Protein AF-A0A7J5XPQ2-F1 (afdb_monomer_lite)

Structure (mmCIF, N/CA/C/O backbone):
data_AF-A0A7J5XPQ2-F1
#
_entry.id   AF-A0A7J5XPQ2-F1
#
loop_
_atom_site.group_PDB
_atom_site.id
_atom_site.type_symbol
_atom_site.label_atom_id
_atom_site.label_alt_id
_atom_site.label_comp_id
_atom_site.label_asym_id
_atom_site.label_entity_id
_atom_site.label_seq_id
_atom_site.pdbx_PDB_ins_code
_atom_site.Cartn_x
_atom_site.Cartn_y
_atom_site.Cartn_z
_atom_site.occupancy
_atom_site.B_iso_or_equiv
_atom_site.auth_seq_id
_atom_site.auth_comp_id
_atom_site.auth_asym_id
_atom_site.auth_atom_id
_atom_site.pdbx_PDB_model_num
ATOM 1 N N . MET A 1 1 ? 15.103 23.737 37.767 1.00 43.25 1 MET A N 1
ATOM 2 C CA . MET A 1 1 ? 15.068 24.172 39.185 1.00 43.25 1 MET A CA 1
ATOM 3 C C . MET A 1 1 ? 13.797 24.984 39.426 1.00 43.25 1 MET A C 1
ATOM 5 O O . MET A 1 1 ? 13.421 25.722 38.529 1.00 43.25 1 MET A O 1
ATOM 9 N N . ARG A 1 2 ? 13.175 24.856 40.611 1.00 47.75 2 ARG A N 1
ATOM 10 C CA . ARG A 1 2 ? 11.874 25.419 41.066 1.00 47.75 2 ARG A CA 1
ATOM 11 C C . ARG A 1 2 ? 10.622 24.560 40.812 1.00 47.75 2 ARG A C 1
ATOM 13 O O . ARG A 1 2 ? 9.771 24.893 39.997 1.00 47.75 2 ARG A O 1
ATOM 20 N N . ARG A 1 3 ? 10.472 23.499 41.611 1.00 43.41 3 ARG A N 1
ATOM 21 C CA . ARG A 1 3 ? 9.168 22.986 42.071 1.00 43.41 3 ARG A CA 1
ATOM 22 C C . ARG A 1 3 ? 9.317 22.554 43.529 1.00 43.41 3 ARG A C 1
ATOM 24 O O . ARG A 1 3 ? 10.001 21.580 43.806 1.00 43.41 3 ARG A O 1
ATOM 31 N N . GLY A 1 4 ? 8.715 23.306 44.440 1.00 45.78 4 GLY A N 1
ATOM 32 C CA . GLY A 1 4 ? 8.663 23.005 45.868 1.00 45.78 4 GLY A CA 1
ATOM 33 C C . GLY A 1 4 ? 7.763 24.026 46.555 1.00 45.78 4 GLY A C 1
ATOM 34 O O . GLY A 1 4 ? 7.909 25.218 46.301 1.00 45.78 4 GLY A O 1
ATOM 35 N N . GLY A 1 5 ? 6.814 23.556 47.365 1.00 50.78 5 GLY A N 1
ATOM 36 C CA . GLY A 1 5 ? 5.982 24.412 48.216 1.00 50.78 5 GLY A CA 1
ATOM 37 C C . GLY A 1 5 ? 4.505 24.471 47.825 1.00 50.78 5 GLY A C 1
ATOM 38 O O . GLY A 1 5 ? 4.028 25.490 47.336 1.00 50.78 5 GLY A O 1
ATOM 39 N N . ARG A 1 6 ? 3.758 23.385 48.053 1.00 50.47 6 ARG A N 1
ATOM 40 C CA . ARG A 1 6 ? 2.282 23.433 48.152 1.00 50.47 6 ARG A CA 1
ATOM 41 C C . ARG A 1 6 ? 1.686 22.303 49.007 1.00 50.47 6 ARG A C 1
ATOM 43 O O . ARG A 1 6 ? 0.533 21.942 48.813 1.00 50.47 6 ARG A O 1
ATOM 50 N N . GLY A 1 7 ? 2.479 21.738 49.924 1.00 46.81 7 GLY A N 1
ATOM 51 C CA . GLY A 1 7 ? 2.084 20.585 50.747 1.00 46.81 7 GLY A CA 1
ATOM 52 C C . GLY A 1 7 ? 1.773 20.885 52.217 1.00 46.81 7 GLY A C 1
ATOM 53 O O . GLY A 1 7 ? 1.070 20.104 52.839 1.00 46.81 7 GLY A O 1
ATOM 54 N N . GLU A 1 8 ? 2.235 22.002 52.786 1.00 52.06 8 GLU A N 1
ATOM 55 C CA . GLU A 1 8 ? 2.239 22.166 54.256 1.00 52.06 8 GLU A CA 1
ATOM 56 C C . GLU A 1 8 ? 1.078 22.982 54.834 1.00 52.06 8 GLU A C 1
ATOM 58 O O . GLU A 1 8 ? 0.922 23.047 56.047 1.00 52.06 8 GLU A O 1
ATOM 63 N N . ARG A 1 9 ? 0.217 23.583 54.006 1.00 51.38 9 ARG A N 1
ATOM 64 C CA . ARG A 1 9 ? -0.843 24.470 54.520 1.00 51.38 9 ARG A CA 1
ATOM 65 C C . ARG A 1 9 ? -2.154 23.771 54.880 1.00 51.38 9 ARG A C 1
ATOM 67 O O . ARG A 1 9 ? -3.044 24.431 55.387 1.00 51.38 9 ARG A O 1
ATOM 74 N N . LYS A 1 10 ? -2.281 22.469 54.609 1.00 50.69 10 LYS A N 1
ATOM 75 C CA . LYS A 1 10 ? -3.530 21.715 54.815 1.00 50.69 10 LYS A CA 1
ATOM 76 C C . LYS A 1 10 ? -3.522 20.809 56.052 1.00 50.69 10 LYS A C 1
ATOM 78 O O . LYS A 1 10 ? -4.510 20.148 56.302 1.00 50.69 10 LYS A O 1
ATOM 83 N N . ARG A 1 11 ? -2.416 20.777 56.806 1.00 52.00 11 ARG A N 1
ATOM 84 C CA . ARG A 1 11 ? -2.275 19.983 58.041 1.00 52.00 11 ARG A CA 1
ATOM 85 C C . ARG A 1 11 ? -2.442 20.785 59.334 1.00 52.00 11 ARG A C 1
ATOM 87 O O . ARG A 1 11 ? -2.370 20.193 60.391 1.00 52.00 11 ARG A O 1
ATOM 94 N N . ARG A 1 12 ? -2.634 22.107 59.254 1.00 53.25 12 ARG A N 1
ATOM 95 C CA . ARG A 1 12 ? -2.818 22.975 60.433 1.00 53.25 12 ARG A CA 1
ATOM 96 C C . ARG A 1 12 ? -4.265 23.384 60.704 1.00 53.25 12 ARG A C 1
ATOM 98 O O . ARG A 1 12 ? -4.511 23.969 61.738 1.00 53.25 12 ARG A O 1
ATOM 105 N N . GLU A 1 13 ? -5.196 23.098 59.795 1.00 54.84 13 GLU A N 1
ATOM 106 C CA . GLU A 1 13 ? -6.626 23.384 60.010 1.00 54.84 13 GLU A CA 1
ATOM 107 C C . GLU A 1 13 ? -7.395 22.153 60.523 1.00 54.84 13 GLU A C 1
ATOM 109 O O . GLU A 1 13 ? -8.528 22.299 60.943 1.00 54.84 13 GLU A O 1
ATOM 114 N N . GLU A 1 14 ? -6.797 20.953 60.523 1.00 55.00 14 GLU A N 1
ATOM 115 C CA . GLU A 1 14 ? -7.426 19.734 61.073 1.00 55.00 14 GLU A CA 1
ATOM 116 C C . GLU A 1 14 ? -6.995 19.440 62.528 1.00 55.00 14 GLU A C 1
ATOM 118 O O . GLU A 1 14 ? -7.536 18.528 63.133 1.00 55.00 14 GLU A O 1
ATOM 123 N N . GLU A 1 15 ? -6.054 20.204 63.102 1.00 54.06 15 GLU A N 1
ATOM 124 C CA . GLU A 1 15 ? -5.592 20.039 64.500 1.00 54.06 15 GLU A CA 1
ATOM 125 C C . GLU A 1 15 ? -6.272 21.009 65.491 1.00 54.06 15 GLU A C 1
ATOM 127 O O . GLU A 1 15 ? -6.182 20.789 66.690 1.00 54.06 15 GLU A O 1
ATOM 132 N N . GLU A 1 16 ? -6.969 22.057 65.026 1.00 54.09 16 GLU A N 1
ATOM 133 C CA . GLU A 1 16 ? -7.659 23.021 65.913 1.00 54.09 16 GLU A CA 1
ATOM 134 C C . GLU A 1 16 ? -9.124 22.636 66.214 1.00 54.09 16 GLU A C 1
ATOM 136 O O . GLU A 1 16 ? -9.689 23.133 67.182 1.00 54.09 16 GLU A O 1
ATOM 141 N N . ASP A 1 17 ? -9.725 21.710 65.455 1.00 48.00 17 ASP A N 1
ATOM 142 C CA . ASP A 1 17 ? -11.124 21.287 65.655 1.00 48.00 17 ASP A CA 1
ATOM 143 C C . ASP A 1 17 ? -11.274 20.094 66.635 1.00 48.00 17 ASP A C 1
ATOM 145 O O . ASP A 1 17 ? -12.388 19.797 67.062 1.00 48.00 17 ASP A O 1
ATOM 149 N N . GLU A 1 18 ? -10.185 19.414 67.028 1.00 54.94 18 GLU A N 1
ATOM 150 C CA . GLU A 1 18 ? -10.231 18.299 68.001 1.00 54.94 18 GLU A CA 1
ATOM 151 C C . GLU A 1 18 ? -10.015 18.740 69.467 1.00 54.94 18 GLU A C 1
ATOM 153 O O . GLU A 1 18 ? -10.379 17.994 70.375 1.00 54.94 18 GLU A O 1
ATOM 158 N N . GLU A 1 19 ? -9.505 19.952 69.739 1.00 52.56 19 GLU A N 1
ATOM 159 C CA . GLU A 1 19 ? -9.322 20.450 71.120 1.00 52.56 19 GLU A CA 1
ATOM 160 C C . GLU A 1 19 ? -10.578 21.120 71.720 1.00 52.56 19 GLU A C 1
ATOM 162 O O . GLU A 1 19 ? -10.686 21.214 72.942 1.00 52.56 19 GLU A O 1
ATOM 167 N N . GLU A 1 20 ? -11.571 21.524 70.915 1.00 51.22 20 GLU A N 1
ATOM 168 C CA . GLU A 1 20 ? -12.811 22.145 71.430 1.00 51.22 20 GLU A CA 1
ATOM 169 C C . GLU A 1 20 ? -13.882 21.123 71.876 1.00 51.22 20 GLU A C 1
ATOM 171 O O . GLU A 1 20 ? -14.769 21.467 72.659 1.00 51.22 20 GLU A O 1
ATOM 176 N N . GLU A 1 21 ? -13.803 19.850 71.457 1.00 52.31 21 GLU A N 1
ATOM 177 C CA . GLU A 1 21 ? -14.798 18.823 71.829 1.00 52.31 21 GLU A CA 1
ATOM 178 C C . GLU A 1 21 ? -14.521 18.115 73.177 1.00 52.31 21 GLU A C 1
ATOM 180 O O . GLU A 1 21 ? -15.412 17.440 73.708 1.00 52.31 21 GLU A O 1
ATOM 185 N N . GLU A 1 22 ? -13.341 18.287 73.790 1.00 52.41 22 GLU A N 1
ATOM 186 C CA . GLU A 1 22 ? -13.033 17.691 75.105 1.00 52.41 22 GLU A CA 1
ATOM 187 C C . GLU A 1 22 ? -13.382 18.582 76.315 1.00 52.41 22 GLU A C 1
ATOM 189 O O . GLU A 1 22 ? -13.499 18.064 77.430 1.00 52.41 22 GLU A O 1
ATOM 194 N N . GLU A 1 23 ? -13.657 19.882 76.139 1.00 49.72 23 GLU A N 1
ATOM 195 C CA . GLU A 1 23 ? -13.945 20.780 77.275 1.00 49.72 23 GLU A CA 1
ATOM 196 C C . GLU A 1 23 ? -15.423 20.754 77.741 1.00 49.72 23 GLU A C 1
ATOM 198 O O . GLU A 1 23 ? -15.727 21.104 78.886 1.00 49.72 23 GLU A O 1
ATOM 203 N N . GLU A 1 24 ? -16.363 20.245 76.930 1.00 52.38 24 GLU A N 1
ATOM 204 C CA . GLU A 1 24 ? -17.794 20.197 77.296 1.00 52.38 24 GLU A CA 1
ATOM 205 C C . GLU A 1 24 ? -18.228 18.956 78.103 1.00 52.38 24 GLU A C 1
ATOM 207 O O . GLU A 1 24 ? -19.355 18.903 78.603 1.00 52.38 24 GLU A O 1
ATOM 212 N N . ARG A 1 25 ? -17.358 17.960 78.324 1.00 49.69 25 ARG A N 1
ATOM 213 C CA . ARG A 1 25 ? -17.725 16.738 79.083 1.00 49.69 25 ARG A CA 1
ATOM 214 C C . ARG A 1 25 ? -17.474 16.801 80.591 1.00 49.69 25 ARG A C 1
ATOM 216 O O . ARG A 1 25 ? -17.729 15.827 81.296 1.00 49.69 25 ARG A O 1
ATOM 223 N N . GLY A 1 26 ? -17.013 17.936 81.111 1.00 49.66 26 GLY A N 1
ATOM 224 C CA . GLY A 1 26 ? -16.443 18.019 82.454 1.00 49.66 26 GLY A CA 1
ATOM 225 C C . GLY A 1 26 ? -17.199 18.844 83.492 1.00 49.66 26 GLY A C 1
ATOM 226 O O . GLY A 1 26 ? -16.529 19.406 84.347 1.00 49.66 26 GLY A O 1
ATOM 227 N N . ARG A 1 27 ? -18.533 18.982 83.475 1.00 49.28 27 ARG A N 1
ATOM 228 C CA . ARG A 1 27 ? -19.261 19.667 84.571 1.00 49.28 27 ARG A CA 1
ATOM 229 C C . ARG A 1 27 ? -20.699 19.175 84.722 1.00 49.28 27 ARG A C 1
ATOM 231 O O . ARG A 1 27 ? -21.543 19.474 83.887 1.00 49.28 27 ARG A O 1
ATOM 238 N N . GLY A 1 28 ? -21.001 18.548 85.861 1.00 42.22 28 GLY A N 1
ATOM 239 C CA . GLY A 1 28 ? -22.358 18.613 86.409 1.00 42.22 28 GLY A CA 1
ATOM 240 C C . GLY A 1 28 ? -22.942 17.348 87.024 1.00 42.22 28 GLY A C 1
ATOM 241 O O . GLY A 1 28 ? -24.091 17.035 86.742 1.00 42.22 28 GLY A O 1
ATOM 242 N N . GLU A 1 29 ? -22.233 16.675 87.930 1.00 49.88 29 GLU A N 1
ATOM 243 C CA . GLU A 1 29 ? -22.896 15.872 88.962 1.00 49.88 29 GLU A CA 1
ATOM 244 C C . GLU A 1 29 ? -22.735 16.572 90.309 1.00 49.88 29 GLU A C 1
ATOM 246 O O . GLU A 1 29 ? -21.646 16.605 90.873 1.00 49.88 29 GLU A O 1
ATOM 251 N N . SER A 1 30 ? -23.815 17.185 90.796 1.00 47.56 30 SER A N 1
ATOM 252 C CA . SER A 1 30 ? -24.237 17.147 92.201 1.00 47.56 30 SER A CA 1
ATOM 253 C C . SER A 1 30 ? -25.347 18.174 92.432 1.00 47.56 30 SER A C 1
ATOM 255 O O . SER A 1 30 ? -25.143 19.379 92.302 1.00 47.56 30 SER A O 1
ATOM 257 N N . CYS A 1 31 ? -26.519 17.684 92.834 1.00 39.56 31 CYS A N 1
ATOM 258 C CA . CYS A 1 31 ? -27.086 17.935 94.162 1.00 39.56 31 CYS A CA 1
ATOM 259 C C . CYS A 1 31 ? -28.614 18.118 94.144 1.00 39.56 31 CYS A C 1
ATOM 261 O O . CYS A 1 31 ? -29.173 18.958 93.444 1.00 39.56 31 CYS A O 1
ATOM 263 N N . SER A 1 32 ? -29.231 17.388 95.073 1.00 41.97 32 SER A N 1
ATOM 264 C CA . SER A 1 32 ? -30.419 17.760 95.841 1.00 41.97 32 SER A CA 1
ATOM 265 C C . SER A 1 32 ? -31.803 17.624 95.198 1.00 41.97 32 SER A C 1
ATOM 267 O O . SER A 1 32 ? -32.395 18.527 94.611 1.00 41.97 32 SER A O 1
ATOM 269 N N . SER A 1 33 ? -32.379 16.466 95.498 1.00 52.84 33 SER A N 1
ATOM 270 C CA . SER A 1 33 ? -33.768 16.289 95.904 1.00 52.84 33 SER A CA 1
ATOM 271 C C . SER A 1 33 ? -34.249 17.362 96.896 1.00 52.84 33 SER A C 1
ATOM 273 O O . SER A 1 33 ? -33.838 17.344 98.051 1.00 52.84 33 SER A O 1
ATOM 275 N N . SER A 1 34 ? -35.166 18.236 96.478 1.00 49.66 34 SER A N 1
ATOM 276 C CA . SER A 1 34 ? -36.327 18.718 97.257 1.00 49.66 34 SER A CA 1
ATOM 277 C C . SER A 1 34 ? -36.804 20.053 96.686 1.00 49.66 34 SER A C 1
ATOM 279 O O . SER A 1 34 ? -36.068 21.030 96.730 1.00 49.66 34 SER A O 1
ATOM 281 N N . CYS A 1 35 ? -38.020 20.066 96.131 1.00 42.25 35 CYS A N 1
ATOM 282 C CA . CYS A 1 35 ? -38.994 21.173 96.099 1.00 42.25 35 CYS A CA 1
ATOM 283 C C . CYS A 1 35 ? -40.019 20.878 94.997 1.00 42.25 35 CYS A C 1
ATOM 285 O O . CYS A 1 35 ? -39.972 21.397 93.881 1.00 42.25 35 CYS A O 1
ATOM 287 N N . ARG A 1 36 ? -40.955 19.982 95.321 1.00 50.22 36 ARG A N 1
ATOM 288 C CA . ARG A 1 36 ? -42.222 19.834 94.602 1.00 50.22 36 ARG A CA 1
ATOM 289 C C . ARG A 1 36 ? -43.197 20.875 95.150 1.00 50.22 36 ARG A C 1
ATOM 291 O O . ARG A 1 36 ? -43.228 21.099 96.352 1.00 50.22 36 ARG A O 1
ATOM 298 N N . ALA A 1 37 ? -44.041 21.379 94.254 1.00 51.38 37 ALA A N 1
ATOM 299 C CA . ALA A 1 37 ? -45.258 22.150 94.512 1.00 51.38 37 ALA A CA 1
ATOM 300 C C . ALA A 1 37 ? -45.075 23.650 94.796 1.00 51.38 37 ALA A C 1
ATOM 302 O O . ALA A 1 37 ? -45.041 24.074 95.942 1.00 51.38 37 ALA A O 1
ATOM 303 N N . THR A 1 38 ? -45.015 24.452 93.722 1.00 52.53 38 THR A N 1
ATOM 304 C CA . THR A 1 38 ? -45.821 25.682 93.480 1.00 52.53 38 THR A CA 1
ATOM 305 C C . THR A 1 38 ? -45.234 26.468 92.293 1.00 52.53 38 THR A C 1
ATOM 307 O O . THR A 1 38 ? -44.627 27.515 92.454 1.00 52.53 38 THR A O 1
ATOM 310 N N . LYS A 1 39 ? -45.365 25.952 91.061 1.00 47.84 39 LYS A N 1
ATOM 311 C CA . LYS A 1 39 ? -44.954 26.664 89.826 1.00 47.84 39 LYS A CA 1
ATOM 312 C C . LYS A 1 39 ? -45.874 26.345 88.641 1.00 47.84 39 LYS A C 1
ATOM 314 O O . LYS A 1 39 ? -45.404 26.057 87.551 1.00 47.84 39 LYS A O 1
ATOM 319 N N . HIS A 1 40 ? -47.191 26.310 88.846 1.00 51.03 40 HIS A N 1
ATOM 320 C CA . HIS A 1 40 ? -48.121 25.870 87.792 1.00 51.03 40 HIS A CA 1
ATOM 321 C C . HIS A 1 40 ? -48.897 26.988 87.081 1.00 51.03 40 HIS A C 1
ATOM 323 O O . HIS A 1 40 ? -49.652 26.674 86.166 1.00 51.03 40 HIS A O 1
ATOM 329 N N . VAL A 1 41 ? -48.699 28.268 87.437 1.00 51.88 41 VAL A N 1
ATOM 330 C CA . VAL A 1 41 ? -49.505 29.372 86.869 1.00 51.88 41 VAL A CA 1
ATOM 331 C C . VAL A 1 41 ? -48.689 30.407 86.072 1.00 51.88 41 VAL A C 1
ATOM 333 O O . VAL A 1 41 ? -49.211 30.932 85.096 1.00 51.88 41 VAL A O 1
ATOM 336 N N . ASP A 1 42 ? -47.386 30.589 86.323 1.00 48.69 42 ASP A N 1
ATOM 337 C CA . ASP A 1 42 ? -46.542 31.490 85.501 1.00 48.69 42 ASP A CA 1
ATOM 338 C C . ASP A 1 42 ? -45.958 30.839 84.227 1.00 48.69 42 ASP A C 1
ATOM 340 O O . ASP A 1 42 ? -45.508 31.523 83.307 1.00 48.69 42 ASP A O 1
ATOM 344 N N . LEU A 1 43 ? -46.023 29.506 84.102 1.00 53.31 43 LEU A N 1
ATOM 345 C CA . LEU A 1 43 ? -45.455 28.763 82.962 1.00 53.31 43 LEU A CA 1
ATOM 346 C C . LEU A 1 43 ? -46.236 28.924 81.645 1.00 53.31 43 LEU A C 1
ATOM 348 O O . LEU A 1 43 ? -45.721 28.578 80.581 1.00 53.31 43 LEU A O 1
ATOM 352 N N . ALA A 1 44 ? -47.470 29.431 81.687 1.00 54.91 44 ALA A N 1
ATOM 353 C CA . ALA A 1 44 ? -48.271 29.643 80.481 1.00 54.91 44 ALA A CA 1
ATOM 354 C C . ALA A 1 44 ? -47.911 30.957 79.760 1.00 54.91 44 ALA A C 1
ATOM 356 O O . ALA A 1 44 ? -47.904 30.997 78.530 1.00 54.91 44 ALA A O 1
ATOM 357 N N . ALA A 1 45 ? -47.546 32.010 80.503 1.00 53.75 45 ALA A N 1
ATOM 358 C CA . ALA A 1 45 ? -47.196 33.312 79.931 1.00 53.75 45 ALA A CA 1
ATOM 359 C C . ALA A 1 45 ? -45.780 33.338 79.320 1.00 53.75 45 ALA A C 1
ATOM 361 O O . ALA A 1 45 ? -45.563 33.996 78.300 1.00 53.75 45 ALA A O 1
ATOM 362 N N . GLU A 1 46 ? -44.826 32.580 79.874 1.00 55.03 46 GLU A N 1
ATOM 363 C CA . GLU A 1 46 ? -43.485 32.448 79.281 1.00 55.03 46 GLU A CA 1
ATOM 364 C C . GLU A 1 46 ? -43.459 31.546 78.038 1.00 55.03 46 GLU A C 1
ATOM 366 O O . GLU A 1 46 ? -42.703 31.816 77.101 1.00 55.03 46 GLU A O 1
ATOM 371 N N . ARG A 1 47 ? -44.336 30.533 77.956 1.00 58.56 47 ARG A N 1
ATOM 372 C CA . ARG A 1 47 ? -44.461 29.696 76.748 1.00 58.56 47 ARG A CA 1
ATOM 373 C C . ARG A 1 47 ? -44.879 30.508 75.519 1.00 58.56 47 ARG A C 1
ATOM 375 O O . ARG A 1 47 ? -44.304 30.315 74.452 1.00 58.56 47 ARG A O 1
ATOM 382 N N . GLY A 1 48 ? -45.787 31.475 75.679 1.00 60.16 48 GLY A N 1
ATOM 383 C CA . GLY A 1 48 ? -46.245 32.327 74.574 1.00 60.16 48 GLY A CA 1
ATOM 384 C C . GLY A 1 48 ? -45.169 33.262 74.002 1.00 60.16 48 GLY A C 1
ATOM 385 O O . GLY A 1 48 ? -45.135 33.474 72.793 1.00 60.16 48 GLY A O 1
ATOM 386 N N . ARG A 1 49 ? -44.252 33.788 74.834 1.00 59.97 49 ARG A N 1
ATOM 387 C CA . ARG A 1 49 ? -43.117 34.613 74.356 1.00 59.97 49 ARG A CA 1
ATOM 388 C C . ARG A 1 49 ? -42.004 33.777 73.721 1.00 59.97 49 ARG A C 1
ATOM 390 O O . ARG A 1 49 ? -41.307 34.260 72.832 1.00 59.97 49 ARG A O 1
ATOM 397 N N . GLY A 1 50 ? -41.833 32.530 74.163 1.00 68.38 50 GLY A N 1
ATOM 398 C CA . GLY A 1 50 ? -40.862 31.605 73.577 1.00 68.38 50 GLY A CA 1
ATOM 399 C C . GLY A 1 50 ? -41.239 31.160 72.162 1.00 68.38 50 GLY A C 1
ATOM 400 O O . GLY A 1 50 ? -40.367 31.043 71.303 1.00 68.38 50 GLY A O 1
ATOM 401 N N . GLU A 1 51 ? -42.529 30.953 71.891 1.00 75.81 51 GLU A N 1
ATOM 402 C CA . GLU A 1 51 ? -43.006 30.514 70.574 1.00 75.81 51 GLU A CA 1
ATOM 403 C C . GLU A 1 51 ? -42.901 31.603 69.499 1.00 75.81 51 GLU A C 1
ATOM 405 O O . GLU A 1 51 ? -42.491 31.308 68.376 1.00 75.81 51 GLU A O 1
ATOM 410 N N . THR A 1 52 ? -43.196 32.866 69.825 1.00 78.75 52 THR A N 1
ATOM 411 C CA . THR A 1 52 ? -42.990 33.988 68.893 1.00 78.75 52 THR A CA 1
ATOM 412 C C . THR A 1 52 ? -41.515 34.209 68.591 1.00 78.75 52 THR A C 1
ATOM 414 O O . THR A 1 52 ? -41.162 34.342 67.421 1.00 78.75 52 THR A O 1
ATOM 417 N N . LYS A 1 53 ? -40.639 34.149 69.602 1.00 83.62 53 LYS A N 1
ATOM 418 C CA . LYS A 1 53 ? -39.189 34.270 69.392 1.00 83.62 53 LYS A CA 1
ATOM 419 C C . LYS A 1 53 ? -38.632 33.136 68.522 1.00 83.62 53 LYS A C 1
ATOM 421 O O . LYS A 1 53 ? -37.857 33.399 67.610 1.00 83.62 53 LYS A O 1
ATOM 426 N N . ARG A 1 54 ? -39.087 31.892 68.730 1.00 81.19 54 ARG A N 1
ATOM 427 C CA . ARG A 1 54 ? -38.712 30.748 67.875 1.00 81.19 54 ARG A CA 1
ATOM 428 C C . ARG A 1 54 ? -39.176 30.921 66.431 1.00 81.19 54 ARG A C 1
ATOM 430 O O . ARG A 1 54 ? -38.406 30.638 65.523 1.00 81.19 54 ARG A O 1
ATOM 437 N N . ARG A 1 55 ? -40.399 31.419 66.209 1.00 83.75 55 ARG A N 1
ATOM 438 C CA . ARG A 1 55 ? -40.903 31.702 64.853 1.00 83.75 55 ARG A CA 1
ATOM 439 C C . ARG A 1 55 ? -40.121 32.820 64.164 1.00 83.75 55 ARG A C 1
ATOM 441 O O . ARG A 1 55 ? -39.864 32.723 62.969 1.00 83.75 55 ARG A O 1
ATOM 448 N N . GLU A 1 56 ? -39.720 33.865 64.887 1.00 86.75 56 GLU A N 1
ATOM 449 C CA . GLU A 1 56 ? -38.864 34.921 64.328 1.00 86.75 56 GLU A CA 1
ATOM 450 C C . GLU A 1 56 ? -37.454 34.412 63.995 1.00 86.75 56 GLU A C 1
ATOM 452 O O . GLU A 1 56 ? -36.937 34.726 62.922 1.00 86.75 56 GLU A O 1
ATOM 457 N N . GLU A 1 57 ? -36.853 33.586 64.857 1.00 88.31 57 GLU A N 1
ATOM 458 C CA . GLU A 1 57 ? -35.555 32.944 64.599 1.00 88.31 57 GLU A CA 1
ATOM 459 C C . GLU A 1 57 ? -35.616 31.979 63.404 1.00 88.31 57 GLU A C 1
ATOM 461 O O . GLU A 1 57 ? -34.713 31.977 62.566 1.00 88.31 57 GLU A O 1
ATOM 466 N N . GLU A 1 58 ? -36.700 31.213 63.263 1.00 88.88 58 GLU A N 1
ATOM 467 C CA . GLU A 1 58 ? -36.929 30.317 62.126 1.00 88.88 58 GLU A CA 1
ATOM 468 C C . GLU A 1 58 ? -37.093 31.099 60.814 1.00 88.88 58 GLU A C 1
ATOM 470 O O . GLU A 1 58 ? -36.403 30.814 59.832 1.00 88.88 58 GLU A O 1
ATOM 475 N N . LEU A 1 59 ? -37.904 32.164 60.809 1.00 89.62 59 LEU A N 1
ATOM 476 C CA . LEU A 1 59 ? -38.055 33.049 59.648 1.00 89.62 59 LEU A CA 1
ATOM 477 C C . LEU A 1 59 ? -36.740 33.758 59.283 1.00 89.62 59 LEU A C 1
ATOM 479 O O . LEU A 1 59 ? -36.438 33.947 58.099 1.00 89.62 59 LEU A O 1
ATOM 483 N N . ALA A 1 60 ? -35.930 34.143 60.273 1.00 86.62 60 ALA A N 1
ATOM 484 C CA . ALA A 1 60 ? -34.603 34.710 60.040 1.00 86.62 60 ALA A CA 1
ATOM 485 C C . ALA A 1 60 ? -33.639 33.665 59.444 1.00 86.62 60 ALA A C 1
ATOM 487 O O . ALA A 1 60 ? -32.901 33.969 58.499 1.00 86.62 60 ALA A O 1
ATOM 488 N N . ALA A 1 61 ? -33.687 32.421 59.928 1.00 86.56 61 ALA A N 1
ATOM 489 C CA . ALA A 1 61 ? -32.894 31.314 59.404 1.00 86.56 61 ALA A CA 1
ATOM 490 C C . ALA A 1 61 ? -33.281 30.960 57.957 1.00 86.56 61 ALA A C 1
ATOM 492 O O . ALA A 1 61 ? -32.398 30.751 57.118 1.00 86.56 61 ALA A O 1
ATOM 493 N N . GLU A 1 62 ? -34.574 30.951 57.622 1.00 88.69 62 GLU A N 1
ATOM 494 C CA . GLU A 1 62 ? -35.052 30.725 56.253 1.00 88.69 62 GLU A CA 1
ATOM 495 C C . GLU A 1 62 ? -34.607 31.831 55.291 1.00 88.69 62 GLU A C 1
ATOM 497 O O . GLU A 1 62 ? -34.101 31.539 54.199 1.00 88.69 62 GLU A O 1
ATOM 502 N N . ARG A 1 63 ? -34.698 33.102 55.709 1.00 86.81 63 ARG A N 1
ATOM 503 C CA . ARG A 1 63 ? -34.169 34.234 54.927 1.00 86.81 63 ARG A CA 1
ATOM 504 C C . ARG A 1 63 ? -32.665 34.084 54.680 1.00 86.81 63 ARG A C 1
ATOM 506 O O . ARG A 1 63 ? -32.220 34.222 53.538 1.00 86.81 63 ARG A O 1
ATOM 513 N N . GLY A 1 64 ? -31.897 33.700 55.702 1.00 87.06 64 GLY A N 1
ATOM 514 C CA . GLY A 1 64 ? -30.460 33.438 55.579 1.00 87.06 64 GLY A CA 1
ATOM 515 C C . GLY A 1 64 ? -30.126 32.284 54.622 1.00 87.06 64 GLY A C 1
ATOM 516 O O . GLY A 1 64 ? -29.194 32.389 53.817 1.00 87.06 64 GLY A O 1
ATOM 517 N N . ARG A 1 65 ? -30.908 31.193 54.640 1.00 85.75 65 ARG A N 1
ATOM 518 C CA . ARG A 1 65 ? -30.763 30.073 53.687 1.00 85.75 65 ARG A CA 1
ATOM 519 C C . ARG A 1 65 ? -31.041 30.520 52.249 1.00 85.75 65 ARG A C 1
ATOM 521 O O . ARG A 1 65 ? -30.278 30.169 51.343 1.00 85.75 65 ARG A O 1
ATOM 528 N N . GLY A 1 66 ? -32.073 31.339 52.040 1.00 88.19 66 GLY A N 1
ATOM 529 C CA . GLY A 1 66 ? -32.414 31.907 50.734 1.00 88.19 66 GLY A CA 1
ATOM 530 C C . GLY A 1 66 ? -31.301 32.782 50.149 1.00 88.19 66 GLY A C 1
ATOM 531 O O . GLY A 1 66 ? -30.935 32.630 48.979 1.00 88.19 66 GLY A O 1
ATOM 532 N N . GLU A 1 67 ? -30.701 33.656 50.958 1.00 88.75 67 GLU A N 1
ATOM 533 C CA . GLU A 1 67 ? -29.589 34.507 50.518 1.00 88.75 67 GLU A CA 1
ATOM 534 C C . GLU A 1 67 ? -28.320 33.711 50.198 1.00 88.75 67 GLU A C 1
ATOM 536 O O . GLU A 1 67 ? -27.681 33.959 49.168 1.00 88.75 67 GLU A O 1
ATOM 541 N N . ARG A 1 68 ? -27.979 32.702 51.013 1.00 87.50 68 ARG A N 1
ATOM 542 C CA . ARG A 1 68 ? -26.846 31.800 50.735 1.00 87.50 68 ARG A CA 1
ATOM 543 C C . ARG A 1 68 ? -27.034 31.053 49.414 1.00 87.50 68 ARG A C 1
ATOM 545 O O . ARG A 1 68 ? -26.094 30.996 48.617 1.00 87.50 68 ARG A O 1
ATOM 552 N N . LYS A 1 69 ? -28.246 30.558 49.132 1.00 90.50 69 LYS A N 1
ATOM 553 C CA . LYS A 1 69 ? -28.572 29.894 47.859 1.00 90.50 69 LYS A CA 1
ATOM 554 C C . LYS A 1 69 ? -28.401 30.843 46.669 1.00 90.50 69 LYS A C 1
ATOM 556 O O . LYS A 1 69 ? -27.670 30.522 45.731 1.00 90.50 69 LYS A O 1
ATOM 561 N N . ARG A 1 70 ? -28.961 32.057 46.749 1.00 90.12 70 ARG A N 1
ATOM 562 C CA . ARG A 1 70 ? -28.816 33.092 45.704 1.00 90.12 70 ARG A CA 1
ATOM 563 C C . ARG A 1 70 ? -27.355 33.491 45.475 1.00 90.12 70 ARG A C 1
ATOM 565 O O . ARG A 1 70 ? -26.942 33.706 44.334 1.00 90.12 70 ARG A O 1
ATOM 572 N N . ARG A 1 71 ? -26.546 33.577 46.537 1.00 90.94 71 ARG A N 1
ATOM 573 C CA . ARG A 1 71 ? -25.103 33.858 46.436 1.00 90.94 71 ARG A CA 1
ATOM 574 C C . ARG A 1 71 ? -24.355 32.715 45.742 1.00 90.94 71 ARG A C 1
ATOM 576 O O . ARG A 1 71 ? -23.510 32.982 44.887 1.00 90.94 71 ARG A O 1
ATOM 583 N N . GLY A 1 72 ? -24.701 31.465 46.054 1.00 90.69 72 GLY A N 1
ATOM 584 C CA . GLY A 1 72 ? -24.167 30.276 45.385 1.00 90.69 72 GLY A CA 1
ATOM 585 C C . GLY A 1 72 ? -24.488 30.246 43.888 1.00 90.69 72 GLY A C 1
ATOM 586 O O . GLY A 1 72 ? -23.590 30.056 43.068 1.00 90.69 72 GLY A O 1
ATOM 587 N N . GLU A 1 73 ? -25.737 30.523 43.513 1.00 92.31 73 GLU A N 1
ATOM 588 C CA . GLU A 1 73 ? -26.170 30.584 42.110 1.00 92.31 73 GLU A CA 1
ATOM 589 C C . GLU A 1 73 ? -25.464 31.698 41.328 1.00 92.31 73 GLU A C 1
ATOM 591 O O . GLU A 1 73 ? -24.996 31.471 40.210 1.00 92.31 73 GLU A O 1
ATOM 596 N N . ARG A 1 74 ? -25.302 32.890 41.922 1.00 92.88 74 ARG A N 1
ATOM 597 C CA . ARG A 1 74 ? -24.535 33.985 41.302 1.00 92.88 74 ARG A CA 1
ATOM 598 C C . ARG A 1 74 ? -23.077 33.595 41.059 1.00 92.88 74 ARG A C 1
ATOM 600 O O . ARG A 1 74 ? -22.553 33.894 39.985 1.00 92.88 74 ARG A O 1
ATOM 607 N N . LYS A 1 75 ? -22.439 32.905 42.012 1.00 93.88 75 LYS A N 1
ATOM 608 C CA . LYS A 1 75 ? -21.058 32.420 41.863 1.00 93.88 75 LYS A CA 1
ATOM 609 C C . LYS A 1 75 ? -20.947 31.393 40.732 1.00 93.88 75 LYS A C 1
ATOM 611 O O . LYS A 1 75 ? -20.130 31.581 39.835 1.00 93.88 75 LYS A O 1
ATOM 616 N N . ARG A 1 76 ? -21.833 30.389 40.701 1.00 93.38 76 ARG A N 1
ATOM 617 C CA . ARG A 1 76 ? -21.882 29.376 39.627 1.00 93.38 76 ARG A CA 1
ATOM 618 C C . ARG A 1 76 ? -22.131 30.001 38.253 1.00 93.38 76 ARG A C 1
ATOM 620 O O . ARG A 1 76 ? -21.481 29.632 37.279 1.00 93.38 76 ARG A O 1
ATOM 627 N N . ARG A 1 77 ? -23.023 30.995 38.164 1.00 94.56 77 ARG A N 1
ATOM 628 C CA . ARG A 1 77 ? -23.278 31.736 36.917 1.00 94.56 77 ARG A CA 1
ATOM 629 C C . ARG A 1 77 ? -22.047 32.520 36.454 1.00 94.56 77 ARG A C 1
ATOM 631 O O . ARG A 1 77 ? -21.792 32.581 35.255 1.00 94.56 77 ARG A O 1
ATOM 638 N N . GLY A 1 78 ? -21.291 33.106 37.382 1.00 94.62 78 GLY A N 1
ATOM 639 C CA . GLY A 1 78 ? -20.025 33.778 37.084 1.00 94.62 78 GLY A CA 1
ATOM 640 C C . GLY A 1 78 ? -18.957 32.814 36.561 1.00 94.62 78 GLY A C 1
ATOM 641 O O . GLY A 1 78 ? -18.326 33.095 35.547 1.00 94.62 78 GLY A O 1
ATOM 642 N N . GLU A 1 79 ? -18.801 31.655 37.203 1.00 95.12 79 GLU A N 1
ATOM 643 C CA . GLU A 1 79 ? -17.860 30.610 36.774 1.00 95.12 79 GLU A CA 1
ATOM 644 C C . GLU A 1 79 ? -18.225 30.035 35.400 1.00 95.12 79 GLU A C 1
ATOM 646 O O . GLU A 1 79 ? -17.351 29.899 34.545 1.00 95.12 79 GLU A O 1
ATOM 651 N N . ARG A 1 80 ? -19.516 29.786 35.140 1.00 95.62 80 ARG A N 1
ATOM 652 C CA . ARG A 1 80 ? -19.992 29.340 33.824 1.00 95.62 80 ARG A CA 1
ATOM 653 C C . ARG A 1 80 ? -19.676 30.358 32.728 1.00 95.62 80 ARG A C 1
ATOM 655 O O . ARG A 1 80 ? -19.168 29.972 31.683 1.00 95.62 80 ARG A O 1
ATOM 662 N N . LYS A 1 81 ? -19.911 31.653 32.978 1.00 96.62 81 LYS A N 1
ATOM 663 C CA . LYS A 1 81 ? -19.572 32.714 32.015 1.00 96.62 81 LYS A CA 1
ATOM 664 C C . LYS A 1 81 ? -18.076 32.761 31.700 1.00 96.62 81 LYS A C 1
ATOM 666 O O . LYS A 1 81 ? -17.726 32.914 30.539 1.00 96.62 81 LYS A O 1
ATOM 671 N N . ARG A 1 82 ? -17.209 32.598 32.708 1.00 96.50 82 ARG A N 1
ATOM 672 C CA . ARG A 1 82 ? -15.751 32.564 32.501 1.00 96.50 82 ARG A CA 1
ATOM 673 C C . ARG A 1 82 ? -15.320 31.372 31.649 1.00 96.50 82 ARG A C 1
ATOM 675 O O . ARG A 1 82 ? -14.537 31.557 30.731 1.00 96.50 82 ARG A O 1
ATOM 682 N N . ARG A 1 83 ? -15.879 30.182 31.897 1.00 95.81 83 ARG A N 1
ATOM 683 C CA . ARG A 1 83 ? -15.608 28.990 31.072 1.00 95.81 83 ARG A CA 1
ATOM 684 C C . ARG A 1 83 ? -16.079 29.168 29.628 1.00 95.81 83 ARG A C 1
ATOM 686 O O . ARG A 1 83 ? -15.353 28.838 28.703 1.00 95.81 83 ARG A O 1
ATOM 693 N N . GLU A 1 84 ? -17.270 29.733 29.428 1.00 96.12 84 GLU A N 1
ATOM 694 C CA . GLU A 1 84 ? -17.788 30.022 28.083 1.00 96.12 84 GLU A CA 1
ATOM 695 C C . GLU A 1 84 ? -16.930 31.059 27.333 1.00 96.12 84 GLU A C 1
ATOM 697 O O . GLU A 1 84 ? -16.823 31.001 26.108 1.00 96.12 84 GLU A O 1
ATOM 702 N N . GLU A 1 85 ? -16.326 32.015 28.041 1.00 97.44 85 GLU A N 1
ATOM 703 C CA . GLU A 1 85 ? -15.398 32.993 27.467 1.00 97.44 85 GLU A CA 1
ATOM 704 C C . GLU A 1 85 ? -14.047 32.357 27.105 1.00 97.44 85 GLU A C 1
ATOM 706 O O . GLU A 1 85 ? -13.584 32.532 25.979 1.00 97.44 85 GLU A O 1
ATOM 711 N N . GLU A 1 86 ? -13.485 31.533 27.990 1.00 97.31 86 GLU A N 1
ATOM 712 C CA . GLU A 1 86 ? -12.248 30.775 27.753 1.00 97.31 86 GLU A CA 1
ATOM 713 C C . GLU A 1 86 ? -12.382 29.828 26.545 1.00 97.31 86 GLU A C 1
ATOM 715 O O . GLU A 1 86 ? -11.556 29.862 25.632 1.00 97.31 86 GLU A O 1
ATOM 720 N N . GLU A 1 87 ? -13.488 29.081 26.440 1.00 97.00 87 GLU A N 1
ATOM 721 C CA . GLU A 1 87 ? -13.769 28.241 25.264 1.00 97.00 87 GLU A CA 1
ATOM 722 C C . GLU A 1 87 ? -13.907 29.061 23.970 1.00 97.00 87 GLU A C 1
ATOM 724 O O . GLU A 1 87 ? -13.549 28.606 22.877 1.00 97.00 87 GLU A O 1
ATOM 729 N N . ARG A 1 88 ? -14.459 30.280 24.045 1.00 97.44 88 ARG A N 1
ATOM 730 C CA . ARG A 1 88 ? -14.560 31.167 22.875 1.00 97.44 88 ARG A CA 1
ATOM 731 C C . ARG A 1 88 ? -13.189 31.658 22.433 1.00 97.44 88 ARG A C 1
ATOM 733 O O . ARG A 1 88 ? -12.958 31.750 21.223 1.00 97.44 88 ARG A O 1
ATOM 740 N N . GLU A 1 89 ? -12.302 31.979 23.367 1.00 97.38 89 GLU A N 1
ATOM 741 C CA . GLU A 1 89 ? -10.924 32.362 23.064 1.00 97.38 89 GLU A CA 1
ATOM 742 C C . GLU A 1 89 ? -10.131 31.196 22.473 1.00 97.38 89 GLU A C 1
ATOM 744 O O . GLU A 1 89 ? -9.478 31.371 21.440 1.00 97.38 89 GLU A O 1
ATOM 749 N N . GLU A 1 90 ? -10.275 29.992 23.025 1.00 96.38 90 GLU A N 1
ATOM 750 C CA . GLU A 1 90 ? -9.640 28.786 22.494 1.00 96.38 90 GLU A CA 1
ATOM 751 C C . GLU A 1 90 ? -10.080 28.514 21.047 1.00 96.38 90 GLU A C 1
ATOM 753 O O . GLU A 1 90 ? -9.246 28.379 20.146 1.00 96.38 90 GLU A O 1
ATOM 758 N N . ARG A 1 91 ? -11.391 28.575 20.769 1.00 95.75 91 ARG A N 1
ATOM 759 C CA . ARG A 1 91 ? -11.936 28.426 19.405 1.00 95.75 91 ARG A CA 1
ATOM 760 C C . ARG A 1 91 ? -11.440 29.509 18.445 1.00 95.75 91 ARG A C 1
ATOM 762 O O . ARG A 1 91 ? -11.272 29.244 17.251 1.00 95.75 91 ARG A O 1
ATOM 769 N N . ARG A 1 92 ? -11.230 30.744 18.918 1.00 96.94 92 ARG A N 1
ATOM 770 C CA . ARG A 1 92 ? -10.630 31.822 18.106 1.00 96.94 92 ARG A CA 1
ATOM 771 C C . ARG A 1 92 ? -9.163 31.524 17.798 1.00 96.94 92 ARG A C 1
ATOM 773 O O . ARG A 1 92 ? -8.752 31.688 16.649 1.00 96.94 92 ARG A O 1
ATOM 780 N N . GLY A 1 93 ? -8.408 31.041 18.783 1.00 94.75 93 GLY A N 1
ATOM 781 C CA . GLY A 1 93 ? -7.022 30.607 18.615 1.00 94.75 93 GLY A CA 1
ATOM 782 C C . GLY A 1 93 ? -6.886 29.466 17.607 1.00 94.75 93 GLY A C 1
ATOM 783 O O . GLY A 1 93 ? -6.068 29.545 16.690 1.00 94.75 93 GLY A O 1
ATOM 784 N N . GLU A 1 94 ? -7.740 28.449 17.704 1.00 93.62 94 GLU A N 1
ATOM 785 C CA . GLU A 1 94 ? -7.752 27.306 16.784 1.00 93.62 94 GLU A CA 1
ATOM 786 C C . GLU A 1 94 ? -8.075 27.731 15.343 1.00 93.62 94 GLU A C 1
ATOM 788 O O . GLU A 1 94 ? -7.386 27.334 14.400 1.00 93.62 94 GLU A O 1
ATOM 793 N N . ARG A 1 95 ? -9.067 28.616 15.153 1.00 92.88 95 ARG A N 1
ATOM 794 C CA . ARG A 1 95 ? -9.387 29.184 13.831 1.00 92.88 95 ARG A CA 1
ATOM 795 C C . ARG A 1 95 ? -8.207 29.941 13.227 1.00 92.88 95 ARG A C 1
ATOM 797 O O . ARG A 1 95 ? -7.962 29.798 12.029 1.00 92.88 95 ARG A O 1
ATOM 804 N N . LYS A 1 96 ? -7.473 30.713 14.035 1.00 96.00 96 LYS A N 1
ATOM 805 C CA . LYS A 1 96 ? -6.286 31.449 13.581 1.00 96.00 96 LYS A CA 1
ATOM 806 C C . LYS A 1 96 ? -5.169 30.493 13.152 1.00 96.00 96 LYS A C 1
ATOM 808 O O . LYS A 1 96 ? -4.689 30.607 12.028 1.00 96.00 96 LYS A O 1
ATOM 813 N N . ARG A 1 97 ? -4.848 29.489 13.977 1.00 94.75 97 ARG A N 1
ATOM 814 C CA . ARG A 1 97 ? -3.847 28.452 13.654 1.00 94.75 97 ARG A CA 1
ATOM 815 C C . ARG A 1 97 ? -4.210 27.671 12.392 1.00 94.75 97 ARG A C 1
ATOM 817 O O . ARG A 1 97 ? -3.351 27.403 11.560 1.00 94.75 97 ARG A O 1
ATOM 824 N N . ARG A 1 98 ? -5.493 27.342 12.209 1.00 92.50 98 ARG A N 1
ATOM 825 C CA . ARG A 1 98 ? -5.979 26.674 10.993 1.00 92.50 98 ARG A CA 1
ATOM 826 C C . ARG A 1 98 ? -5.834 27.556 9.752 1.00 92.50 98 ARG A C 1
ATOM 828 O O . ARG A 1 98 ? -5.518 27.040 8.686 1.00 92.50 98 ARG A O 1
ATOM 835 N N . GLY A 1 99 ? -6.067 28.862 9.881 1.00 93.75 99 GLY A N 1
ATOM 836 C CA . GLY A 1 99 ? -5.831 29.827 8.806 1.00 93.75 99 GLY A CA 1
ATOM 837 C C . GLY A 1 99 ? -4.353 29.928 8.425 1.00 93.75 99 GLY A C 1
ATOM 838 O O . GLY A 1 99 ? -4.028 29.889 7.245 1.00 93.75 99 GLY A O 1
ATOM 839 N N . GLU A 1 100 ? -3.461 29.990 9.415 1.00 96.19 100 GLU A N 1
ATOM 840 C CA . GLU A 1 100 ? -2.007 30.020 9.197 1.00 96.19 100 GLU A CA 1
ATOM 841 C C . GLU A 1 100 ? -1.492 28.728 8.553 1.00 96.19 100 GLU A C 1
ATOM 843 O O . GLU A 1 100 ? -0.722 28.792 7.598 1.00 96.19 100 GLU A O 1
ATOM 848 N N . ARG A 1 101 ? -1.970 27.561 9.002 1.00 93.31 101 ARG A N 1
ATOM 849 C CA . ARG A 1 101 ? -1.619 26.271 8.393 1.00 93.31 101 ARG A CA 1
ATOM 850 C C . ARG A 1 101 ? -2.029 26.204 6.920 1.00 93.31 101 ARG A C 1
ATOM 852 O O . ARG A 1 101 ? -1.219 25.809 6.095 1.00 93.31 101 ARG A O 1
ATOM 859 N N . LYS A 1 102 ? -3.245 26.651 6.586 1.00 94.62 102 LYS A N 1
ATOM 860 C CA . LYS A 1 102 ? -3.713 26.695 5.192 1.00 94.62 102 LYS A CA 1
ATOM 861 C C . LYS A 1 102 ? -2.853 27.593 4.306 1.00 94.62 102 LYS A C 1
ATOM 863 O O . LYS A 1 102 ? -2.588 27.220 3.176 1.00 94.62 102 LYS A O 1
ATOM 868 N N . ARG A 1 103 ? -2.419 28.752 4.817 1.00 97.12 103 ARG A N 1
ATOM 869 C CA . ARG A 1 103 ? -1.536 29.658 4.067 1.00 97.12 103 ARG A CA 1
ATOM 870 C C . ARG A 1 103 ? -0.175 29.026 3.789 1.00 97.12 103 ARG A C 1
ATOM 872 O O . ARG A 1 103 ? 0.304 29.142 2.676 1.00 97.12 103 ARG A O 1
ATOM 879 N N . ARG A 1 104 ? 0.405 28.320 4.766 1.00 95.69 104 ARG A N 1
ATOM 880 C CA . ARG A 1 104 ? 1.666 27.588 4.566 1.00 95.69 104 ARG A CA 1
ATOM 881 C C . ARG A 1 104 ? 1.522 26.454 3.555 1.00 95.69 104 ARG A C 1
ATOM 883 O O . ARG A 1 104 ? 2.359 26.314 2.682 1.00 95.69 104 ARG A O 1
ATOM 890 N N . GLU A 1 105 ? 0.439 25.683 3.645 1.00 93.12 105 GLU A N 1
ATOM 891 C CA . GLU A 1 105 ? 0.153 24.614 2.678 1.00 93.12 105 GLU A CA 1
ATOM 892 C C . GLU A 1 105 ? -0.065 25.169 1.256 1.00 93.12 105 GLU A C 1
ATOM 894 O O . GLU A 1 105 ? 0.270 24.508 0.277 1.00 93.12 105 GLU A O 1
ATOM 899 N N . GLU A 1 106 ? -0.627 26.373 1.121 1.00 95.88 106 GLU A N 1
ATOM 900 C CA . GLU A 1 106 ? -0.779 27.065 -0.165 1.00 95.88 106 GLU A CA 1
ATOM 901 C C . GLU A 1 106 ? 0.566 27.577 -0.705 1.00 95.88 106 GLU A C 1
ATOM 903 O O . GLU A 1 106 ? 0.872 27.339 -1.869 1.00 95.88 106 GLU A O 1
ATOM 908 N N . GLU A 1 107 ? 1.399 28.175 0.148 1.00 97.44 107 GLU A N 1
ATOM 909 C CA . GLU A 1 107 ? 2.756 28.633 -0.187 1.00 97.44 107 GLU A CA 1
ATOM 910 C C . GLU A 1 107 ? 3.660 27.468 -0.634 1.00 97.44 107 GLU A C 1
ATOM 912 O O . GLU A 1 107 ? 4.268 27.535 -1.700 1.00 97.44 107 GLU A O 1
ATOM 917 N N . GLU A 1 108 ? 3.653 26.344 0.091 1.00 96.19 108 GLU A N 1
ATOM 918 C CA . GLU A 1 108 ? 4.383 25.125 -0.297 1.00 96.19 108 GLU A CA 1
ATOM 919 C C . GLU A 1 108 ? 3.881 24.546 -1.632 1.00 96.19 108 GLU A C 1
ATOM 921 O O . GLU A 1 108 ? 4.658 24.014 -2.429 1.00 96.19 108 GLU A O 1
ATOM 926 N N . ARG A 1 109 ? 2.572 24.632 -1.909 1.00 94.62 109 ARG A N 1
ATOM 927 C CA . ARG A 1 109 ? 2.005 24.202 -3.199 1.00 94.62 109 ARG A CA 1
ATOM 928 C C . ARG A 1 109 ? 2.453 25.103 -4.343 1.00 94.62 109 ARG A C 1
ATOM 930 O O . ARG A 1 109 ? 2.694 24.599 -5.441 1.00 94.62 109 ARG A O 1
ATOM 937 N N . GLU A 1 110 ? 2.538 26.411 -4.123 1.00 96.06 110 GLU A N 1
ATOM 938 C CA . GLU A 1 110 ? 3.048 27.347 -5.126 1.00 96.06 110 GLU A CA 1
ATOM 939 C C . GLU A 1 110 ? 4.542 27.140 -5.390 1.00 96.06 110 GLU A C 1
ATOM 941 O O . GLU A 1 110 ? 4.947 27.127 -6.554 1.00 96.06 110 GLU A O 1
ATOM 946 N N . GLU A 1 111 ? 5.336 26.879 -4.351 1.00 95.50 111 GLU A N 1
ATOM 947 C CA . GLU A 1 111 ? 6.763 26.566 -4.477 1.00 95.50 111 GLU A CA 1
ATOM 948 C C . GLU A 1 111 ? 6.990 25.298 -5.312 1.00 95.50 111 GLU A C 1
ATOM 950 O O . GLU A 1 111 ? 7.719 25.335 -6.306 1.00 95.50 111 GLU A O 1
ATOM 955 N N . ARG A 1 112 ? 6.267 24.206 -5.015 1.00 92.12 112 ARG A N 1
ATOM 956 C CA . ARG A 1 112 ? 6.325 22.962 -5.810 1.00 92.12 112 ARG A CA 1
ATOM 957 C C . ARG A 1 112 ? 5.956 23.185 -7.277 1.00 92.12 112 ARG A C 1
ATOM 959 O O . ARG A 1 112 ? 6.641 22.691 -8.169 1.00 92.12 112 ARG A O 1
ATOM 966 N N . ARG A 1 113 ? 4.907 23.973 -7.543 1.00 90.31 113 ARG A N 1
ATOM 967 C CA . ARG A 1 113 ? 4.518 24.346 -8.917 1.00 90.31 113 ARG A CA 1
ATOM 968 C C . ARG A 1 113 ? 5.602 25.165 -9.618 1.00 90.31 113 ARG A C 1
ATOM 970 O O . ARG A 1 113 ? 5.772 25.037 -10.830 1.00 90.31 113 ARG A O 1
ATOM 977 N N . GLY A 1 114 ? 6.317 26.014 -8.883 1.00 91.25 114 GLY A N 1
ATOM 978 C CA . GLY A 1 114 ? 7.473 26.752 -9.386 1.00 91.25 114 GLY A CA 1
ATOM 979 C C . GLY A 1 114 ? 8.622 25.823 -9.781 1.00 91.25 114 GLY A C 1
ATOM 980 O O . GLY A 1 114 ? 9.144 25.934 -10.893 1.00 91.25 114 GLY A O 1
ATOM 981 N N . GLU A 1 115 ? 8.970 24.866 -8.919 1.00 90.25 115 GLU A N 1
ATOM 982 C CA . GLU A 1 115 ? 10.023 23.881 -9.191 1.00 90.25 115 GLU A CA 1
ATOM 983 C C . GLU A 1 115 ? 9.701 22.985 -10.395 1.00 90.25 115 GLU A C 1
ATOM 985 O O . GLU A 1 115 ? 10.564 22.755 -11.245 1.00 90.25 115 GLU A O 1
ATOM 990 N N . GLU A 1 116 ? 8.462 22.500 -10.508 1.00 86.00 116 GLU A N 1
ATOM 991 C CA . GLU A 1 116 ? 8.026 21.676 -11.641 1.00 86.00 116 GLU A CA 1
ATOM 992 C C . GLU A 1 116 ? 8.119 22.428 -12.970 1.00 86.00 116 GLU A C 1
ATOM 994 O O . GLU A 1 116 ? 8.628 21.884 -13.954 1.00 86.00 116 GLU A O 1
ATOM 999 N N . ARG A 1 117 ? 7.706 23.704 -12.992 1.00 87.19 117 ARG A N 1
ATOM 1000 C CA . ARG A 1 117 ? 7.875 24.571 -14.168 1.00 87.19 117 ARG A CA 1
ATOM 1001 C C . ARG A 1 117 ? 9.350 24.732 -14.532 1.00 87.19 117 ARG A C 1
ATOM 1003 O O . ARG A 1 117 ? 9.696 24.588 -15.703 1.00 87.19 117 ARG A O 1
ATOM 1010 N N . GLY A 1 118 ? 10.219 24.944 -13.542 1.00 86.50 118 GLY A N 1
ATOM 1011 C CA . GLY A 1 118 ? 11.667 25.033 -13.753 1.00 86.50 118 GLY A CA 1
ATOM 1012 C C . GLY A 1 118 ? 12.258 23.758 -14.365 1.00 86.50 118 GLY A C 1
ATOM 1013 O O . GLY A 1 118 ? 12.982 23.821 -15.360 1.00 86.50 118 GLY A O 1
ATOM 1014 N N . ARG A 1 119 ? 11.885 22.584 -13.839 1.00 82.44 119 ARG A N 1
ATOM 1015 C CA . ARG A 1 119 ? 12.324 21.282 -14.375 1.00 82.44 119 ARG A CA 1
ATOM 1016 C C . ARG A 1 119 ? 11.811 21.038 -15.795 1.00 82.44 119 ARG A C 1
ATOM 1018 O O . ARG A 1 119 ? 12.540 20.477 -16.613 1.00 82.44 119 ARG A O 1
ATOM 1025 N N . GLY A 1 120 ? 10.579 21.450 -16.099 1.00 79.19 120 GLY A N 1
ATOM 1026 C CA . GLY A 1 120 ? 10.002 21.358 -17.442 1.00 79.19 120 GLY A CA 1
ATOM 1027 C C . GLY A 1 120 ? 10.778 22.183 -18.471 1.00 79.19 120 GLY A C 1
ATOM 1028 O O . GLY A 1 120 ? 11.125 21.675 -19.540 1.00 79.19 120 GLY A O 1
ATOM 1029 N N . GLU A 1 121 ? 11.130 23.425 -18.132 1.00 83.38 121 GLU A N 1
ATOM 1030 C CA . GLU A 1 121 ? 11.937 24.287 -19.004 1.00 83.38 121 GLU A CA 1
ATOM 1031 C C . GLU A 1 121 ? 13.354 23.739 -19.225 1.00 83.38 121 GLU A C 1
ATOM 1033 O O . GLU A 1 121 ? 13.866 23.770 -20.350 1.00 83.38 121 GLU A O 1
ATOM 1038 N N . GLU A 1 122 ? 13.992 23.204 -18.182 1.00 79.81 122 GLU A N 1
ATOM 1039 C CA . GLU A 1 122 ? 15.335 22.628 -18.282 1.00 79.81 122 GLU A CA 1
ATOM 1040 C C . GLU A 1 122 ? 15.350 21.359 -19.149 1.00 79.81 122 GLU A C 1
ATOM 1042 O O . GLU A 1 122 ? 16.203 21.219 -20.035 1.00 79.81 122 GLU A O 1
ATOM 1047 N N . ARG A 1 123 ? 14.352 20.480 -18.980 1.00 79.81 123 ARG A N 1
ATOM 1048 C CA . ARG A 1 123 ? 14.149 19.309 -19.849 1.00 79.81 123 ARG A CA 1
ATOM 1049 C C . ARG A 1 123 ? 13.933 19.725 -21.301 1.00 79.81 123 ARG A C 1
ATOM 1051 O O . ARG A 1 123 ? 14.620 19.206 -22.180 1.00 79.81 123 ARG A O 1
ATOM 1058 N N . GLY A 1 124 ? 13.072 20.713 -21.552 1.00 82.81 124 GLY A N 1
ATOM 1059 C CA . GLY A 1 124 ? 12.817 21.226 -22.901 1.00 82.81 124 GLY A CA 1
ATOM 1060 C C . GLY A 1 124 ? 14.073 21.786 -23.580 1.00 82.81 124 GLY A C 1
ATOM 1061 O O . GLY A 1 124 ? 14.326 21.514 -24.757 1.00 82.81 124 GLY A O 1
ATOM 1062 N N . ARG A 1 125 ? 14.925 22.510 -22.839 1.00 84.12 125 ARG A N 1
ATOM 1063 C CA . ARG A 1 125 ? 16.226 22.983 -23.352 1.00 84.12 125 ARG A CA 1
ATOM 1064 C C . ARG A 1 125 ? 17.180 21.827 -23.655 1.00 84.12 125 ARG A C 1
ATOM 1066 O O . ARG A 1 125 ? 17.855 21.854 -24.686 1.00 84.12 125 ARG A O 1
ATOM 1073 N N . GLY A 1 126 ? 17.229 20.817 -22.786 1.00 84.94 126 GLY A N 1
ATOM 1074 C CA . GLY A 1 126 ? 18.046 19.620 -22.981 1.00 84.94 126 GLY A CA 1
ATOM 1075 C C . GLY A 1 126 ? 17.644 18.828 -24.226 1.00 84.94 126 GLY A C 1
ATOM 1076 O O . GLY A 1 126 ? 18.504 18.459 -25.026 1.00 84.94 126 GLY A O 1
ATOM 1077 N N . GLU A 1 127 ? 16.345 18.618 -24.434 1.00 86.31 127 GLU A N 1
ATOM 1078 C CA . GLU A 1 127 ? 15.818 17.924 -25.613 1.00 86.31 127 GLU A CA 1
ATOM 1079 C C . GLU A 1 127 ? 16.077 18.692 -26.907 1.00 86.31 127 GLU A C 1
ATOM 1081 O O . GLU A 1 127 ? 16.526 18.098 -27.889 1.00 86.31 127 GLU A O 1
ATOM 1086 N N . ARG A 1 128 ? 15.876 20.016 -26.909 1.00 88.00 128 ARG A N 1
ATOM 1087 C CA . ARG A 1 128 ? 16.168 20.851 -28.082 1.00 88.00 128 ARG A CA 1
ATOM 1088 C C . ARG A 1 128 ? 17.643 20.771 -28.473 1.00 88.00 128 ARG A C 1
ATOM 1090 O O . ARG A 1 128 ? 17.952 20.590 -29.645 1.00 88.00 128 ARG A O 1
ATOM 1097 N N . LYS A 1 129 ? 18.546 20.809 -27.487 1.00 92.06 129 LYS A N 1
ATOM 1098 C CA . LYS A 1 129 ? 19.989 20.662 -27.713 1.00 92.06 129 LYS A CA 1
ATOM 1099 C C . LYS A 1 129 ? 20.354 19.280 -28.267 1.00 92.06 129 LYS A C 1
ATOM 1101 O O . LYS A 1 129 ? 21.186 19.193 -29.163 1.00 92.06 129 LYS A O 1
ATOM 1106 N N . ARG A 1 130 ? 19.725 18.208 -27.768 1.00 89.25 130 ARG A N 1
ATOM 1107 C CA . ARG A 1 130 ? 19.931 16.845 -28.291 1.00 89.25 130 ARG A CA 1
ATOM 1108 C C . ARG A 1 130 ? 19.462 16.715 -29.739 1.00 89.25 130 ARG A C 1
ATOM 1110 O O . ARG A 1 130 ? 20.204 16.162 -30.541 1.00 89.25 130 ARG A O 1
ATOM 1117 N N . ARG A 1 131 ? 18.292 17.271 -30.080 1.00 88.81 131 ARG A N 1
ATOM 1118 C CA . ARG A 1 131 ? 17.788 17.293 -31.465 1.00 88.81 131 ARG A CA 1
ATOM 1119 C C . ARG A 1 131 ? 18.724 18.059 -32.399 1.00 88.81 131 ARG A C 1
ATOM 1121 O O . ARG A 1 131 ? 19.074 17.544 -33.451 1.00 88.81 131 ARG A O 1
ATOM 1128 N N . GLU A 1 132 ? 19.197 19.238 -31.991 1.00 91.44 132 GLU A N 1
ATOM 1129 C CA . GLU A 1 132 ? 20.168 20.014 -32.780 1.00 91.44 132 GLU A CA 1
ATOM 1130 C C . GLU A 1 132 ? 21.500 19.262 -32.978 1.00 91.44 132 GLU A C 1
ATOM 1132 O O . GLU A 1 132 ? 22.119 19.352 -34.040 1.00 91.44 132 GLU A O 1
ATOM 1137 N N . GLU A 1 133 ? 21.965 18.506 -31.978 1.00 91.88 133 GLU A N 1
ATOM 1138 C CA . GLU A 1 133 ? 23.182 17.692 -32.093 1.00 91.88 133 GLU A CA 1
ATOM 1139 C C . GLU A 1 133 ? 22.978 16.467 -32.998 1.00 91.88 133 GLU A C 1
ATOM 1141 O O . GLU A 1 133 ? 23.856 16.133 -33.797 1.00 91.88 133 GLU A O 1
ATOM 1146 N N . GLU A 1 134 ? 21.818 15.818 -32.914 1.00 92.19 134 GLU A N 1
ATOM 1147 C CA . GLU A 1 134 ? 21.442 14.696 -33.776 1.00 92.19 134 GLU A CA 1
ATOM 1148 C C . GLU A 1 134 ? 21.331 15.131 -35.243 1.00 92.19 134 GLU A C 1
ATOM 1150 O O . GLU A 1 134 ? 21.940 14.507 -36.113 1.00 92.19 134 GLU A O 1
ATOM 1155 N N . GLU A 1 135 ? 20.685 16.268 -35.518 1.00 92.00 135 GLU A N 1
ATOM 1156 C CA . GLU A 1 135 ? 20.617 16.858 -36.862 1.00 92.00 135 GLU A CA 1
ATOM 1157 C C . GLU A 1 135 ? 22.010 17.182 -37.428 1.00 92.00 135 GLU A C 1
ATOM 1159 O O . GLU A 1 135 ? 22.277 16.944 -38.611 1.00 92.00 135 GLU A O 1
ATOM 1164 N N . ARG A 1 136 ? 22.937 17.670 -36.590 1.00 92.62 136 ARG A N 1
ATOM 1165 C CA . ARG A 1 136 ? 24.335 17.890 -37.001 1.00 92.62 136 ARG A CA 1
ATOM 1166 C C . ARG A 1 136 ? 25.035 16.585 -37.371 1.00 92.62 136 ARG A C 1
ATOM 1168 O O . ARG A 1 136 ? 25.695 16.535 -38.410 1.00 92.62 136 ARG A O 1
ATOM 1175 N N . ARG A 1 137 ? 24.879 15.530 -36.563 1.00 89.69 137 ARG A N 1
ATOM 1176 C CA . ARG A 1 137 ? 25.469 14.207 -36.840 1.00 89.69 137 ARG A CA 1
ATOM 1177 C C . ARG A 1 137 ? 24.916 13.612 -38.132 1.00 89.69 137 ARG A C 1
ATOM 1179 O O . ARG A 1 137 ? 25.695 13.146 -38.962 1.00 89.69 137 ARG A O 1
ATOM 1186 N N . GLU A 1 138 ? 23.604 13.695 -38.347 1.00 88.44 138 GLU A N 1
ATOM 1187 C CA . GLU A 1 138 ? 22.992 13.261 -39.604 1.00 88.44 138 GLU A CA 1
ATOM 1188 C C . GLU A 1 138 ? 23.528 14.046 -40.809 1.00 88.44 138 GLU A C 1
ATOM 1190 O O . GLU A 1 138 ? 23.809 13.461 -41.859 1.00 88.44 138 GLU A O 1
ATOM 1195 N N . GLY A 1 139 ? 23.692 15.365 -40.672 1.00 87.19 139 GLY A N 1
ATOM 1196 C CA . GLY A 1 139 ? 24.277 16.214 -41.709 1.00 87.19 139 GLY A CA 1
ATOM 1197 C C . GLY A 1 139 ? 25.709 15.804 -42.070 1.00 87.19 139 GLY A C 1
ATOM 1198 O O . GLY A 1 139 ? 26.043 15.677 -43.253 1.00 87.19 139 GLY A O 1
ATOM 1199 N N . GLU A 1 140 ? 26.547 15.527 -41.069 1.00 87.88 140 GLU A N 1
ATOM 1200 C CA . GLU A 1 140 ? 27.921 15.056 -41.273 1.00 87.88 140 GLU A CA 1
ATOM 1201 C C . GLU A 1 140 ? 27.980 13.670 -41.931 1.00 87.88 140 GLU A C 1
ATOM 1203 O O . GLU A 1 140 ? 28.781 13.455 -42.849 1.00 87.88 140 GLU A O 1
ATOM 1208 N N . GLU A 1 141 ? 27.126 12.732 -41.513 1.00 83.94 141 GLU A N 1
ATOM 1209 C CA . GLU A 1 141 ? 27.049 11.400 -42.122 1.00 83.94 141 GLU A CA 1
ATOM 1210 C C . GLU A 1 141 ? 26.607 11.463 -43.587 1.00 83.94 141 GLU A C 1
ATOM 1212 O O . GLU A 1 141 ? 27.217 10.809 -44.444 1.00 83.94 141 GLU A O 1
ATOM 1217 N N . ARG A 1 142 ? 25.604 12.295 -43.904 1.00 81.75 142 ARG A N 1
ATOM 1218 C CA . ARG A 1 142 ? 25.175 12.544 -45.290 1.00 81.75 142 ARG A CA 1
ATOM 1219 C C . ARG A 1 142 ? 26.333 13.099 -46.122 1.00 81.75 142 ARG A C 1
ATOM 1221 O O . ARG A 1 142 ? 26.616 12.565 -47.197 1.00 81.75 142 ARG A O 1
ATOM 1228 N N . GLY A 1 143 ? 27.081 14.069 -45.590 1.00 81.62 143 GLY A N 1
ATOM 1229 C CA . GLY A 1 143 ? 28.256 14.640 -46.256 1.00 81.62 143 GLY A CA 1
ATOM 1230 C C . GLY A 1 143 ? 29.387 13.628 -46.502 1.00 81.62 143 GLY A C 1
ATOM 1231 O O . GLY A 1 143 ? 29.985 13.609 -47.583 1.00 81.62 143 GLY A O 1
ATOM 1232 N N . ARG A 1 144 ? 29.673 12.736 -45.542 1.00 78.94 144 ARG A N 1
ATOM 1233 C CA . ARG A 1 144 ? 30.659 11.648 -45.720 1.00 78.94 144 ARG A CA 1
ATOM 1234 C C . ARG A 1 144 ? 30.203 10.637 -46.773 1.00 78.94 144 ARG A C 1
ATOM 1236 O O . ARG A 1 144 ? 31.014 10.193 -47.590 1.00 78.94 144 ARG A O 1
ATOM 1243 N N . GLY A 1 145 ? 28.913 10.303 -46.782 1.00 78.50 145 GLY A N 1
ATOM 1244 C CA . GLY A 1 145 ? 28.309 9.412 -47.769 1.00 78.50 145 GLY A CA 1
ATOM 1245 C C . GLY A 1 145 ? 28.421 9.946 -49.198 1.00 78.50 145 GLY A C 1
ATOM 1246 O O . GLY A 1 145 ? 28.785 9.197 -50.106 1.00 78.50 145 GLY A O 1
ATOM 1247 N N . GLU A 1 146 ? 28.170 11.239 -49.406 1.00 77.06 146 GLU A N 1
ATOM 1248 C CA . GLU A 1 146 ? 28.295 11.878 -50.722 1.00 77.06 146 GLU A CA 1
ATOM 1249 C C . GLU A 1 146 ? 29.741 11.919 -51.226 1.00 77.06 146 GLU A C 1
ATOM 1251 O O . GLU A 1 146 ? 29.995 11.558 -52.377 1.00 77.06 146 GLU A O 1
ATOM 1256 N N . ARG A 1 147 ? 30.711 12.257 -50.364 1.00 76.94 147 ARG A N 1
ATOM 1257 C CA . ARG A 1 147 ? 32.143 12.238 -50.724 1.00 76.94 147 ARG A CA 1
ATOM 1258 C C . ARG A 1 147 ? 32.615 10.844 -51.129 1.00 76.94 147 ARG A C 1
ATOM 1260 O O . ARG A 1 147 ? 33.329 10.704 -52.119 1.00 76.94 147 ARG A O 1
ATOM 1267 N N . LYS A 1 148 ? 32.174 9.809 -50.405 1.00 81.25 148 LYS A N 1
ATOM 1268 C CA . LYS A 1 148 ? 32.502 8.416 -50.730 1.00 81.25 148 LYS A CA 1
ATOM 1269 C C . LYS A 1 148 ? 31.916 7.996 -52.081 1.00 81.25 148 LYS A C 1
ATOM 1271 O O . LYS A 1 148 ? 32.632 7.435 -52.901 1.00 81.25 148 LYS A O 1
ATOM 1276 N N . ARG A 1 149 ? 30.647 8.331 -52.349 1.00 77.19 149 ARG A N 1
ATOM 1277 C CA . ARG A 1 149 ? 29.994 8.044 -53.641 1.00 77.19 149 ARG A CA 1
ATOM 1278 C C . ARG A 1 149 ? 30.650 8.777 -54.807 1.00 77.19 149 ARG A C 1
ATOM 1280 O O . ARG A 1 149 ? 30.721 8.221 -55.898 1.00 77.19 149 ARG A O 1
ATOM 1287 N N . ARG A 1 150 ? 31.122 10.008 -54.589 1.00 76.19 150 ARG A N 1
ATOM 1288 C CA . ARG A 1 150 ? 31.858 10.773 -55.601 1.00 76.19 150 ARG A CA 1
ATOM 1289 C C . ARG A 1 150 ? 33.202 10.116 -55.928 1.00 76.19 150 ARG A C 1
ATOM 1291 O O . ARG A 1 150 ? 33.470 9.879 -57.098 1.00 76.19 150 ARG A O 1
ATOM 1298 N N . GLY A 1 151 ? 33.969 9.712 -54.912 1.00 74.44 151 GLY A N 1
ATOM 1299 C CA . GLY A 1 151 ? 35.229 8.988 -55.117 1.00 74.44 151 GLY A CA 1
ATOM 1300 C C . GLY A 1 151 ? 35.052 7.605 -55.761 1.00 74.44 151 GLY A C 1
ATOM 1301 O O . GLY A 1 151 ? 35.872 7.190 -56.573 1.00 74.44 151 GLY A O 1
ATOM 1302 N N . GLU A 1 152 ? 33.967 6.889 -55.449 1.00 78.19 152 GLU A N 1
ATOM 1303 C CA . GLU A 1 152 ? 33.640 5.611 -56.104 1.00 78.19 152 GLU A CA 1
ATOM 1304 C C . GLU A 1 152 ? 33.216 5.791 -57.571 1.00 78.19 152 GLU A C 1
ATOM 1306 O O . GLU A 1 152 ? 33.557 4.948 -58.399 1.00 78.19 152 GLU A O 1
ATOM 1311 N N . ARG A 1 153 ? 32.513 6.881 -57.917 1.00 74.25 153 ARG A N 1
ATOM 1312 C CA . ARG A 1 153 ? 32.195 7.216 -59.318 1.00 74.25 153 ARG A CA 1
ATOM 1313 C C . ARG A 1 153 ? 33.451 7.526 -60.124 1.00 74.25 153 ARG A C 1
ATOM 1315 O O . ARG A 1 153 ? 33.605 6.968 -61.201 1.00 74.25 153 ARG A O 1
ATOM 1322 N N . GLU A 1 154 ? 34.354 8.335 -59.576 1.00 75.38 154 GLU A N 1
ATOM 1323 C CA . GLU A 1 154 ? 35.619 8.687 -60.236 1.00 75.38 154 GLU A CA 1
ATOM 1324 C C . GLU A 1 154 ? 36.484 7.438 -60.495 1.00 75.38 154 GLU A C 1
ATOM 1326 O O . GLU A 1 154 ? 36.982 7.258 -61.602 1.00 75.38 154 GLU A O 1
ATOM 1331 N N . ARG A 1 155 ? 36.565 6.502 -59.534 1.00 71.19 155 ARG A N 1
ATOM 1332 C CA . ARG A 1 155 ? 37.273 5.219 -59.729 1.00 71.19 155 ARG A CA 1
ATOM 1333 C C . ARG A 1 155 ? 36.618 4.312 -60.769 1.00 71.19 155 ARG A C 1
ATOM 1335 O O . ARG A 1 155 ? 37.326 3.675 -61.540 1.00 71.19 155 ARG A O 1
ATOM 1342 N N . ARG A 1 156 ? 35.281 4.243 -60.806 1.00 68.56 156 ARG A N 1
ATOM 1343 C CA . ARG A 1 156 ? 34.555 3.455 -61.818 1.00 68.56 156 ARG A CA 1
ATOM 1344 C C . ARG A 1 156 ? 34.738 4.030 -63.221 1.00 68.56 156 ARG A C 1
ATOM 1346 O O . ARG A 1 156 ? 34.924 3.267 -64.160 1.00 68.56 156 ARG A O 1
ATOM 1353 N N . GLU A 1 157 ? 34.731 5.353 -63.370 1.00 68.50 157 GLU A N 1
ATOM 1354 C CA . GLU A 1 157 ? 35.002 6.010 -64.656 1.00 68.50 157 GLU A CA 1
ATOM 1355 C C . GLU A 1 157 ? 36.444 5.777 -65.139 1.00 68.50 157 GLU A C 1
ATOM 1357 O O . GLU A 1 157 ? 36.677 5.658 -66.342 1.00 68.50 157 GLU A O 1
ATOM 1362 N N . GLU A 1 158 ? 37.405 5.662 -64.220 1.00 65.44 158 GLU A N 1
ATOM 1363 C CA . GLU A 1 158 ? 38.799 5.328 -64.530 1.00 65.44 158 GLU A CA 1
ATOM 1364 C C . GLU A 1 158 ? 38.968 3.843 -64.911 1.00 65.44 158 GLU A C 1
ATOM 1366 O O . GLU A 1 158 ? 39.671 3.518 -65.869 1.00 65.44 158 GLU A O 1
ATOM 1371 N N . GLU A 1 159 ? 38.252 2.940 -64.235 1.00 63.50 159 GLU A N 1
ATOM 1372 C CA . GLU A 1 159 ? 38.266 1.496 -64.506 1.00 63.50 159 GLU A CA 1
ATOM 1373 C C . GLU A 1 159 ? 37.549 1.137 -65.826 1.00 63.50 159 GLU A C 1
ATOM 1375 O O . GLU A 1 159 ? 37.991 0.250 -66.564 1.00 63.50 159 GLU A O 1
ATOM 1380 N N . GLU A 1 160 ? 36.492 1.873 -66.192 1.00 59.50 160 GLU A N 1
ATOM 1381 C CA . GLU A 1 160 ? 35.772 1.698 -67.462 1.00 59.50 160 GLU A CA 1
ATOM 1382 C C . GLU A 1 160 ? 36.575 2.138 -68.696 1.00 59.50 160 GLU A C 1
ATOM 1384 O O . GLU A 1 160 ? 36.332 1.629 -69.791 1.00 59.50 160 GLU A O 1
ATOM 1389 N N . ARG A 1 161 ? 37.587 3.003 -68.544 1.00 57.06 161 ARG A N 1
ATOM 1390 C CA . ARG A 1 161 ? 38.500 3.369 -69.646 1.00 57.06 161 ARG A CA 1
ATOM 1391 C C . ARG A 1 161 ? 39.509 2.267 -69.994 1.00 57.06 161 ARG A C 1
ATOM 1393 O O . ARG A 1 161 ? 40.225 2.403 -70.983 1.00 57.06 161 ARG A O 1
ATOM 1400 N N . GLY A 1 162 ? 39.569 1.181 -69.217 1.00 55.47 162 GLY A N 1
ATOM 1401 C CA . GLY A 1 162 ? 40.641 0.188 -69.302 1.00 55.47 162 GLY A CA 1
ATOM 1402 C C . GLY A 1 162 ? 40.304 -1.187 -69.885 1.00 55.47 162 GLY A C 1
ATOM 1403 O O . GLY A 1 162 ? 41.230 -1.982 -70.034 1.00 55.47 162 GLY A O 1
ATOM 1404 N N . ARG A 1 163 ? 39.047 -1.549 -70.193 1.00 45.38 163 ARG A N 1
ATOM 1405 C CA . ARG A 1 163 ? 38.743 -2.943 -70.594 1.00 45.38 163 ARG A CA 1
ATOM 1406 C C . ARG A 1 163 ? 37.814 -3.069 -71.795 1.00 45.38 163 ARG A C 1
ATOM 1408 O O . ARG A 1 163 ? 36.670 -2.629 -71.791 1.00 45.38 163 ARG A O 1
ATOM 1415 N N . GLY A 1 164 ? 38.375 -3.708 -72.820 1.00 46.16 164 GLY A N 1
ATOM 1416 C CA . GLY A 1 164 ? 37.753 -4.030 -74.092 1.00 46.16 164 GLY A CA 1
ATOM 1417 C C . GLY A 1 164 ? 36.557 -4.981 -74.011 1.00 46.16 164 GLY A C 1
ATOM 1418 O O . GLY A 1 164 ? 36.269 -5.621 -73.001 1.00 46.16 164 GLY A O 1
ATOM 1419 N N . ARG A 1 165 ? 35.870 -5.004 -75.155 1.00 50.97 165 ARG A N 1
ATOM 1420 C CA . ARG A 1 165 ? 34.604 -5.661 -75.498 1.00 50.97 165 ARG A CA 1
ATOM 1421 C C . ARG A 1 165 ? 34.556 -7.152 -75.141 1.00 50.97 165 ARG A C 1
ATOM 1423 O O . ARG A 1 165 ? 35.490 -7.882 -75.450 1.00 50.97 165 ARG A O 1
ATOM 1430 N N . GLY A 1 166 ? 33.409 -7.605 -74.623 1.00 51.53 166 GLY A N 1
ATOM 1431 C CA . GLY A 1 166 ? 33.013 -9.018 -74.699 1.00 51.53 166 GLY A CA 1
ATOM 1432 C C . GLY A 1 166 ? 32.025 -9.504 -73.638 1.00 51.53 166 GLY A C 1
ATOM 1433 O O . GLY A 1 166 ? 30.974 -10.023 -73.985 1.00 51.53 166 GLY A O 1
ATOM 1434 N N . GLU A 1 167 ? 32.312 -9.303 -72.350 1.00 52.16 167 GLU A N 1
ATOM 1435 C CA . GLU A 1 167 ? 31.541 -9.932 -71.250 1.00 52.16 167 GLU A CA 1
ATOM 1436 C C . GLU A 1 167 ? 30.917 -8.930 -70.255 1.00 52.16 167 GLU A C 1
ATOM 1438 O O . GLU A 1 167 ? 30.208 -9.310 -69.322 1.00 52.16 167 GLU A O 1
ATOM 1443 N N . GLY A 1 168 ? 31.140 -7.628 -70.458 1.00 56.28 168 GLY A N 1
ATOM 1444 C CA . GLY A 1 168 ? 30.748 -6.579 -69.509 1.00 56.28 168 GLY A CA 1
ATOM 1445 C C . GLY A 1 168 ? 29.243 -6.306 -69.412 1.00 56.28 168 GLY A C 1
ATOM 1446 O O . GLY A 1 168 ? 28.764 -5.949 -68.340 1.00 56.28 168 GLY A O 1
ATOM 1447 N N . GLU A 1 169 ? 28.470 -6.491 -70.486 1.00 58.31 169 GLU A N 1
ATOM 1448 C CA . GLU A 1 169 ? 27.045 -6.114 -70.484 1.00 58.31 169 GLU A CA 1
ATOM 1449 C C . GLU A 1 169 ? 26.175 -7.026 -69.612 1.00 58.31 169 GLU A C 1
ATOM 1451 O O . GLU A 1 169 ? 25.237 -6.550 -68.971 1.00 58.31 169 GLU A O 1
ATOM 1456 N N . ARG A 1 170 ? 26.498 -8.323 -69.519 1.00 59.47 170 ARG A N 1
ATOM 1457 C CA . ARG A 1 170 ? 25.736 -9.261 -68.679 1.00 59.47 170 ARG A CA 1
ATOM 1458 C C . ARG A 1 170 ? 25.994 -9.010 -67.192 1.00 59.47 170 ARG A C 1
ATOM 1460 O O . ARG A 1 170 ? 25.051 -8.968 -66.407 1.00 59.47 170 ARG A O 1
ATOM 1467 N N . LYS A 1 171 ? 27.251 -8.727 -66.836 1.00 70.00 171 LYS A N 1
ATOM 1468 C CA . LYS A 1 171 ? 27.655 -8.368 -65.470 1.00 70.00 171 LYS A CA 1
ATOM 1469 C C . LYS A 1 171 ? 27.112 -6.998 -65.040 1.00 70.00 171 LYS A C 1
ATOM 1471 O O . LYS A 1 171 ? 26.678 -6.860 -63.903 1.00 70.00 171 LYS A O 1
ATOM 1476 N N . ARG A 1 172 ? 27.048 -6.012 -65.950 1.00 69.19 172 ARG A N 1
ATOM 1477 C CA . ARG A 1 172 ? 26.413 -4.705 -65.682 1.00 69.19 172 ARG A CA 1
ATOM 1478 C C . ARG A 1 172 ? 24.912 -4.835 -65.417 1.00 69.19 172 ARG A C 1
ATOM 1480 O O . ARG A 1 172 ? 24.427 -4.226 -64.471 1.00 69.19 172 ARG A O 1
ATOM 1487 N N . ARG A 1 173 ? 24.190 -5.665 -66.182 1.00 71.88 173 ARG A N 1
ATOM 1488 C CA . ARG A 1 173 ? 22.757 -5.917 -65.936 1.00 71.88 173 ARG A CA 1
ATOM 1489 C C . ARG A 1 173 ? 22.508 -6.636 -64.608 1.00 71.88 173 ARG A C 1
ATOM 1491 O O . ARG A 1 173 ? 21.553 -6.300 -63.915 1.00 71.88 173 ARG A O 1
ATOM 1498 N N . GLU A 1 174 ? 23.357 -7.589 -64.222 1.00 76.94 174 GLU A N 1
ATOM 1499 C CA . GLU A 1 174 ? 23.257 -8.231 -62.901 1.00 76.94 174 GLU A CA 1
ATOM 1500 C C . GLU A 1 174 ? 23.581 -7.270 -61.748 1.00 76.94 174 GLU A C 1
ATOM 1502 O O . GLU A 1 174 ? 22.861 -7.264 -60.750 1.00 76.94 174 GLU A O 1
ATOM 1507 N N . GLU A 1 175 ? 24.603 -6.417 -61.881 1.00 78.06 175 GLU A N 1
ATOM 1508 C CA . GLU A 1 175 ? 24.902 -5.387 -60.877 1.00 78.06 175 GLU A CA 1
ATOM 1509 C C . GLU A 1 175 ? 23.795 -4.333 -60.762 1.00 78.06 175 GLU A C 1
ATOM 1511 O O . GLU A 1 175 ? 23.479 -3.899 -59.654 1.00 78.06 175 GLU A O 1
ATOM 1516 N N . GLU A 1 176 ? 23.180 -3.934 -61.875 1.00 79.62 176 GLU A N 1
ATOM 1517 C CA . GLU A 1 176 ? 22.070 -2.981 -61.884 1.00 79.62 176 GLU A CA 1
ATOM 1518 C C . GLU A 1 176 ? 20.826 -3.571 -61.203 1.00 79.62 176 GLU A C 1
ATOM 1520 O O . GLU A 1 176 ? 20.257 -2.942 -60.307 1.00 79.62 176 GLU A O 1
ATOM 1525 N N . LEU A 1 177 ? 20.482 -4.829 -61.505 1.00 80.75 177 LEU A N 1
ATOM 1526 C CA . LEU A 1 177 ? 19.399 -5.552 -60.829 1.00 80.75 177 LEU A CA 1
ATOM 1527 C C . LEU A 1 177 ? 19.683 -5.766 -59.332 1.00 80.75 177 LEU A C 1
ATOM 1529 O O . LEU A 1 177 ? 18.774 -5.659 -58.504 1.00 80.75 177 LEU A O 1
ATOM 1533 N N . ALA A 1 178 ? 20.935 -6.037 -58.952 1.00 77.25 178 ALA A N 1
ATOM 1534 C CA . ALA A 1 178 ? 21.330 -6.140 -57.547 1.00 77.25 178 ALA A CA 1
ATOM 1535 C C . ALA A 1 178 ? 21.238 -4.781 -56.825 1.00 77.25 178 ALA A C 1
ATOM 1537 O O . ALA A 1 178 ? 20.779 -4.708 -55.680 1.00 77.25 178 ALA A O 1
ATOM 1538 N N . ALA A 1 179 ? 21.610 -3.689 -57.498 1.00 77.62 179 ALA A N 1
ATOM 1539 C CA . ALA A 1 179 ? 21.515 -2.337 -56.960 1.00 77.62 179 ALA A CA 1
ATOM 1540 C C . ALA A 1 179 ? 20.057 -1.879 -56.782 1.00 77.62 179 ALA A C 1
ATOM 1542 O O . ALA A 1 179 ? 19.737 -1.247 -55.769 1.00 77.62 179 ALA A O 1
ATOM 1543 N N . GLU A 1 180 ? 19.158 -2.220 -57.710 1.00 79.06 180 GLU A N 1
ATOM 1544 C CA . GLU A 1 180 ? 17.723 -1.945 -57.571 1.00 79.06 180 GLU A CA 1
ATOM 1545 C C . GLU A 1 180 ? 17.095 -2.730 -56.414 1.00 79.06 180 GLU A C 1
ATOM 1547 O O . GLU A 1 180 ? 16.374 -2.143 -55.597 1.00 79.06 180 GLU A O 1
ATOM 1552 N N . ARG A 1 181 ? 17.441 -4.018 -56.258 1.00 78.00 181 ARG A N 1
ATOM 1553 C CA . ARG A 1 181 ? 17.003 -4.828 -55.105 1.00 78.00 181 ARG A CA 1
ATOM 1554 C C . ARG A 1 181 ? 17.456 -4.214 -53.777 1.00 78.00 181 ARG A C 1
ATOM 1556 O O . ARG A 1 181 ? 16.639 -4.039 -52.873 1.00 78.00 181 ARG A O 1
ATOM 1563 N N . GLY A 1 182 ? 18.714 -3.776 -53.687 1.00 79.50 182 GLY A N 1
ATOM 1564 C CA . GLY A 1 182 ? 19.248 -3.128 -52.484 1.00 79.50 182 GLY A CA 1
ATOM 1565 C C . GLY A 1 182 ? 18.579 -1.786 -52.143 1.00 79.50 182 GLY A C 1
ATOM 1566 O O . GLY A 1 182 ? 18.416 -1.452 -50.965 1.00 79.50 182 GLY A O 1
ATOM 1567 N N . ARG A 1 183 ? 18.149 -1.005 -53.147 1.00 79.00 183 ARG A N 1
ATOM 1568 C CA . ARG A 1 183 ? 17.376 0.235 -52.922 1.00 79.00 183 ARG A CA 1
ATOM 1569 C C . ARG A 1 183 ? 15.965 -0.058 -52.414 1.00 79.00 183 ARG A C 1
ATOM 1571 O O . ARG A 1 183 ? 15.506 0.627 -51.497 1.00 79.00 183 ARG A O 1
ATOM 1578 N N . GLY A 1 184 ? 15.311 -1.083 -52.960 1.00 83.31 184 GLY A N 1
ATOM 1579 C CA . GLY A 1 184 ? 13.992 -1.533 -52.512 1.00 83.31 184 GLY A CA 1
ATOM 1580 C C . GLY A 1 184 ? 13.990 -1.984 -51.050 1.00 83.31 184 GLY A C 1
ATOM 1581 O O . GLY A 1 184 ? 13.146 -1.544 -50.269 1.00 83.31 184 GLY A O 1
ATOM 1582 N N . GLU A 1 185 ? 14.974 -2.789 -50.644 1.00 83.31 185 GLU A N 1
ATOM 1583 C CA . GLU A 1 185 ? 15.092 -3.264 -49.259 1.00 83.31 185 GLU A CA 1
ATOM 1584 C C . GLU A 1 185 ? 15.366 -2.136 -48.261 1.00 83.31 185 GLU A C 1
ATOM 1586 O O . GLU A 1 185 ? 14.746 -2.092 -47.197 1.00 83.31 185 GLU A O 1
ATOM 1591 N N . ARG A 1 186 ? 16.234 -1.173 -48.603 1.00 82.75 186 ARG A N 1
ATOM 1592 C CA . ARG A 1 186 ? 16.482 -0.006 -47.739 1.00 82.75 186 ARG A CA 1
ATOM 1593 C C . ARG A 1 186 ? 15.230 0.846 -47.549 1.00 82.75 186 ARG A C 1
ATOM 1595 O O . ARG A 1 186 ? 14.976 1.284 -46.429 1.00 82.75 186 ARG A O 1
ATOM 1602 N N . LYS A 1 187 ? 14.437 1.049 -48.608 1.00 87.88 187 LYS A N 1
ATOM 1603 C CA . LYS A 1 187 ? 13.169 1.787 -48.520 1.00 87.88 187 LYS A CA 1
ATOM 1604 C C . LYS A 1 187 ? 12.166 1.059 -47.619 1.00 87.88 187 LYS A C 1
ATOM 1606 O O . LYS A 1 187 ? 11.640 1.671 -46.696 1.00 87.88 187 LYS A O 1
ATOM 1611 N N . ARG A 1 188 ? 11.990 -0.256 -47.808 1.00 88.06 188 ARG A N 1
ATOM 1612 C CA . ARG A 1 188 ? 11.107 -1.089 -46.968 1.00 88.06 188 ARG A CA 1
ATOM 1613 C C . ARG A 1 188 ? 11.546 -1.113 -45.505 1.00 88.06 188 ARG A C 1
ATOM 1615 O O . ARG A 1 188 ? 10.709 -1.028 -44.613 1.00 88.06 188 ARG A O 1
ATOM 1622 N N . ARG A 1 189 ? 12.855 -1.180 -45.241 1.00 89.00 189 ARG A N 1
ATOM 1623 C CA . ARG A 1 189 ? 13.397 -1.116 -43.876 1.00 89.00 189 ARG A CA 1
ATOM 1624 C C . ARG A 1 189 ? 13.142 0.245 -43.223 1.00 89.00 189 ARG A C 1
ATOM 1626 O O . ARG A 1 189 ? 12.823 0.286 -42.040 1.00 89.00 189 ARG A O 1
ATOM 1633 N N . GLY A 1 190 ? 13.252 1.335 -43.984 1.00 90.81 190 GLY A N 1
ATOM 1634 C CA . GLY A 1 190 ? 12.917 2.680 -43.511 1.00 90.81 190 GLY A CA 1
ATOM 1635 C C . GLY A 1 190 ? 11.429 2.842 -43.189 1.00 90.81 190 GLY A C 1
ATOM 1636 O O . GLY A 1 190 ? 11.092 3.357 -42.129 1.00 90.81 190 GLY A O 1
ATOM 1637 N N . GLU A 1 191 ? 10.545 2.353 -44.061 1.00 92.56 191 GLU A N 1
ATOM 1638 C CA . GLU A 1 191 ? 9.092 2.371 -43.832 1.00 92.56 191 GLU A CA 1
ATOM 1639 C C . GLU A 1 191 ? 8.694 1.523 -42.619 1.00 92.56 191 GLU A C 1
ATOM 1641 O O . GLU A 1 191 ? 7.903 1.975 -41.796 1.00 92.56 191 GLU A O 1
ATOM 1646 N N . ARG A 1 192 ? 9.292 0.336 -42.453 1.00 93.06 192 ARG A N 1
ATOM 1647 C CA . ARG A 1 192 ? 9.057 -0.506 -41.274 1.00 93.06 192 ARG A CA 1
ATOM 1648 C C . ARG A 1 192 ? 9.487 0.186 -39.980 1.00 93.06 192 ARG A C 1
ATOM 1650 O O . ARG A 1 192 ? 8.727 0.180 -39.023 1.00 93.06 192 ARG A O 1
ATOM 1657 N N . LYS A 1 193 ? 10.662 0.824 -39.967 1.00 93.31 193 LYS A N 1
ATOM 1658 C CA . LYS A 1 193 ? 11.150 1.543 -38.782 1.00 93.31 193 LYS A CA 1
ATOM 1659 C C . LYS A 1 193 ? 10.229 2.709 -38.399 1.00 93.31 193 LYS A C 1
ATOM 1661 O O . LYS A 1 193 ? 9.970 2.899 -37.221 1.00 93.31 193 LYS A O 1
ATOM 1666 N N . ARG A 1 194 ? 9.700 3.449 -39.383 1.00 93.12 194 ARG A N 1
ATOM 1667 C CA . ARG A 1 194 ? 8.727 4.527 -39.131 1.00 93.12 194 ARG A CA 1
ATOM 1668 C C . ARG A 1 194 ? 7.429 4.008 -38.517 1.00 93.12 194 ARG A C 1
ATOM 1670 O O . ARG A 1 194 ? 6.946 4.622 -37.581 1.00 93.12 194 ARG A O 1
ATOM 1677 N N . ARG A 1 195 ? 6.909 2.874 -39.002 1.00 93.94 195 ARG A N 1
ATOM 1678 C CA . ARG A 1 195 ? 5.717 2.236 -38.415 1.00 93.94 195 ARG A CA 1
ATOM 1679 C C . ARG A 1 195 ? 5.965 1.766 -36.984 1.00 93.94 195 ARG A C 1
ATOM 1681 O O . ARG A 1 195 ? 5.149 2.033 -36.122 1.00 93.94 195 ARG A O 1
ATOM 1688 N N . GLU A 1 196 ? 7.113 1.143 -36.722 1.00 93.06 196 GLU A N 1
ATOM 1689 C CA . GLU A 1 196 ? 7.486 0.724 -35.362 1.00 93.06 19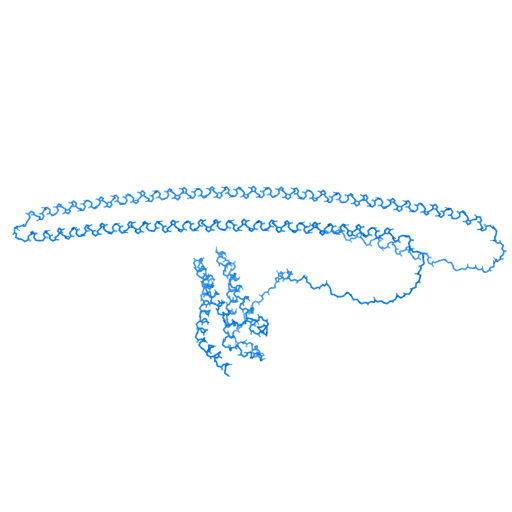6 GLU A CA 1
ATOM 1690 C C . GLU A 1 196 ? 7.667 1.928 -34.413 1.00 93.06 196 GLU A C 1
ATOM 1692 O O . GLU A 1 196 ? 7.373 1.828 -33.226 1.00 93.06 196 GLU A O 1
ATOM 1697 N N . GLU A 1 197 ? 8.153 3.074 -34.904 1.00 93.12 197 GLU A N 1
ATOM 1698 C CA . GLU A 1 197 ? 8.233 4.316 -34.118 1.00 93.12 197 GLU A CA 1
ATOM 1699 C C . GLU A 1 197 ? 6.854 4.953 -33.879 1.00 93.12 197 GLU A C 1
ATOM 1701 O O . GLU A 1 197 ? 6.620 5.482 -32.794 1.00 93.12 197 GLU A O 1
ATOM 1706 N N . GLU A 1 198 ? 5.946 4.880 -34.855 1.00 95.12 198 GLU A N 1
ATOM 1707 C CA . GLU A 1 198 ? 4.563 5.357 -34.746 1.00 95.12 198 GLU A CA 1
ATOM 1708 C C . GLU A 1 198 ? 3.755 4.512 -33.749 1.00 95.12 198 GLU A C 1
ATOM 1710 O O . GLU A 1 198 ? 3.195 5.075 -32.813 1.00 95.12 198 GLU A O 1
ATOM 1715 N N . GLU A 1 199 ? 3.818 3.178 -33.848 1.00 95.69 199 GLU A N 1
ATOM 1716 C CA . GLU A 1 199 ? 3.190 2.244 -32.896 1.00 95.69 199 GLU A CA 1
ATOM 1717 C C . GLU A 1 199 ? 3.700 2.469 -31.464 1.00 95.69 199 GLU A C 1
ATOM 1719 O O . GLU A 1 199 ? 2.915 2.599 -30.528 1.00 95.69 199 GLU A O 1
ATOM 1724 N N . ARG A 1 200 ? 5.019 2.628 -31.277 1.00 92.88 200 ARG A N 1
ATOM 1725 C CA . ARG A 1 200 ? 5.592 2.967 -29.959 1.00 92.88 200 ARG A CA 1
ATOM 1726 C C . ARG A 1 200 ? 5.149 4.336 -29.447 1.00 92.88 200 ARG A C 1
ATOM 1728 O O . ARG A 1 200 ? 5.169 4.574 -28.240 1.00 92.88 200 ARG A O 1
ATOM 1735 N N . GLY A 1 201 ? 4.847 5.267 -30.349 1.00 94.12 201 GLY A N 1
ATOM 1736 C CA . GLY A 1 201 ? 4.314 6.581 -30.008 1.00 94.12 201 GLY A CA 1
ATOM 1737 C C . GLY A 1 201 ? 2.870 6.498 -29.520 1.00 94.12 201 GLY A C 1
ATOM 1738 O O . GLY A 1 201 ? 2.532 7.158 -28.540 1.00 94.12 201 GLY A O 1
ATOM 1739 N N . GLU A 1 202 ? 2.046 5.674 -30.167 1.00 95.81 202 GLU A N 1
ATOM 1740 C CA . GLU A 1 202 ? 0.663 5.407 -29.760 1.00 95.81 202 GLU A CA 1
ATOM 1741 C C . GLU A 1 202 ? 0.602 4.669 -28.419 1.00 95.81 202 GLU A C 1
ATOM 1743 O O . GLU A 1 202 ? -0.077 5.145 -27.512 1.00 95.81 202 GLU A O 1
ATOM 1748 N N . GLU A 1 203 ? 1.404 3.615 -28.224 1.00 93.56 203 GLU A N 1
ATOM 1749 C CA . GLU A 1 203 ? 1.480 2.893 -26.941 1.00 93.56 203 GLU A CA 1
ATOM 1750 C C . GLU A 1 203 ? 1.836 3.823 -25.769 1.00 93.56 203 GLU A C 1
ATOM 1752 O O . GLU A 1 203 ? 1.240 3.738 -24.697 1.00 93.56 203 GLU A O 1
ATOM 1757 N N . ARG A 1 204 ? 2.774 4.760 -25.971 1.00 94.50 204 ARG A N 1
ATOM 1758 C CA . ARG A 1 204 ? 3.144 5.746 -24.939 1.00 94.50 204 ARG A CA 1
ATOM 1759 C C . ARG A 1 204 ? 2.005 6.699 -24.598 1.00 94.50 204 ARG A C 1
ATOM 1761 O O . ARG A 1 204 ? 1.871 7.061 -23.435 1.00 94.50 204 ARG A O 1
ATOM 1768 N N . ARG A 1 205 ? 1.209 7.113 -25.590 1.00 94.75 205 ARG A N 1
ATOM 1769 C CA . ARG A 1 205 ? 0.044 7.984 -25.366 1.00 94.75 205 ARG A CA 1
ATOM 1770 C C . ARG A 1 205 ? -1.052 7.248 -24.608 1.00 94.75 205 ARG A C 1
ATOM 1772 O O . ARG A 1 205 ? -1.599 7.810 -23.670 1.00 94.75 205 ARG A O 1
ATOM 1779 N N . GLU A 1 206 ? -1.326 5.994 -24.961 1.00 95.81 206 GLU A N 1
ATOM 1780 C CA . GLU A 1 206 ? -2.291 5.172 -24.222 1.00 95.81 206 GLU A CA 1
ATOM 1781 C C . GLU A 1 206 ? -1.839 4.911 -22.777 1.00 95.81 206 GLU A C 1
ATOM 1783 O O . GLU A 1 206 ? -2.657 4.914 -21.857 1.00 95.81 206 GLU A O 1
ATOM 1788 N N . GLU A 1 207 ? -0.541 4.694 -22.549 1.00 92.69 207 GLU A N 1
ATOM 1789 C CA . GLU A 1 207 ? 0.009 4.537 -21.199 1.00 92.69 207 GLU A CA 1
ATOM 1790 C C . GLU A 1 207 ? -0.107 5.834 -20.381 1.00 92.69 207 GLU A C 1
ATOM 1792 O O . GLU A 1 207 ? -0.458 5.787 -19.201 1.00 92.69 207 GLU A O 1
ATOM 1797 N N . GLU A 1 208 ? 0.149 6.990 -20.996 1.00 94.31 208 GLU A N 1
ATOM 1798 C CA . GLU A 1 208 ? -0.002 8.306 -20.365 1.00 94.31 208 GLU A CA 1
ATOM 1799 C C . GLU A 1 208 ? -1.471 8.609 -20.024 1.00 94.31 208 GLU A C 1
ATOM 1801 O O . GLU A 1 208 ? -1.764 8.985 -18.890 1.00 94.31 208 GLU A O 1
ATOM 1806 N N . GLU A 1 209 ? -2.411 8.339 -20.937 1.00 96.19 209 GLU A N 1
ATOM 1807 C CA . GLU A 1 209 ? -3.851 8.486 -20.676 1.00 96.19 209 GLU A CA 1
ATOM 1808 C C . GLU A 1 209 ? -4.334 7.582 -19.533 1.00 96.19 209 GLU A C 1
ATOM 1810 O O . GLU A 1 209 ? -5.114 8.022 -18.685 1.00 96.19 209 GLU A O 1
ATOM 1815 N N . ARG A 1 210 ? -3.840 6.338 -19.453 1.00 95.31 210 ARG A N 1
ATOM 1816 C CA . ARG A 1 210 ? -4.158 5.424 -18.342 1.00 95.31 210 ARG A CA 1
ATOM 1817 C C . ARG A 1 210 ? -3.653 5.948 -17.002 1.00 95.31 210 ARG A C 1
ATOM 1819 O O . ARG A 1 210 ? -4.383 5.860 -16.018 1.00 95.31 210 ARG A O 1
ATOM 1826 N N . ARG A 1 211 ? -2.438 6.506 -16.962 1.00 91.94 211 ARG A N 1
ATOM 1827 C CA . ARG A 1 211 ? -1.878 7.119 -15.746 1.00 91.94 211 ARG A CA 1
ATOM 1828 C C . ARG A 1 211 ? -2.696 8.329 -15.307 1.00 91.94 211 ARG A C 1
ATOM 1830 O O . ARG A 1 211 ? -3.033 8.431 -14.133 1.00 91.94 211 ARG A O 1
ATOM 1837 N N . GLU A 1 212 ? -3.091 9.195 -16.242 1.00 94.56 212 GLU A N 1
ATOM 1838 C CA . GLU A 1 212 ? -3.975 10.320 -15.921 1.00 94.56 212 GLU A CA 1
ATOM 1839 C C . GLU A 1 212 ? -5.349 9.861 -15.404 1.00 94.56 212 GLU A C 1
ATOM 1841 O O . GLU A 1 212 ? -5.929 10.498 -14.521 1.00 94.56 212 GLU A O 1
ATOM 1846 N N . GLU A 1 213 ? -5.913 8.784 -15.956 1.00 95.25 213 GLU A N 1
ATOM 1847 C CA . GLU A 1 213 ? -7.195 8.247 -15.493 1.00 95.25 213 GLU A CA 1
ATOM 1848 C C . GLU A 1 213 ? -7.089 7.638 -14.086 1.00 95.25 213 GLU A C 1
ATOM 1850 O O . GLU A 1 213 ? -7.984 7.851 -13.263 1.00 95.25 213 GLU A O 1
ATOM 1855 N N . GLU A 1 214 ? -5.985 6.948 -13.791 1.00 93.31 214 GLU A N 1
ATOM 1856 C CA . GLU A 1 214 ? -5.677 6.396 -12.470 1.00 93.31 214 GLU A CA 1
ATOM 1857 C C . GLU A 1 214 ? -5.523 7.507 -11.420 1.00 93.31 214 GLU A C 1
ATOM 1859 O O . GLU A 1 214 ? -6.237 7.490 -10.416 1.00 93.31 214 GLU A O 1
ATOM 1864 N N . GLU A 1 215 ? -4.726 8.545 -11.701 1.00 92.81 215 GLU A N 1
ATOM 1865 C CA . GLU A 1 215 ? -4.571 9.717 -10.822 1.00 92.81 215 GLU A CA 1
ATOM 1866 C C . GLU A 1 215 ? -5.918 10.416 -10.560 1.00 92.81 215 GLU A C 1
ATOM 1868 O O . GLU A 1 215 ? -6.274 10.738 -9.421 1.00 92.81 215 GLU A O 1
ATOM 1873 N N . ARG A 1 216 ? -6.744 10.594 -11.602 1.00 94.88 216 ARG A N 1
ATOM 1874 C CA . ARG A 1 216 ? -8.106 11.142 -11.450 1.00 94.88 216 ARG A CA 1
ATOM 1875 C C . ARG A 1 216 ? -9.013 10.219 -10.633 1.00 94.88 216 ARG A C 1
ATOM 1877 O O . ARG A 1 216 ? -9.952 10.703 -9.991 1.00 94.88 216 ARG A O 1
ATOM 1884 N N . GLY A 1 217 ? -8.793 8.909 -10.691 1.00 93.12 217 GLY A N 1
ATOM 1885 C CA . GLY A 1 217 ? -9.476 7.908 -9.877 1.00 93.12 217 GLY A CA 1
ATOM 1886 C C . GLY A 1 217 ? -9.148 8.066 -8.395 1.00 93.12 217 GLY A C 1
ATOM 1887 O O . GLY A 1 217 ? -10.068 8.183 -7.579 1.00 93.12 217 GLY A O 1
ATOM 1888 N N . GLU A 1 218 ? -7.861 8.164 -8.067 1.00 92.12 218 GLU A N 1
ATOM 1889 C CA . GLU A 1 218 ? -7.367 8.364 -6.701 1.00 92.12 218 GLU A CA 1
ATOM 1890 C C . GLU A 1 218 ? -7.882 9.676 -6.091 1.00 92.12 218 GLU A C 1
ATOM 1892 O O . GLU A 1 218 ? -8.457 9.667 -4.998 1.00 92.12 218 GLU A O 1
ATOM 1897 N N . GLU A 1 219 ? -7.823 10.794 -6.828 1.00 93.94 219 GLU A N 1
ATOM 1898 C CA . GLU A 1 219 ? -8.375 12.074 -6.357 1.00 93.94 219 GLU A CA 1
ATOM 1899 C C . GLU A 1 219 ? -9.885 11.990 -6.059 1.00 93.94 219 GLU A C 1
ATOM 1901 O O . GLU A 1 219 ? -10.407 12.625 -5.131 1.00 93.94 219 GLU A O 1
ATOM 1906 N N . ARG A 1 220 ? -10.637 11.220 -6.858 1.00 95.25 220 ARG A N 1
ATOM 1907 C CA . ARG A 1 220 ? -12.077 11.012 -6.635 1.00 95.25 220 ARG A CA 1
ATOM 1908 C C . ARG A 1 220 ? -12.332 10.174 -5.389 1.00 95.25 220 ARG A C 1
ATOM 1910 O O . ARG A 1 220 ? -13.304 10.451 -4.678 1.00 95.25 220 ARG A O 1
ATOM 1917 N N . GLU A 1 221 ? -11.510 9.164 -5.123 1.00 93.88 221 GLU A N 1
ATOM 1918 C CA . GLU A 1 221 ? -11.604 8.367 -3.900 1.00 93.88 221 GLU A CA 1
ATOM 1919 C C . GLU A 1 221 ? -11.270 9.189 -2.656 1.00 93.88 221 GLU A C 1
ATOM 1921 O O . GLU A 1 221 ? -12.035 9.148 -1.689 1.00 93.88 221 GLU A O 1
ATOM 1926 N N . GLU A 1 222 ? -10.222 10.014 -2.701 1.00 94.56 222 GLU A N 1
ATOM 1927 C CA . GLU A 1 222 ? -9.851 10.902 -1.597 1.00 94.56 222 GLU A CA 1
ATOM 1928 C C . GLU A 1 222 ? -10.995 11.872 -1.262 1.00 94.56 222 GLU A C 1
ATOM 1930 O O . GLU A 1 222 ? -11.442 11.957 -0.112 1.00 94.56 222 GLU A O 1
ATOM 1935 N N . ARG A 1 223 ? -11.584 12.519 -2.280 1.00 95.12 223 ARG A N 1
ATOM 1936 C CA . ARG A 1 223 ? -12.758 13.397 -2.104 1.00 95.12 223 ARG A CA 1
ATOM 1937 C C . ARG A 1 223 ? -13.954 12.661 -1.499 1.00 95.12 223 ARG A C 1
ATOM 1939 O O . ARG A 1 223 ? -14.649 13.211 -0.640 1.00 95.12 223 ARG A O 1
ATOM 1946 N N . ARG A 1 224 ? -14.204 11.412 -1.913 1.00 95.25 224 ARG A N 1
ATOM 1947 C CA . ARG A 1 224 ? -15.258 10.563 -1.323 1.00 95.25 224 ARG A CA 1
ATOM 1948 C C . ARG A 1 224 ? -14.943 10.211 0.132 1.00 95.25 224 ARG A C 1
ATOM 1950 O O . ARG A 1 224 ? -15.861 10.189 0.956 1.00 95.25 224 ARG A O 1
ATOM 1957 N N . GLY A 1 225 ? -13.679 9.952 0.458 1.00 92.06 225 GLY A N 1
ATOM 1958 C CA . GLY A 1 225 ? -13.196 9.728 1.818 1.00 92.06 225 GLY A CA 1
ATOM 1959 C C . GLY A 1 225 ? -13.445 10.937 2.719 1.00 92.06 225 GLY A C 1
ATOM 1960 O O . GLY A 1 225 ? -14.062 10.799 3.780 1.00 92.06 225 GLY A O 1
ATOM 1961 N N . GLU A 1 226 ? -13.074 12.136 2.263 1.00 94.69 226 GLU A N 1
ATOM 1962 C CA . GLU A 1 226 ? -13.342 13.380 2.988 1.00 94.69 226 GLU A CA 1
ATOM 1963 C C . GLU A 1 226 ? -14.839 13.611 3.216 1.00 94.69 226 GLU A C 1
ATOM 1965 O O . GLU A 1 226 ? -15.257 13.977 4.318 1.00 94.69 226 GLU A O 1
ATOM 1970 N N . GLU A 1 227 ? -15.670 13.400 2.191 1.00 95.69 227 GLU A N 1
ATOM 1971 C CA . GLU A 1 227 ? -17.116 13.593 2.301 1.00 95.69 227 GLU A CA 1
ATOM 1972 C C . GLU A 1 227 ? -17.737 12.613 3.307 1.00 95.69 227 GLU A C 1
ATOM 1974 O O . GLU A 1 227 ? -18.549 13.012 4.149 1.00 95.69 227 GLU A O 1
ATOM 1979 N N . ARG A 1 228 ? -17.314 11.341 3.288 1.00 94.94 228 ARG A N 1
ATOM 1980 C CA . ARG A 1 228 ? -17.713 10.343 4.295 1.00 94.94 228 ARG A CA 1
ATOM 1981 C C . ARG A 1 228 ? -17.290 10.772 5.699 1.00 94.94 228 ARG A C 1
ATOM 1983 O O . ARG A 1 228 ? -18.102 10.684 6.621 1.00 94.94 228 ARG A O 1
ATOM 1990 N N . GLY A 1 229 ? -16.072 11.293 5.854 1.00 93.06 229 GLY A N 1
ATOM 1991 C CA . GLY A 1 229 ? -15.575 11.845 7.115 1.00 93.06 229 GLY A CA 1
ATOM 1992 C C . GLY A 1 229 ? -16.434 13.004 7.628 1.00 93.06 229 GLY A C 1
ATOM 1993 O O . GLY A 1 229 ? -16.842 13.008 8.792 1.00 93.06 229 GLY A O 1
ATOM 1994 N N . ARG A 1 230 ? -16.803 13.948 6.751 1.00 96.00 230 ARG A N 1
ATOM 1995 C CA . ARG A 1 230 ? -17.703 15.067 7.090 1.00 96.00 230 ARG A CA 1
ATOM 1996 C C . ARG A 1 230 ? -19.083 14.571 7.519 1.00 96.00 230 ARG A C 1
ATOM 1998 O O . ARG A 1 230 ? -19.564 14.973 8.576 1.00 96.00 230 ARG A O 1
ATOM 2005 N N . ARG A 1 231 ? -19.689 13.649 6.760 1.00 94.69 231 ARG A N 1
ATOM 2006 C CA . ARG A 1 231 ? -21.000 13.057 7.087 1.00 94.69 231 ARG A CA 1
ATOM 2007 C C . ARG A 1 231 ? -20.978 12.314 8.425 1.00 94.69 231 ARG A C 1
ATOM 2009 O O . ARG A 1 231 ? -21.929 12.425 9.197 1.00 94.69 231 ARG A O 1
ATOM 2016 N N . ARG A 1 232 ? -19.902 11.577 8.726 1.00 95.38 232 ARG A N 1
ATOM 2017 C CA . ARG A 1 232 ? -19.721 10.904 10.022 1.00 95.38 232 ARG A CA 1
ATOM 2018 C C . ARG A 1 232 ? -19.613 11.915 11.164 1.00 95.38 232 ARG A C 1
ATOM 2020 O O . ARG A 1 232 ? -20.351 11.798 12.137 1.00 95.38 232 ARG A O 1
ATOM 2027 N N . GLY A 1 233 ? -18.782 12.945 11.007 1.00 93.25 233 GLY A N 1
ATOM 2028 C CA . GLY A 1 233 ? -18.645 14.009 12.003 1.00 93.25 233 GLY A CA 1
ATOM 2029 C C . GLY A 1 233 ? -19.950 14.776 12.254 1.00 93.25 233 GLY A C 1
ATOM 2030 O O . GLY A 1 233 ? -20.236 15.158 13.388 1.00 93.25 233 GLY A O 1
ATOM 2031 N N . GLU A 1 234 ? -20.783 14.979 11.230 1.00 97.12 234 GLU A N 1
ATOM 2032 C CA . GLU A 1 234 ? -22.120 15.560 11.401 1.00 97.12 234 GLU A CA 1
ATOM 2033 C C . GLU A 1 234 ? -23.083 14.634 12.152 1.00 97.12 234 GLU A C 1
ATOM 2035 O O . GLU A 1 234 ? -23.840 15.117 12.996 1.00 97.12 234 GLU A O 1
ATOM 2040 N N . ARG A 1 235 ? -23.048 13.320 11.888 1.00 95.50 235 ARG A N 1
ATOM 2041 C CA . ARG A 1 235 ? -23.855 12.332 12.625 1.00 95.50 235 ARG A CA 1
ATOM 2042 C C . ARG A 1 235 ? -23.487 12.300 14.105 1.00 95.50 235 ARG A C 1
ATOM 2044 O O . ARG A 1 235 ? -24.378 12.467 14.928 1.00 95.50 235 ARG A O 1
ATOM 2051 N N . GLU A 1 236 ? -22.199 12.215 14.431 1.00 96.44 236 GLU A N 1
ATOM 2052 C CA . GLU A 1 236 ? -21.719 12.228 15.822 1.00 96.44 236 GLU A CA 1
ATOM 2053 C C . GLU A 1 236 ? -22.113 13.527 16.548 1.00 96.44 236 GLU A C 1
ATOM 2055 O O . GLU A 1 236 ? -22.509 13.515 17.711 1.00 96.44 236 GLU A O 1
ATOM 2060 N N . ARG A 1 237 ? -22.075 14.677 15.858 1.00 96.88 237 ARG A N 1
ATOM 2061 C CA . ARG A 1 237 ? -22.550 15.953 16.426 1.00 96.88 237 ARG A CA 1
ATOM 2062 C C . ARG A 1 237 ? -24.061 15.980 16.650 1.00 96.88 237 ARG A C 1
ATOM 2064 O O . ARG A 1 237 ? -24.504 16.628 17.594 1.00 96.88 237 ARG A O 1
ATOM 2071 N N . ARG A 1 238 ? -24.854 15.346 15.780 1.00 97.00 238 ARG A N 1
ATOM 2072 C CA . ARG A 1 238 ? -26.311 15.227 15.957 1.00 97.00 238 ARG A CA 1
ATOM 2073 C C . ARG A 1 238 ? -26.655 14.295 17.113 1.00 97.00 238 ARG A C 1
ATOM 2075 O O . ARG A 1 238 ? -27.544 14.624 17.883 1.00 97.00 238 ARG A O 1
ATOM 2082 N N . GLU A 1 239 ? -25.939 13.187 17.246 1.00 97.19 239 GLU A N 1
ATOM 2083 C CA . GLU A 1 239 ? -26.112 12.227 18.337 1.00 97.19 239 GLU A CA 1
ATOM 2084 C C . GLU A 1 239 ? -25.787 12.863 19.690 1.00 97.19 239 GLU A C 1
ATOM 2086 O O . GLU A 1 239 ? -26.645 12.888 20.564 1.00 97.19 239 GLU A O 1
ATOM 2091 N N . LYS A 1 240 ? -24.647 13.558 19.806 1.00 96.50 240 LYS A N 1
ATOM 2092 C CA . LYS A 1 240 ? -24.311 14.328 21.017 1.00 96.50 240 LYS A CA 1
ATOM 2093 C C . LYS A 1 240 ? -25.361 15.378 21.385 1.00 96.50 240 LYS A C 1
ATOM 2095 O O . LYS A 1 240 ? -25.620 15.594 22.562 1.00 96.50 240 LYS A O 1
ATOM 2100 N N . ARG A 1 241 ? -25.967 16.048 20.394 1.00 97.38 241 ARG A N 1
ATOM 2101 C CA . ARG A 1 241 ? -27.057 17.010 20.645 1.00 97.38 241 ARG A CA 1
ATOM 2102 C C . ARG A 1 241 ? -28.310 16.325 21.185 1.00 97.38 241 ARG A C 1
ATOM 2104 O O . ARG A 1 241 ? -28.931 16.890 22.072 1.00 97.38 241 ARG A O 1
ATOM 2111 N N . ARG A 1 242 ? -28.652 15.136 20.676 1.00 97.50 242 ARG A N 1
ATOM 2112 C CA . ARG A 1 242 ? -29.783 14.339 21.174 1.00 97.50 242 ARG A CA 1
ATOM 2113 C C . ARG A 1 242 ? -29.544 13.864 22.601 1.00 97.50 242 ARG A C 1
ATOM 2115 O O . ARG A 1 242 ? -30.413 14.049 23.433 1.00 97.50 242 ARG A O 1
ATOM 2122 N N . GLU A 1 243 ? -28.354 13.348 22.903 1.00 97.06 243 GLU A N 1
ATOM 2123 C CA . GLU A 1 243 ? -27.999 12.947 24.272 1.00 97.06 243 GLU A CA 1
ATOM 2124 C C . GLU A 1 243 ? -28.052 14.130 25.254 1.00 97.06 243 GLU A C 1
ATOM 2126 O O . GLU A 1 243 ? -28.483 13.980 26.396 1.00 97.06 243 GLU A O 1
ATOM 2131 N N . GLU A 1 244 ? -27.613 15.322 24.831 1.00 96.94 244 GLU A N 1
ATOM 2132 C CA . GLU A 1 244 ? -27.698 16.529 25.660 1.00 96.94 244 GLU A CA 1
ATOM 2133 C C . GLU A 1 244 ? -29.153 16.989 25.863 1.00 96.94 244 GLU A C 1
ATOM 2135 O O . GLU A 1 244 ? -29.506 17.428 26.956 1.00 96.94 244 GLU A O 1
ATOM 2140 N N . GLU A 1 245 ? -29.997 16.877 24.837 1.00 97.50 245 GLU A N 1
ATOM 2141 C CA . GLU A 1 245 ? -31.431 17.182 24.902 1.00 97.50 245 GLU A CA 1
ATOM 2142 C C . GLU A 1 245 ? -32.174 16.200 25.822 1.00 97.50 245 GLU A C 1
ATOM 2144 O O . GLU A 1 245 ? -32.866 16.639 26.736 1.00 97.50 245 GLU A O 1
ATOM 2149 N N . GLU A 1 246 ? -31.926 14.893 25.695 1.00 97.38 246 GLU A N 1
ATOM 2150 C CA . GLU A 1 246 ? -32.483 13.859 26.581 1.00 97.38 246 GLU A CA 1
ATOM 2151 C C . GLU A 1 246 ? -32.066 14.054 28.045 1.00 97.38 246 GLU A C 1
ATOM 2153 O O . GLU A 1 246 ? -32.870 13.854 28.957 1.00 97.38 246 GLU A O 1
ATOM 2158 N N . AR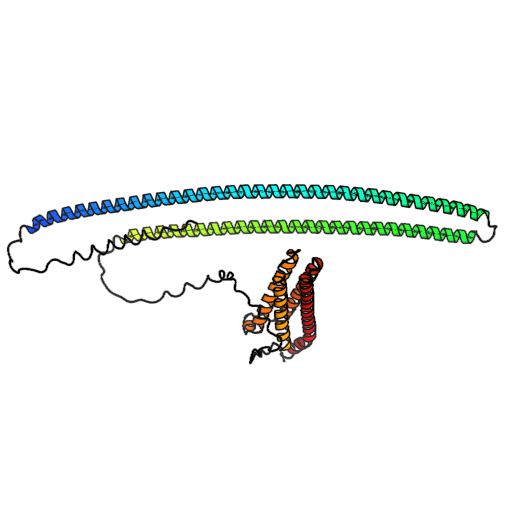G A 1 247 ? -30.821 14.486 28.298 1.00 96.44 247 ARG A N 1
ATOM 2159 C CA . ARG A 1 247 ? -30.372 14.836 29.656 1.00 96.44 247 ARG A CA 1
ATOM 2160 C C . ARG A 1 247 ? -31.144 16.020 30.225 1.00 96.44 247 ARG A C 1
ATOM 2162 O O . ARG A 1 247 ? -31.530 15.966 31.387 1.00 96.44 247 ARG A O 1
ATOM 2169 N N . ARG A 1 248 ? -31.387 17.061 29.422 1.00 96.44 248 ARG A N 1
ATOM 2170 C CA . ARG A 1 248 ? -32.171 18.230 29.853 1.00 96.44 248 ARG A CA 1
ATOM 2171 C C . ARG A 1 248 ? -33.617 17.850 30.154 1.00 96.44 248 ARG A C 1
ATOM 2173 O O . ARG A 1 248 ? -34.116 18.213 31.211 1.00 96.44 248 ARG A O 1
ATOM 2180 N N . GLU A 1 249 ? -34.253 17.059 29.290 1.00 96.25 249 GLU A N 1
ATOM 2181 C CA . GLU A 1 249 ? -35.605 16.545 29.552 1.00 96.25 249 GLU A CA 1
ATOM 2182 C C . GLU A 1 249 ? -35.655 15.658 30.808 1.00 96.25 249 GLU A C 1
ATOM 2184 O O . GLU A 1 249 ? -36.625 15.690 31.566 1.00 96.25 249 GLU A O 1
ATOM 2189 N N . GLY A 1 250 ? -34.609 14.860 31.050 1.00 94.69 250 GLY A N 1
ATOM 2190 C CA . GLY A 1 250 ? -34.469 14.051 32.260 1.00 94.69 250 GLY A CA 1
ATOM 2191 C C . GLY A 1 250 ? -34.386 14.895 33.534 1.00 94.69 250 GLY A C 1
ATOM 2192 O O . GLY A 1 250 ? -35.110 14.616 34.492 1.00 94.69 250 GLY A O 1
ATOM 2193 N N . GLU A 1 251 ? -33.554 15.941 33.527 1.00 95.00 251 GLU A N 1
ATOM 2194 C CA . GLU A 1 251 ? -33.415 16.893 34.638 1.00 95.00 251 GLU A CA 1
ATOM 2195 C C . GLU A 1 251 ? -34.732 17.646 34.912 1.00 95.00 251 GLU A C 1
ATOM 2197 O O . GLU A 1 251 ? -35.143 17.754 36.069 1.00 95.00 251 GLU A O 1
ATOM 2202 N N . GLU A 1 252 ? -35.445 18.092 33.871 1.00 94.12 252 GLU A N 1
ATOM 2203 C CA . GLU A 1 252 ? -36.750 18.762 34.010 1.00 94.12 252 GLU A CA 1
ATOM 2204 C C . GLU A 1 252 ? -37.815 17.839 34.630 1.00 94.12 252 GLU A C 1
ATOM 2206 O O . GLU A 1 252 ? -38.532 18.238 35.552 1.00 94.12 252 GLU A O 1
ATOM 2211 N N . ARG A 1 253 ? -37.881 16.569 34.201 1.00 92.94 253 ARG A N 1
ATOM 2212 C CA . ARG A 1 253 ? -38.803 15.571 34.782 1.00 92.94 253 ARG A CA 1
ATOM 2213 C C . ARG A 1 253 ? -38.485 15.256 36.241 1.00 92.94 253 ARG A C 1
ATOM 2215 O O . ARG A 1 253 ? -39.397 14.984 37.026 1.00 92.94 253 ARG A O 1
ATOM 2222 N N . GLU A 1 254 ? -37.207 15.226 36.610 1.00 90.69 254 GLU A N 1
ATOM 2223 C CA . GLU A 1 254 ? -36.798 15.014 37.999 1.00 90.69 254 GLU A CA 1
ATOM 2224 C C . GLU A 1 254 ? -37.174 16.220 38.873 1.00 90.69 254 GLU A C 1
ATOM 2226 O O . GLU A 1 254 ? -37.683 16.038 39.984 1.00 90.69 254 GLU A O 1
ATOM 2231 N N . GLU A 1 255 ? -37.039 17.441 38.346 1.00 89.69 255 GLU A N 1
ATOM 2232 C CA . GLU A 1 255 ? -37.471 18.661 39.029 1.00 89.69 255 GLU A CA 1
ATOM 2233 C C . GLU A 1 255 ? -38.998 18.704 39.238 1.00 89.69 255 GLU A C 1
ATOM 2235 O O . GLU A 1 255 ? -39.455 19.013 40.344 1.00 89.69 255 GLU A O 1
ATOM 2240 N N . GLU A 1 256 ? -39.804 18.323 38.237 1.00 86.06 256 GLU A N 1
ATOM 2241 C CA . GLU A 1 256 ? -41.266 18.211 38.381 1.00 86.06 2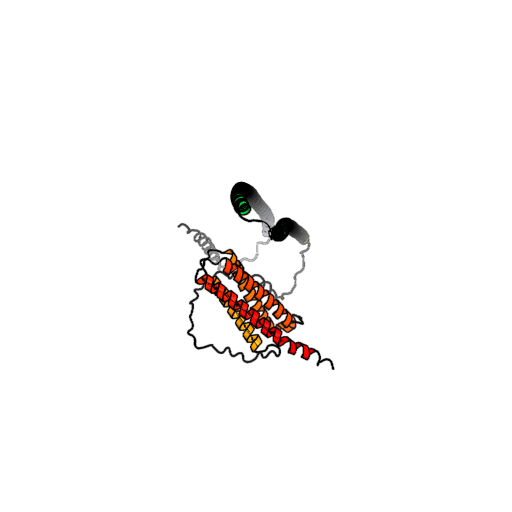56 GLU A CA 1
ATOM 2242 C C . GLU A 1 256 ? -41.671 17.168 39.437 1.00 86.06 256 GLU A C 1
ATOM 2244 O O . GLU A 1 256 ? -42.521 17.437 40.294 1.00 86.06 256 GLU A O 1
ATOM 2249 N N . ARG A 1 257 ? -41.018 15.995 39.453 1.00 85.12 257 ARG A N 1
ATOM 2250 C CA . ARG A 1 257 ? -41.258 14.954 40.474 1.00 85.12 257 ARG A CA 1
ATOM 2251 C C . ARG A 1 257 ? -40.874 15.409 41.880 1.00 85.12 257 ARG A C 1
ATOM 2253 O O . ARG A 1 257 ? -41.535 15.022 42.846 1.00 85.12 257 ARG A O 1
ATOM 2260 N N . GLY A 1 258 ? -39.826 16.223 42.002 1.00 75.31 258 GLY A N 1
ATOM 2261 C CA . GLY A 1 258 ? -39.394 16.806 43.271 1.00 75.31 258 GLY A CA 1
ATOM 2262 C C . GLY A 1 258 ? -40.418 17.776 43.866 1.00 75.31 258 GLY A C 1
ATOM 2263 O O . GLY A 1 258 ? -40.567 17.830 45.085 1.00 75.31 258 GLY A O 1
ATOM 2264 N N . ARG A 1 259 ? -41.176 18.494 43.026 1.00 69.25 259 ARG A N 1
ATOM 2265 C CA . ARG A 1 259 ? -42.205 19.447 43.478 1.00 69.25 259 ARG A CA 1
ATOM 2266 C C . ARG A 1 259 ? -43.511 18.770 43.914 1.00 69.25 259 ARG A C 1
ATOM 2268 O O . ARG A 1 259 ? -44.167 19.277 44.815 1.00 69.25 259 ARG A O 1
ATOM 2275 N N . GLY A 1 260 ? -43.853 17.606 43.356 1.00 58.91 260 GLY A N 1
ATOM 2276 C CA . GLY A 1 260 ? -45.088 16.877 43.692 1.00 58.91 260 GLY A CA 1
ATOM 2277 C C . GLY A 1 260 ? -45.059 16.051 44.988 1.00 58.91 260 GLY A C 1
ATOM 2278 O O . GLY A 1 260 ? -46.102 15.594 45.439 1.00 58.91 260 GLY A O 1
ATOM 2279 N N . ARG A 1 261 ? -43.892 15.836 45.614 1.00 54.69 261 ARG A N 1
ATOM 2280 C CA . ARG A 1 261 ? -43.762 15.013 46.842 1.00 54.69 261 ARG A CA 1
ATOM 2281 C C . ARG A 1 261 ? -43.766 15.800 48.156 1.00 54.69 261 ARG A C 1
ATOM 2283 O O . ARG A 1 261 ? -43.613 15.195 49.214 1.00 54.69 261 ARG A O 1
ATOM 2290 N N . GLY A 1 262 ? -43.945 17.119 48.099 1.00 55.28 262 GLY A N 1
ATOM 2291 C CA . GLY A 1 262 ? -43.988 17.977 49.285 1.00 55.28 262 GLY A CA 1
ATOM 2292 C C . GLY A 1 262 ? -45.289 17.910 50.093 1.00 55.28 262 GLY A C 1
ATOM 2293 O O . GLY A 1 262 ? -45.289 18.372 51.227 1.00 55.28 262 GLY A O 1
ATOM 2294 N N . GLU A 1 263 ? -46.372 17.336 49.554 1.00 54.28 263 GLU A N 1
ATOM 2295 C CA . GLU A 1 263 ? -47.711 17.478 50.158 1.00 54.28 263 GLU A CA 1
ATOM 2296 C C . GLU A 1 263 ? -48.350 16.168 50.664 1.00 54.28 263 GLU A C 1
ATOM 2298 O O . GLU A 1 263 ? -49.347 16.210 51.376 1.00 54.28 263 GLU A O 1
ATOM 2303 N N . GLU A 1 264 ? -47.745 14.999 50.417 1.00 54.06 264 GLU A N 1
ATOM 2304 C CA . GLU A 1 264 ? -48.289 13.695 50.850 1.00 54.06 264 GLU A CA 1
ATOM 2305 C C . GLU A 1 264 ? -47.293 12.854 51.670 1.00 54.06 264 GLU A C 1
ATOM 2307 O O . GLU A 1 264 ? -47.021 11.694 51.363 1.00 54.06 264 GLU A O 1
ATOM 2312 N N . ARG A 1 265 ? -46.728 13.398 52.753 1.00 47.56 265 ARG A N 1
ATOM 2313 C CA . ARG A 1 265 ? -46.132 12.553 53.809 1.00 47.56 265 ARG A CA 1
ATOM 2314 C C . ARG A 1 265 ? -46.457 13.059 55.206 1.00 47.56 265 ARG A C 1
ATOM 2316 O O . ARG A 1 265 ? -45.595 13.500 55.956 1.00 47.56 265 ARG A O 1
ATOM 2323 N N . GLY A 1 266 ? -47.723 12.882 55.568 1.00 50.84 266 GLY A N 1
ATOM 2324 C CA . GLY A 1 266 ? -48.145 12.665 56.944 1.00 50.84 266 GLY A CA 1
ATOM 2325 C C . GLY A 1 266 ? -48.852 11.313 57.049 1.00 50.84 266 GLY A C 1
ATOM 2326 O O . GLY A 1 266 ? -49.993 11.211 56.619 1.00 50.84 266 GLY A O 1
ATOM 2327 N N . ARG A 1 267 ? -48.176 10.330 57.667 1.00 51.62 267 ARG A N 1
ATOM 2328 C CA . ARG A 1 267 ? -48.611 8.976 58.100 1.00 51.62 267 ARG A CA 1
ATOM 2329 C C . ARG A 1 267 ? -48.062 7.809 57.280 1.00 51.62 267 ARG A C 1
ATOM 2331 O O . ARG A 1 267 ? -48.420 7.609 56.128 1.00 51.62 267 ARG A O 1
ATOM 2338 N N . GLY A 1 268 ? -47.266 6.982 57.956 1.00 40.69 268 GLY A N 1
ATOM 2339 C CA . GLY A 1 268 ? -46.915 5.640 57.503 1.00 40.69 268 GLY A CA 1
ATOM 2340 C C . GLY A 1 268 ? -45.568 5.168 58.036 1.00 40.69 268 GLY A C 1
ATOM 2341 O O . GLY A 1 268 ? -44.622 5.041 57.268 1.00 40.69 268 GLY A O 1
ATOM 2342 N N . GLU A 1 269 ? -45.482 4.935 59.347 1.00 49.94 269 GLU A N 1
ATOM 2343 C CA . GLU A 1 269 ? -44.442 4.092 59.944 1.00 49.94 269 GLU A CA 1
ATOM 2344 C C . GLU A 1 269 ? -44.669 2.627 59.549 1.00 49.94 269 GLU A C 1
ATOM 2346 O O . GLU A 1 269 ? -45.800 2.142 59.604 1.00 49.94 269 GLU A O 1
ATOM 2351 N N . GLY A 1 270 ? -43.589 1.901 59.245 1.00 44.88 270 GLY A N 1
ATOM 2352 C CA . GLY A 1 270 ? -43.576 0.449 59.418 1.00 44.88 270 GLY A CA 1
ATOM 2353 C C . GLY A 1 270 ? -42.789 -0.370 58.394 1.00 44.88 270 GLY A C 1
ATOM 2354 O O . GLY A 1 270 ? -43.287 -0.643 57.311 1.00 44.88 270 GLY A O 1
ATOM 2355 N N . ARG A 1 271 ? -41.667 -0.917 58.889 1.00 43.16 271 ARG A N 1
ATOM 2356 C CA . ARG A 1 271 ? -41.110 -2.268 58.640 1.00 43.16 271 ARG A CA 1
ATOM 2357 C C . ARG A 1 271 ? -40.281 -2.580 57.380 1.00 43.16 271 ARG A C 1
ATOM 2359 O O . ARG A 1 271 ? -40.731 -2.412 56.256 1.00 43.16 271 ARG A O 1
ATOM 2366 N N . GLY A 1 272 ? -39.148 -3.243 57.666 1.00 38.03 272 GLY A N 1
ATOM 2367 C CA . GLY A 1 272 ? -38.358 -4.137 56.800 1.00 38.03 272 GLY A CA 1
ATOM 2368 C C . GLY A 1 272 ? -37.284 -3.388 56.020 1.00 38.03 272 GLY A C 1
ATOM 2369 O O . GLY A 1 272 ? -37.598 -2.712 55.052 1.00 38.03 272 GLY A O 1
ATOM 2370 N N . GLU A 1 273 ? -36.020 -3.313 56.434 1.00 52.03 273 GLU A N 1
ATOM 2371 C CA . GLU A 1 273 ? -35.061 -4.385 56.753 1.00 52.03 273 GLU A CA 1
ATOM 2372 C C . GLU A 1 273 ? -34.959 -5.468 55.663 1.00 52.03 273 GLU A C 1
ATOM 2374 O O . GLU A 1 273 ? -35.939 -6.115 55.309 1.00 52.03 273 GLU A O 1
ATOM 2379 N N . GLU A 1 274 ? -33.720 -5.639 55.186 1.00 49.88 274 GLU A N 1
ATOM 2380 C CA . GLU A 1 274 ? -33.197 -6.744 54.376 1.00 49.88 274 GLU A CA 1
ATOM 2381 C C . GLU A 1 274 ? -33.302 -6.652 52.835 1.00 49.88 274 GLU A C 1
ATOM 2383 O O . GLU A 1 274 ? -34.248 -7.118 52.203 1.00 49.88 274 GLU A O 1
ATOM 2388 N N . ARG A 1 275 ? -32.233 -6.135 52.199 1.00 40.31 275 ARG A N 1
ATOM 2389 C CA . ARG A 1 275 ? -31.620 -6.743 50.995 1.00 40.31 275 ARG A CA 1
ATOM 2390 C C . ARG A 1 275 ? -30.277 -6.098 50.643 1.00 40.31 275 ARG A C 1
ATOM 2392 O O . ARG A 1 275 ? -30.197 -5.078 49.963 1.00 40.31 275 ARG A O 1
ATOM 2399 N N . GLY A 1 276 ? -29.209 -6.750 51.097 1.00 44.75 276 GLY A N 1
ATOM 2400 C CA . GLY A 1 276 ? -27.884 -6.649 50.492 1.00 44.75 276 GLY A CA 1
ATOM 2401 C C . GLY A 1 276 ? -27.758 -7.535 49.244 1.00 44.75 276 GLY A C 1
ATOM 2402 O O . GLY A 1 276 ? -28.617 -8.371 48.976 1.00 44.75 276 GLY A O 1
ATOM 2403 N N . ARG A 1 277 ? -26.622 -7.373 48.549 1.00 47.88 277 ARG A N 1
ATOM 2404 C CA . ARG A 1 277 ? -26.121 -8.126 47.375 1.00 47.88 277 ARG A CA 1
ATOM 2405 C C . ARG A 1 277 ? -26.765 -7.820 46.018 1.00 47.88 277 ARG A C 1
ATOM 2407 O O . ARG A 1 277 ? -27.758 -8.418 45.628 1.00 47.88 277 ARG A O 1
ATOM 2414 N N . ASN A 1 278 ? -26.089 -6.968 45.244 1.00 42.09 278 ASN A N 1
ATOM 2415 C CA . ASN A 1 278 ? -25.356 -7.370 44.028 1.00 42.09 278 ASN A CA 1
ATOM 2416 C C . ASN A 1 278 ? -25.017 -6.134 43.180 1.00 42.09 278 ASN A C 1
ATOM 2418 O O . ASN A 1 278 ? -25.832 -5.669 42.391 1.00 42.09 278 ASN A O 1
ATOM 2422 N N . LYS A 1 279 ? -23.788 -5.628 43.321 1.00 40.12 279 LYS A N 1
ATOM 2423 C CA . LYS A 1 279 ? -23.113 -4.796 42.314 1.00 40.12 279 LYS A CA 1
ATOM 2424 C C . LYS A 1 279 ? -21.634 -5.173 42.297 1.00 40.12 279 LYS A C 1
ATOM 2426 O O . LYS A 1 279 ? -20.795 -4.497 42.874 1.00 40.12 279 LYS A O 1
ATOM 2431 N N . VAL A 1 280 ? -21.350 -6.305 41.670 1.00 47.59 280 VAL A N 1
ATOM 2432 C CA . VAL A 1 280 ? -20.034 -6.621 41.113 1.00 47.59 280 VAL A CA 1
ATOM 2433 C C . VAL A 1 280 ? -20.297 -6.912 39.639 1.00 47.59 280 VAL A C 1
ATOM 2435 O O . VAL A 1 280 ? -21.293 -7.568 39.334 1.00 47.59 280 VAL A O 1
ATOM 2438 N N . ASN A 1 281 ? -19.427 -6.407 38.765 1.00 47.16 281 ASN A N 1
ATOM 2439 C CA . ASN A 1 281 ? -19.413 -6.530 37.298 1.00 47.16 281 ASN A CA 1
ATOM 2440 C C . ASN A 1 281 ? -19.948 -5.315 36.530 1.00 47.16 281 ASN A C 1
ATOM 2442 O O . ASN A 1 281 ? -21.012 -5.356 35.918 1.00 47.16 281 ASN A O 1
ATOM 2446 N N . ALA A 1 282 ? -19.133 -4.261 36.499 1.00 37.75 282 ALA A N 1
ATOM 2447 C CA . ALA A 1 282 ? -19.053 -3.345 35.363 1.00 37.75 282 ALA A CA 1
ATOM 2448 C C . ALA A 1 282 ? -17.647 -2.714 35.283 1.00 37.75 282 ALA A C 1
ATOM 2450 O O . ALA A 1 282 ? -17.517 -1.501 35.232 1.00 37.75 282 ALA A O 1
ATOM 2451 N N . GLU A 1 283 ? -16.593 -3.535 35.315 1.00 40.69 283 GLU A N 1
ATOM 2452 C CA . GLU A 1 283 ? -15.206 -3.095 35.082 1.00 40.69 283 GLU A CA 1
ATOM 2453 C C . GLU A 1 283 ? -14.398 -4.229 34.433 1.00 40.69 283 GLU A C 1
ATOM 2455 O O . GLU A 1 283 ? -13.471 -4.786 35.001 1.00 40.69 283 GLU A O 1
ATOM 2460 N N . VAL A 1 284 ? -14.803 -4.629 33.226 1.00 44.09 284 VAL A N 1
ATOM 2461 C CA . VAL A 1 284 ? -13.942 -5.368 32.289 1.00 44.09 284 VAL A CA 1
ATOM 2462 C C . VAL A 1 284 ? -14.311 -4.906 30.883 1.00 44.09 284 VAL A C 1
ATOM 2464 O O . VAL A 1 284 ? -15.192 -5.485 30.257 1.00 44.09 284 VAL A O 1
ATOM 2467 N N . CYS A 1 285 ? -13.700 -3.810 30.427 1.00 39.91 285 CYS A N 1
ATOM 2468 C CA . CYS A 1 285 ? -13.449 -3.490 29.011 1.00 39.91 285 CYS A CA 1
ATOM 2469 C C . CYS A 1 285 ? -12.862 -2.074 28.890 1.00 39.91 285 CYS A C 1
ATOM 2471 O O . CYS A 1 285 ? -13.578 -1.160 28.501 1.00 39.91 285 CYS A O 1
ATOM 2473 N N . GLN A 1 286 ? -11.580 -1.887 29.227 1.00 38.16 286 GLN A N 1
ATOM 2474 C CA . GLN A 1 286 ? -10.698 -0.870 28.621 1.00 38.16 286 GLN A CA 1
ATOM 2475 C C . GLN A 1 286 ? -9.311 -0.906 29.281 1.00 38.16 286 GLN A C 1
ATOM 2477 O O . GLN A 1 286 ? -8.941 -0.015 30.032 1.00 38.16 286 GLN A O 1
ATOM 2482 N N . GLU A 1 287 ? -8.517 -1.941 29.003 1.00 37.50 287 GLU A N 1
ATOM 2483 C CA . GLU A 1 287 ? -7.115 -1.946 29.453 1.00 37.50 287 GLU A CA 1
ATOM 2484 C C . GLU A 1 287 ? -6.181 -2.703 28.497 1.00 37.50 287 GLU A C 1
ATOM 2486 O O . GLU A 1 287 ? -5.322 -3.476 28.901 1.00 37.50 287 GLU A O 1
ATOM 2491 N N . SER A 1 288 ? -6.347 -2.495 27.187 1.00 37.06 288 SER A N 1
ATOM 2492 C CA . SER A 1 288 ? -5.541 -3.179 26.162 1.00 37.06 288 SER A CA 1
ATOM 2493 C C . SER A 1 288 ? -4.786 -2.252 25.199 1.00 37.06 288 SER A C 1
ATOM 2495 O O . SER A 1 288 ? -4.438 -2.683 24.106 1.00 37.06 288 SER A O 1
ATOM 2497 N N . VAL A 1 289 ? -4.486 -0.994 25.569 1.00 42.72 289 VAL A N 1
ATOM 2498 C CA . VAL A 1 289 ? -3.676 -0.089 24.706 1.00 42.72 289 VAL A CA 1
ATOM 2499 C C . VAL A 1 289 ? -2.594 0.714 25.462 1.00 42.72 289 VAL A C 1
ATOM 2501 O O . VAL A 1 289 ? -2.048 1.673 24.931 1.00 42.72 289 VAL A O 1
ATOM 2504 N N . ALA A 1 290 ? -2.214 0.342 26.691 1.00 39.09 290 ALA A N 1
ATOM 2505 C CA . ALA A 1 290 ? -1.265 1.139 27.489 1.00 39.09 290 ALA A CA 1
ATOM 2506 C C . ALA A 1 290 ? -0.098 0.350 28.114 1.00 39.09 290 ALA A C 1
ATOM 2508 O O . ALA A 1 290 ? 0.343 0.681 29.212 1.00 39.09 290 ALA A O 1
ATOM 2509 N N . GLN A 1 291 ? 0.452 -0.658 27.423 1.00 38.25 291 GLN A N 1
ATOM 2510 C CA . GLN A 1 291 ? 1.641 -1.375 27.919 1.00 38.25 291 GLN A CA 1
ATOM 2511 C C . GLN A 1 291 ? 2.726 -1.681 26.872 1.00 38.25 291 GLN A C 1
ATOM 2513 O O . GLN A 1 291 ? 3.449 -2.661 26.991 1.00 38.25 291 GLN A O 1
ATOM 2518 N N . GLN A 1 292 ? 2.932 -0.795 25.892 1.00 39.50 292 GLN A N 1
ATOM 2519 C CA . GLN A 1 292 ? 4.105 -0.863 25.005 1.00 39.50 292 GLN A CA 1
ATOM 2520 C C . GLN A 1 292 ? 5.052 0.319 25.241 1.00 39.50 292 GLN A C 1
ATOM 2522 O O . GLN A 1 292 ? 5.365 1.092 24.339 1.00 39.50 292 GLN A O 1
ATOM 2527 N N . LYS A 1 293 ? 5.473 0.510 26.498 1.00 43.50 293 LYS A N 1
ATOM 2528 C CA . LYS A 1 293 ? 6.539 1.463 26.836 1.00 43.50 293 LYS A CA 1
ATOM 2529 C C . LYS A 1 293 ? 7.255 1.105 28.137 1.00 43.50 293 LYS A C 1
ATOM 2531 O O . LYS A 1 293 ? 7.296 1.902 29.067 1.00 43.50 293 LYS A O 1
ATOM 2536 N N . GLN A 1 294 ? 7.862 -0.076 28.194 1.00 35.84 294 GLN A N 1
ATOM 2537 C CA . GLN A 1 294 ? 8.995 -0.296 29.089 1.00 35.84 294 GLN A CA 1
ATOM 2538 C C . GLN A 1 294 ? 10.112 -1.016 28.346 1.00 35.84 294 GLN A C 1
ATOM 2540 O O . GLN A 1 294 ? 10.034 -2.192 28.011 1.00 35.84 294 GLN A O 1
ATOM 2545 N N . SER A 1 295 ? 11.155 -0.231 28.096 1.00 48.56 295 SER A N 1
ATOM 2546 C CA . SER A 1 295 ? 12.513 -0.684 27.858 1.00 48.56 295 SER A CA 1
ATOM 2547 C C . SER A 1 295 ? 12.882 -1.751 28.887 1.00 48.56 295 SER A C 1
ATOM 2549 O O . SER A 1 295 ? 12.935 -1.457 30.079 1.00 48.56 295 SER A O 1
ATOM 2551 N N . ASN A 1 296 ? 13.143 -2.970 28.423 1.00 38.38 296 ASN A N 1
ATOM 2552 C CA . ASN A 1 296 ? 13.872 -3.965 29.186 1.00 38.38 296 ASN A CA 1
ATOM 2553 C C . ASN A 1 296 ? 15.015 -4.478 28.320 1.00 38.38 296 ASN A C 1
ATOM 2555 O O . ASN A 1 296 ? 14.813 -5.147 27.312 1.00 38.38 296 ASN A O 1
ATOM 2559 N N . LYS A 1 297 ? 16.218 -4.097 28.754 1.00 38.56 297 LYS A N 1
ATOM 2560 C CA . LYS A 1 297 ? 17.524 -4.659 28.415 1.00 38.56 297 LYS A CA 1
ATOM 2561 C C . LYS A 1 297 ? 17.408 -6.133 28.015 1.00 38.56 297 LYS A C 1
ATOM 2563 O O . LYS A 1 297 ? 17.325 -7.001 28.884 1.00 38.56 297 LYS A O 1
ATOM 2568 N N . LEU A 1 298 ? 17.446 -6.417 26.715 1.00 37.25 298 LEU A N 1
ATOM 2569 C CA . LEU A 1 298 ? 17.705 -7.770 26.250 1.00 37.25 298 LEU A CA 1
ATOM 2570 C C . LEU A 1 298 ? 19.195 -8.043 26.454 1.00 37.25 298 LEU A C 1
ATOM 2572 O O . LEU A 1 298 ? 20.044 -7.607 25.679 1.00 37.25 298 LEU A O 1
ATOM 2576 N N . ASN A 1 299 ? 19.506 -8.783 27.516 1.00 34.59 299 ASN A N 1
ATOM 2577 C CA . ASN A 1 299 ? 20.685 -9.632 27.513 1.00 34.59 299 ASN A CA 1
ATOM 2578 C C . ASN A 1 299 ? 20.487 -10.644 26.383 1.00 34.59 299 ASN A C 1
ATOM 2580 O O . ASN A 1 299 ? 19.732 -11.606 26.515 1.00 34.59 299 ASN A O 1
ATOM 2584 N N . PHE A 1 300 ? 21.136 -10.381 25.255 1.00 35.00 300 PHE A N 1
ATOM 2585 C CA . PHE A 1 300 ? 21.279 -11.314 24.153 1.00 35.00 300 PHE A CA 1
ATOM 2586 C C . PHE A 1 300 ? 22.145 -12.482 24.640 1.00 35.00 300 PHE A C 1
ATOM 2588 O O . PHE A 1 300 ? 23.373 -12.436 24.603 1.00 35.00 300 PHE A O 1
ATOM 2595 N N . VAL A 1 301 ? 21.499 -13.513 25.187 1.00 34.38 301 VAL A N 1
ATOM 2596 C CA . VAL A 1 301 ? 22.153 -14.785 25.486 1.00 34.38 301 VAL A CA 1
ATOM 2597 C C . VAL A 1 301 ? 22.322 -15.508 24.157 1.00 34.38 301 VAL A C 1
ATOM 2599 O O . VAL A 1 301 ? 21.410 -16.171 23.668 1.00 34.38 301 VAL A O 1
ATOM 2602 N N . ILE A 1 302 ? 23.506 -15.360 23.565 1.00 38.88 302 ILE A N 1
ATOM 2603 C CA . ILE A 1 302 ? 24.017 -16.286 22.555 1.00 38.88 302 ILE A CA 1
ATOM 2604 C C . ILE A 1 302 ? 24.120 -17.645 23.249 1.00 38.88 302 ILE A C 1
ATOM 2606 O O . ILE A 1 302 ? 25.071 -17.906 23.985 1.00 38.88 302 ILE A O 1
ATOM 2610 N N . LEU A 1 303 ? 23.101 -18.489 23.087 1.00 36.88 303 LEU A N 1
ATOM 2611 C CA . LEU A 1 303 ? 23.161 -19.866 23.556 1.00 36.88 303 LEU A CA 1
ATOM 2612 C C . LEU A 1 303 ? 24.100 -20.650 22.627 1.00 36.88 303 LEU A C 1
ATOM 2614 O O . LEU A 1 303 ? 23.899 -20.634 21.409 1.00 36.88 303 LEU A O 1
ATOM 2618 N N . PRO A 1 304 ? 25.125 -21.330 23.168 1.00 44.72 304 PRO A N 1
ATOM 2619 C CA . PRO A 1 304 ? 26.000 -22.170 22.371 1.00 44.72 304 PRO A CA 1
ATOM 2620 C C . PRO A 1 304 ? 25.206 -23.341 21.788 1.00 44.72 304 PRO A C 1
ATOM 2622 O O . PRO A 1 304 ? 24.366 -23.952 22.455 1.00 44.72 304 PRO A O 1
ATOM 2625 N N . ALA A 1 305 ? 25.488 -23.636 20.521 1.00 45.31 305 ALA A N 1
ATOM 2626 C CA . ALA A 1 305 ? 24.981 -24.789 19.796 1.00 45.31 305 ALA A CA 1
ATOM 2627 C C . ALA A 1 305 ? 25.150 -26.064 20.639 1.00 45.31 305 ALA A C 1
ATOM 2629 O O . ALA A 1 305 ? 26.270 -26.424 20.992 1.00 45.31 305 ALA A O 1
ATOM 2630 N N . GLY A 1 306 ? 24.055 -26.750 20.970 1.00 47.25 306 GLY A N 1
ATOM 2631 C CA . GLY A 1 306 ? 24.180 -28.081 21.565 1.00 47.25 306 GLY A CA 1
ATOM 2632 C C . GLY A 1 306 ? 22.937 -28.667 22.211 1.00 47.25 306 GLY A C 1
ATOM 2633 O O . GLY A 1 306 ? 22.731 -29.863 22.077 1.00 47.25 306 GLY A O 1
ATOM 2634 N N . ASN A 1 307 ? 22.077 -27.873 22.850 1.00 42.66 307 ASN A N 1
ATOM 2635 C CA . ASN A 1 307 ? 20.959 -28.429 23.620 1.00 42.66 307 ASN A CA 1
ATOM 2636 C C . ASN A 1 307 ? 19.633 -27.775 23.233 1.00 42.66 307 ASN A C 1
ATOM 2638 O O . ASN A 1 307 ? 19.185 -26.804 23.839 1.00 42.66 307 ASN A O 1
ATOM 2642 N N . VAL A 1 308 ? 18.993 -28.344 22.211 1.00 45.47 308 VAL A N 1
ATOM 2643 C CA . VAL A 1 308 ? 17.565 -28.142 21.959 1.00 45.47 308 VAL A CA 1
ATOM 2644 C C . VAL A 1 308 ? 16.827 -28.812 23.115 1.00 45.47 308 VAL A C 1
ATOM 2646 O O . VAL A 1 308 ? 16.790 -30.037 23.203 1.00 45.47 308 VAL A O 1
ATOM 2649 N N . LEU A 1 309 ? 16.285 -28.007 24.029 1.00 36.72 309 LEU A N 1
ATOM 2650 C CA . LEU A 1 309 ? 15.346 -28.485 25.038 1.00 36.72 309 LEU A CA 1
ATOM 2651 C C . LEU A 1 309 ? 14.221 -29.245 24.320 1.00 36.72 309 LEU A C 1
ATOM 2653 O O . LEU A 1 309 ? 13.564 -28.660 23.452 1.00 36.72 309 LEU A O 1
ATOM 2657 N N . PRO A 1 310 ? 13.981 -30.526 24.649 1.00 44.28 310 PRO A N 1
ATOM 2658 C CA . PRO A 1 310 ? 12.818 -31.223 24.153 1.00 44.28 310 PRO A CA 1
ATOM 2659 C C . PRO A 1 310 ? 11.622 -30.581 24.850 1.00 44.28 310 PRO A C 1
ATOM 2661 O O . PRO A 1 310 ? 11.317 -30.881 26.001 1.00 44.28 310 PRO A O 1
ATOM 2664 N N . LEU A 1 311 ? 10.952 -29.659 24.158 1.00 40.50 311 LEU A N 1
ATOM 2665 C CA . LEU A 1 311 ? 9.538 -29.425 24.401 1.00 40.50 311 LEU A CA 1
ATOM 2666 C C . LEU A 1 311 ? 8.894 -30.796 24.241 1.00 40.50 311 LEU A C 1
ATOM 2668 O O . LEU A 1 311 ? 8.778 -31.304 23.124 1.00 40.50 311 LEU A O 1
ATOM 2672 N N . THR A 1 312 ? 8.580 -31.433 25.363 1.00 40.78 312 THR A N 1
ATOM 2673 C CA . THR A 1 312 ? 7.837 -32.681 25.428 1.00 40.78 312 THR A CA 1
ATOM 2674 C C . THR A 1 312 ? 6.437 -32.396 24.900 1.00 40.78 312 THR A C 1
ATOM 2676 O O . THR A 1 312 ? 5.482 -32.156 25.631 1.00 40.78 312 THR A O 1
ATOM 2679 N N . ALA A 1 313 ? 6.342 -32.382 23.571 1.00 47.00 313 ALA A N 1
ATOM 2680 C CA . ALA A 1 313 ? 5.131 -32.422 22.777 1.00 47.00 313 ALA A CA 1
ATOM 2681 C C . ALA A 1 313 ? 4.544 -33.835 22.877 1.00 47.00 313 ALA A C 1
ATOM 2683 O O . ALA A 1 313 ? 4.401 -34.555 21.888 1.00 47.00 313 ALA A O 1
ATOM 2684 N N . GLU A 1 314 ? 4.253 -34.256 24.102 1.00 48.41 314 GLU A N 1
ATOM 2685 C CA . GLU A 1 314 ? 3.499 -35.463 24.359 1.00 48.41 314 GLU A CA 1
ATOM 2686 C C . GLU A 1 314 ? 2.020 -35.088 24.230 1.00 48.41 314 GLU A C 1
ATOM 2688 O O . GLU A 1 314 ? 1.427 -34.436 25.084 1.00 48.41 314 GLU A O 1
ATOM 2693 N N . SER A 1 315 ? 1.445 -35.486 23.098 1.00 46.56 315 SER A N 1
ATOM 2694 C CA . SER A 1 315 ? 0.023 -35.437 22.752 1.00 46.56 315 SER A CA 1
ATOM 2695 C C . SER A 1 315 ? -0.581 -34.108 22.258 1.00 46.56 315 SER A C 1
ATOM 2697 O O . SER A 1 315 ? -1.378 -33.469 22.927 1.00 46.56 315 SER A O 1
ATOM 2699 N N . VAL A 1 316 ? -0.365 -33.795 20.974 1.00 39.72 316 VAL A N 1
ATOM 2700 C CA . VAL A 1 316 ? -1.510 -33.448 20.104 1.00 39.72 316 VAL A CA 1
ATOM 2701 C C . VAL A 1 316 ? -1.323 -34.119 18.734 1.00 39.72 316 VAL A C 1
ATOM 2703 O O . VAL A 1 316 ? -0.914 -33.469 17.771 1.00 39.72 316 VAL A O 1
ATOM 2706 N N . PRO A 1 317 ? -1.606 -35.428 18.591 1.00 43.38 317 PRO A N 1
ATOM 2707 C CA . PRO A 1 317 ? -1.819 -36.019 17.285 1.00 43.38 317 PRO A CA 1
ATOM 2708 C C . PRO A 1 317 ? -3.223 -35.601 16.846 1.00 43.38 317 PRO A C 1
ATOM 2710 O O . PRO A 1 317 ? -4.185 -36.354 16.967 1.00 43.38 317 PRO A O 1
ATOM 2713 N N . SER A 1 318 ? -3.373 -34.363 16.376 1.00 52.44 318 SER A N 1
ATOM 2714 C CA . SER A 1 318 ? -4.540 -34.070 15.553 1.00 52.44 318 SER A CA 1
ATOM 2715 C C . SER A 1 318 ? -4.347 -34.867 14.263 1.00 52.44 318 SER A C 1
ATOM 2717 O O . SER A 1 318 ? -3.336 -34.720 13.579 1.00 52.44 318 SER A O 1
ATOM 2719 N N . ALA A 1 319 ? -5.285 -35.756 13.937 1.00 59.44 319 ALA A N 1
ATOM 2720 C CA . ALA A 1 319 ? -5.206 -36.673 12.791 1.00 59.44 319 ALA A CA 1
ATOM 2721 C C . ALA A 1 319 ? -5.062 -35.979 11.413 1.00 59.44 319 ALA A C 1
ATOM 2723 O O . ALA A 1 319 ? -5.006 -36.644 10.385 1.00 59.44 319 ALA A O 1
ATOM 2724 N N . ASN A 1 320 ? -5.007 -34.645 11.385 1.00 56.09 320 ASN A N 1
ATOM 2725 C CA . ASN A 1 320 ? -5.016 -33.810 10.192 1.00 56.09 320 ASN A CA 1
ATOM 2726 C C . ASN A 1 320 ? -3.682 -33.095 9.908 1.00 56.09 320 ASN A C 1
ATOM 2728 O O . ASN A 1 320 ? -3.579 -32.426 8.876 1.00 56.09 320 ASN A O 1
ATOM 2732 N N . LEU A 1 321 ? -2.663 -33.208 10.773 1.00 65.25 321 LEU A N 1
ATOM 2733 C CA . LEU A 1 321 ? -1.397 -32.492 10.587 1.00 65.25 321 LEU A CA 1
ATOM 2734 C C . LEU A 1 321 ? -0.183 -33.429 10.644 1.00 65.25 321 LEU A C 1
ATOM 2736 O O . LEU A 1 321 ? 0.314 -33.774 11.714 1.00 65.25 321 LEU A O 1
ATOM 2740 N N . ASP A 1 322 ? 0.328 -33.810 9.471 1.00 77.69 322 ASP A N 1
ATOM 2741 C CA . ASP A 1 322 ? 1.581 -34.560 9.363 1.00 77.69 322 ASP A CA 1
ATOM 2742 C C . ASP A 1 322 ? 2.727 -33.824 10.066 1.00 77.69 322 ASP A C 1
ATOM 2744 O O . ASP A 1 322 ? 2.880 -32.604 9.928 1.00 77.69 322 ASP A O 1
ATOM 2748 N N . ARG A 1 323 ? 3.600 -34.576 10.750 1.00 78.56 323 ARG A N 1
ATOM 2749 C CA . ARG A 1 323 ? 4.795 -34.034 11.428 1.00 78.56 323 ARG A CA 1
ATOM 2750 C C . ARG A 1 323 ? 5.636 -33.155 10.500 1.00 78.56 323 ARG A C 1
ATOM 2752 O O . ARG A 1 323 ? 6.158 -32.131 10.926 1.00 78.56 323 ARG A O 1
ATOM 2759 N N . VAL A 1 324 ? 5.710 -33.520 9.218 1.00 80.38 324 VAL A N 1
ATOM 2760 C CA . VAL A 1 324 ? 6.421 -32.760 8.180 1.00 80.38 324 VAL A CA 1
ATOM 2761 C C . VAL A 1 324 ? 5.750 -31.407 7.917 1.00 80.38 324 VAL A C 1
ATOM 2763 O O . VAL A 1 324 ? 6.427 -30.384 7.872 1.00 80.38 324 VAL A O 1
ATOM 2766 N N . ARG A 1 325 ? 4.415 -31.361 7.806 1.00 80.50 325 ARG A N 1
ATOM 2767 C CA . ARG A 1 325 ? 3.665 -30.111 7.578 1.00 80.50 325 ARG A CA 1
ATOM 2768 C C . ARG A 1 325 ? 3.780 -29.159 8.764 1.00 80.50 325 ARG A C 1
ATOM 2770 O O . ARG A 1 325 ? 3.913 -27.949 8.560 1.00 80.50 325 ARG A O 1
ATOM 2777 N N . PHE A 1 326 ? 3.758 -29.715 9.975 1.00 84.06 326 PHE A N 1
ATOM 2778 C CA . PHE A 1 326 ? 3.986 -28.968 11.206 1.00 84.06 326 PHE A CA 1
ATOM 2779 C C . PHE A 1 326 ? 5.413 -28.412 11.270 1.00 84.06 326 PHE A C 1
ATOM 2781 O O . PHE A 1 326 ? 5.583 -27.207 11.436 1.00 84.06 326 PHE A O 1
ATOM 2788 N N . ALA A 1 327 ? 6.431 -29.246 11.037 1.00 84.44 327 ALA A N 1
ATOM 2789 C CA . ALA A 1 327 ? 7.828 -28.813 11.030 1.00 84.44 327 ALA A CA 1
ATOM 2790 C C . ALA A 1 327 ? 8.083 -27.699 10.001 1.00 84.44 327 ALA A C 1
ATOM 2792 O O . ALA A 1 327 ? 8.730 -26.705 10.317 1.00 84.44 327 ALA A O 1
ATOM 2793 N N . LEU A 1 328 ? 7.503 -27.806 8.799 1.00 83.69 328 LEU A N 1
ATOM 2794 C CA . LEU A 1 328 ? 7.598 -26.760 7.779 1.00 83.69 328 LEU A CA 1
ATOM 2795 C C . LEU A 1 328 ? 6.910 -25.452 8.204 1.00 83.69 328 LEU A C 1
ATOM 2797 O O . LEU A 1 328 ? 7.396 -24.384 7.851 1.00 83.69 328 LEU A O 1
ATOM 2801 N N . LYS A 1 329 ? 5.793 -25.507 8.948 1.00 84.19 329 LYS A N 1
ATOM 2802 C CA . LYS A 1 329 ? 5.134 -24.300 9.489 1.00 84.19 329 LYS A CA 1
ATOM 2803 C C . LYS A 1 329 ? 5.993 -23.634 10.555 1.00 84.19 329 LYS A C 1
ATOM 2805 O O . LYS A 1 329 ? 6.148 -22.419 10.534 1.00 84.19 329 LYS A O 1
ATOM 2810 N N . VAL A 1 330 ? 6.560 -24.425 11.462 1.00 86.00 330 VAL A N 1
ATOM 2811 C CA . VAL A 1 330 ? 7.464 -23.918 12.498 1.00 86.00 330 VAL A CA 1
ATOM 2812 C C . VAL A 1 330 ? 8.688 -23.273 11.853 1.00 86.00 330 VAL A C 1
ATOM 2814 O O . VAL A 1 330 ? 9.026 -22.145 12.195 1.00 86.00 330 VAL A O 1
ATOM 2817 N N . LEU A 1 331 ? 9.295 -23.930 10.861 1.00 86.38 331 LEU A N 1
ATOM 2818 C CA . LEU A 1 331 ? 10.432 -23.377 10.128 1.00 86.38 331 LEU A CA 1
ATOM 2819 C C . LEU A 1 331 ? 10.076 -22.053 9.436 1.00 86.38 331 LEU A C 1
ATOM 2821 O O . LEU A 1 331 ? 10.846 -21.102 9.499 1.00 86.38 331 LEU A O 1
ATOM 2825 N N . GLN A 1 332 ? 8.893 -21.966 8.828 1.00 85.19 332 GLN A N 1
ATOM 2826 C CA . GLN A 1 332 ? 8.393 -20.744 8.200 1.00 85.19 332 GLN A CA 1
ATOM 2827 C C . GLN A 1 332 ? 8.217 -19.603 9.214 1.00 85.19 332 GLN A C 1
ATOM 2829 O O . GLN A 1 332 ? 8.655 -18.488 8.946 1.00 85.19 332 GLN A O 1
ATOM 2834 N N . VAL A 1 333 ? 7.650 -19.875 10.394 1.00 87.00 333 VAL A N 1
ATOM 2835 C CA . VAL A 1 333 ? 7.525 -18.884 11.481 1.00 87.00 333 VAL A CA 1
ATOM 2836 C C . VAL A 1 333 ? 8.902 -18.423 11.957 1.00 87.00 333 VAL A C 1
ATOM 2838 O O . VAL A 1 333 ? 9.125 -17.223 12.089 1.00 87.00 333 VAL A O 1
ATOM 2841 N N . VAL A 1 334 ? 9.843 -19.352 12.155 1.00 86.75 334 VAL A N 1
ATOM 2842 C CA . VAL A 1 334 ? 11.218 -19.030 12.571 1.00 86.75 334 VAL A CA 1
ATOM 2843 C C . VAL A 1 334 ? 11.915 -18.158 11.529 1.00 86.75 334 VAL A C 1
ATOM 2845 O O . VAL A 1 334 ? 12.535 -17.170 11.895 1.00 86.75 334 VAL A O 1
ATOM 2848 N N . LEU A 1 335 ? 11.782 -18.460 10.238 1.00 82.38 335 LEU A N 1
ATOM 2849 C CA . LEU A 1 335 ? 12.387 -17.653 9.173 1.00 82.38 335 LEU A CA 1
ATOM 2850 C C . LEU A 1 335 ? 11.753 -16.267 9.052 1.00 82.38 335 LEU A C 1
ATOM 2852 O O . LEU A 1 335 ? 12.473 -15.298 8.842 1.00 82.38 335 LEU A O 1
ATOM 2856 N N . SER A 1 336 ? 10.432 -16.171 9.229 1.00 82.75 336 SER A N 1
ATOM 2857 C CA . SER A 1 336 ? 9.717 -14.886 9.257 1.00 82.75 336 SER A CA 1
ATOM 2858 C C . SER A 1 336 ? 10.199 -14.024 10.426 1.00 82.75 336 SER A C 1
ATOM 2860 O O . SER A 1 336 ? 10.438 -12.833 10.264 1.00 82.75 336 SER A O 1
ATOM 2862 N N . LEU A 1 337 ? 10.395 -14.646 11.593 1.00 83.75 337 LEU A N 1
ATOM 2863 C CA . LEU A 1 337 ? 10.922 -13.992 12.786 1.00 83.75 337 LEU A CA 1
ATOM 2864 C C . LEU A 1 337 ? 12.382 -13.564 12.602 1.00 83.75 337 LEU A C 1
ATOM 2866 O O . LEU A 1 337 ? 12.741 -12.461 12.988 1.00 83.75 337 LEU A O 1
ATOM 2870 N N . VAL A 1 338 ? 13.223 -14.414 12.009 1.00 84.31 338 VAL A N 1
ATOM 2871 C CA . VAL A 1 338 ? 14.622 -14.071 11.714 1.00 84.31 338 VAL A CA 1
ATOM 2872 C C . VAL A 1 338 ? 14.691 -12.913 10.722 1.00 84.31 338 VAL A C 1
ATOM 2874 O O . VAL A 1 338 ? 15.468 -11.998 10.951 1.00 84.31 338 VAL A O 1
ATOM 2877 N N . ALA A 1 339 ? 13.864 -12.909 9.673 1.00 79.25 339 ALA A N 1
ATOM 2878 C CA . ALA A 1 339 ? 13.786 -11.793 8.731 1.00 79.25 339 ALA A CA 1
ATOM 2879 C C . ALA A 1 339 ? 13.395 -1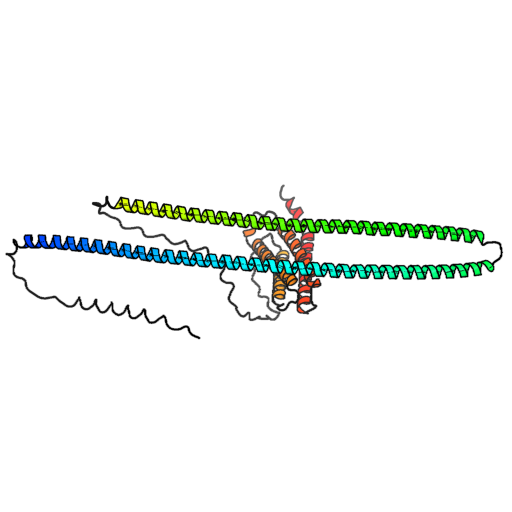0.484 9.437 1.00 79.25 339 ALA A C 1
ATOM 2881 O O . ALA A 1 339 ? 14.083 -9.483 9.272 1.00 79.25 339 ALA A O 1
ATOM 2882 N N . PHE A 1 340 ? 12.373 -10.529 10.296 1.00 81.31 340 PHE A N 1
ATOM 2883 C CA . PHE A 1 340 ? 11.947 -9.388 11.109 1.00 81.31 340 PHE A CA 1
ATOM 2884 C C . PHE A 1 340 ? 13.045 -8.895 12.073 1.00 81.31 340 PHE A C 1
ATOM 2886 O O . PHE A 1 340 ? 13.282 -7.700 12.203 1.00 81.31 340 PHE A O 1
ATOM 2893 N N . LEU A 1 341 ? 13.767 -9.807 12.734 1.00 82.38 341 LEU A N 1
ATOM 2894 C CA . LEU A 1 341 ? 14.869 -9.435 13.629 1.00 82.38 341 LEU A CA 1
ATOM 2895 C C . LEU A 1 341 ? 16.060 -8.844 12.874 1.00 82.38 341 LEU A C 1
ATOM 2897 O O . LEU A 1 341 ? 16.676 -7.903 13.360 1.00 82.38 341 LEU A O 1
ATOM 2901 N N . LEU A 1 342 ? 16.411 -9.402 11.714 1.00 77.44 342 LEU A N 1
ATOM 2902 C CA . LEU A 1 342 ? 17.505 -8.884 10.892 1.00 77.44 342 LEU A CA 1
ATOM 2903 C C . LEU A 1 342 ? 17.228 -7.456 10.430 1.00 77.44 342 LEU A C 1
ATOM 2905 O O . LEU A 1 342 ? 18.164 -6.680 10.309 1.00 77.44 342 LEU A O 1
ATOM 2909 N N . GLU A 1 343 ? 15.963 -7.117 10.228 1.00 74.62 343 GLU A N 1
ATOM 2910 C CA . GLU A 1 343 ? 15.506 -5.792 9.839 1.00 74.62 343 GLU A CA 1
ATOM 2911 C C . GLU A 1 343 ? 15.567 -4.774 10.982 1.00 74.62 343 GLU A C 1
ATOM 2913 O O . GLU A 1 343 ? 16.165 -3.715 10.813 1.00 74.62 343 GLU A O 1
ATOM 2918 N N . GLU A 1 344 ? 15.090 -5.131 12.179 1.00 80.06 344 GLU A N 1
ATOM 2919 C CA . GLU A 1 344 ? 15.241 -4.297 13.387 1.00 80.06 344 GLU A CA 1
ATOM 2920 C C . GLU A 1 344 ? 16.726 -4.045 13.734 1.00 80.06 344 GLU A C 1
ATOM 2922 O O . GLU A 1 344 ? 17.088 -3.030 14.333 1.00 80.06 344 GLU A O 1
ATOM 2927 N N . LEU A 1 345 ? 17.622 -4.963 13.345 1.00 79.88 345 LEU A N 1
ATOM 2928 C CA . LEU A 1 345 ? 19.064 -4.817 13.548 1.00 79.88 345 LEU A CA 1
ATOM 2929 C C . LEU A 1 345 ? 19.722 -3.815 12.581 1.00 79.88 345 LEU A C 1
ATOM 2931 O O . LEU A 1 345 ? 20.775 -3.263 12.924 1.00 79.88 345 LEU A O 1
ATOM 2935 N N . VAL A 1 346 ? 19.122 -3.520 11.418 1.00 76.12 346 VAL A N 1
ATOM 2936 C CA . VAL A 1 346 ? 19.624 -2.497 10.480 1.00 76.12 346 VAL A CA 1
ATOM 2937 C C . VAL A 1 346 ? 19.191 -1.107 10.958 1.00 76.12 346 VAL A C 1
ATOM 2939 O O . VAL A 1 346 ? 18.291 -0.465 10.431 1.00 76.12 346 VAL A O 1
ATOM 2942 N N . SER A 1 347 ? 19.879 -0.603 11.978 1.00 66.31 347 SER A N 1
ATOM 2943 C CA . SER A 1 347 ? 19.595 0.691 12.623 1.00 66.31 347 SER A CA 1
ATOM 2944 C C . SER A 1 347 ? 20.076 1.919 11.829 1.00 66.31 347 SER A C 1
ATOM 2946 O O . SER A 1 347 ? 19.933 3.054 12.281 1.00 66.31 347 SER A O 1
ATOM 2948 N N . SER A 1 348 ? 20.668 1.730 10.648 1.00 62.84 348 SER A N 1
ATOM 2949 C CA . SER A 1 348 ? 21.162 2.804 9.779 1.00 62.84 348 SER A CA 1
ATOM 2950 C C . SER A 1 348 ? 20.864 2.464 8.325 1.00 62.84 348 SER A C 1
ATOM 2952 O O . SER A 1 348 ? 21.536 1.620 7.742 1.00 62.84 348 SER A O 1
ATOM 2954 N N . CYS A 1 349 ? 19.855 3.108 7.746 1.00 67.81 349 CYS A N 1
ATOM 2955 C CA . CYS A 1 349 ? 19.425 2.860 6.376 1.00 67.81 349 CYS A CA 1
ATOM 2956 C C . CYS A 1 349 ? 19.455 4.138 5.530 1.00 67.81 349 CYS A C 1
ATOM 2958 O O . CYS A 1 349 ? 19.074 5.216 5.984 1.00 67.81 349 CYS A O 1
ATOM 2960 N N . LEU A 1 350 ? 19.938 4.003 4.290 1.00 60.38 350 LEU A N 1
ATOM 2961 C CA . LEU A 1 350 ? 19.955 5.068 3.277 1.00 60.38 350 LEU A CA 1
ATOM 2962 C C . LEU A 1 350 ? 18.610 5.173 2.533 1.00 60.38 350 LEU A C 1
ATOM 2964 O O . LEU A 1 350 ? 18.238 6.260 2.095 1.00 60.38 350 LEU A O 1
ATOM 2968 N N . SER A 1 351 ? 17.868 4.063 2.454 1.00 66.81 351 SER A N 1
ATOM 2969 C CA . SER A 1 351 ? 16.602 3.923 1.722 1.00 66.81 351 SER A CA 1
ATOM 2970 C C . SER A 1 351 ? 15.501 3.432 2.672 1.00 66.81 351 SER A C 1
ATOM 2972 O O . SER A 1 351 ? 15.163 2.249 2.700 1.00 66.81 351 SER A O 1
ATOM 2974 N N . CYS A 1 352 ? 14.953 4.324 3.506 1.00 79.12 352 CYS A N 1
ATOM 2975 C CA . CYS A 1 352 ? 13.985 3.933 4.542 1.00 79.12 352 CYS A CA 1
ATOM 2976 C C . CYS A 1 352 ? 12.699 3.304 3.971 1.00 79.12 352 CYS A C 1
ATOM 2978 O O . CYS A 1 352 ? 12.075 2.483 4.632 1.00 79.12 352 CYS A O 1
ATOM 2980 N N . SER A 1 353 ? 12.301 3.654 2.744 1.00 84.31 353 SER A N 1
ATOM 2981 C CA . SER A 1 353 ? 11.037 3.195 2.152 1.00 84.31 353 SER A CA 1
ATOM 2982 C C . SER A 1 353 ? 10.998 1.687 1.876 1.00 84.31 353 SER A C 1
ATOM 2984 O O . SER A 1 353 ? 10.016 1.038 2.233 1.00 84.31 353 SER A O 1
ATOM 2986 N N . ALA A 1 354 ? 12.048 1.114 1.274 1.00 84.75 354 ALA A N 1
ATOM 2987 C CA . ALA A 1 354 ? 12.092 -0.319 0.974 1.00 84.75 354 ALA A CA 1
ATOM 2988 C C . ALA A 1 354 ? 12.160 -1.179 2.246 1.00 84.75 354 ALA A C 1
ATOM 2990 O O . ALA A 1 354 ? 11.543 -2.242 2.291 1.00 84.75 354 ALA A O 1
ATOM 2991 N N . LEU A 1 355 ? 12.838 -0.684 3.288 1.00 83.75 355 LEU A N 1
ATOM 2992 C CA . LEU A 1 355 ? 12.842 -1.305 4.614 1.00 83.75 355 LEU A CA 1
ATOM 2993 C C . LEU A 1 355 ? 11.456 -1.267 5.252 1.00 83.75 355 LEU A C 1
ATOM 2995 O O . LEU A 1 355 ? 10.926 -2.314 5.573 1.00 83.75 355 LEU A O 1
ATOM 2999 N N . TYR A 1 356 ? 10.780 -0.116 5.324 1.00 85.56 356 TYR A N 1
ATOM 3000 C CA . TYR A 1 356 ? 9.426 -0.082 5.902 1.00 85.56 356 TYR A CA 1
ATOM 3001 C C . TYR A 1 356 ? 8.435 -1.017 5.191 1.00 85.56 356 TYR A C 1
ATOM 3003 O O . TYR A 1 356 ? 7.549 -1.595 5.824 1.00 85.56 356 TYR A O 1
ATOM 3011 N N . PHE A 1 357 ? 8.571 -1.179 3.871 1.00 87.06 357 PHE A N 1
ATOM 3012 C CA . PHE A 1 357 ? 7.756 -2.128 3.116 1.00 87.06 357 PHE A CA 1
ATOM 3013 C C . PHE A 1 357 ? 8.087 -3.586 3.464 1.00 87.06 357 PHE A C 1
ATOM 3015 O O . PHE A 1 357 ? 7.176 -4.401 3.635 1.00 87.06 357 PHE A O 1
ATOM 3022 N N . PHE A 1 358 ? 9.372 -3.917 3.593 1.00 84.44 358 PHE A N 1
ATOM 3023 C CA . PHE A 1 358 ? 9.823 -5.249 3.985 1.00 84.44 358 PHE A CA 1
ATOM 3024 C C . PHE A 1 358 ? 9.434 -5.573 5.444 1.00 84.44 358 PHE A C 1
ATOM 3026 O O . PHE A 1 358 ? 8.922 -6.666 5.684 1.00 84.44 358 PHE A O 1
ATOM 3033 N N . GLU A 1 359 ? 9.497 -4.598 6.356 1.00 87.88 359 GLU A N 1
ATOM 3034 C CA . GLU A 1 359 ? 9.085 -4.678 7.769 1.00 87.88 359 GLU A CA 1
ATOM 3035 C C . GLU A 1 359 ? 7.602 -4.971 7.907 1.00 87.88 359 GLU A C 1
ATOM 3037 O O . GLU A 1 359 ? 7.168 -5.869 8.636 1.00 87.88 359 GLU A O 1
ATOM 3042 N N . PHE A 1 360 ? 6.797 -4.242 7.142 1.00 87.81 360 PHE A N 1
ATOM 304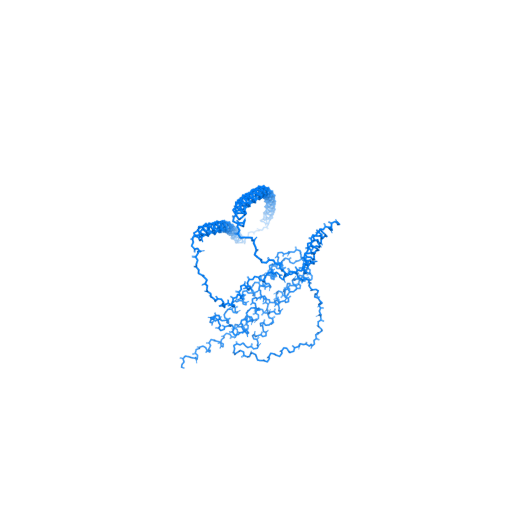3 C CA . PHE A 1 360 ? 5.366 -4.465 7.120 1.00 87.81 360 PHE A CA 1
ATOM 3044 C C . PHE A 1 360 ? 5.027 -5.880 6.633 1.00 87.81 360 PHE A C 1
ATOM 3046 O O . PHE A 1 360 ? 4.181 -6.567 7.222 1.00 87.81 360 PHE A O 1
ATOM 3053 N N . LEU A 1 361 ? 5.699 -6.344 5.577 1.00 89.81 361 LEU A N 1
ATOM 3054 C CA . LEU A 1 361 ? 5.488 -7.677 5.023 1.00 89.81 361 LEU A CA 1
ATOM 3055 C C . LEU A 1 361 ? 5.989 -8.783 5.954 1.00 89.81 361 LEU A C 1
ATOM 3057 O O . LEU A 1 361 ? 5.284 -9.781 6.121 1.00 89.81 361 LEU A O 1
ATOM 3061 N N . SER A 1 362 ? 7.148 -8.611 6.590 1.00 86.06 362 SER A N 1
ATOM 3062 C CA . SER A 1 362 ? 7.736 -9.577 7.521 1.00 86.06 362 SER A CA 1
ATOM 3063 C C . SER A 1 362 ? 6.882 -9.714 8.788 1.00 86.06 362 SER A C 1
ATOM 3065 O O . SER A 1 362 ? 6.544 -10.833 9.190 1.00 86.06 362 SER A O 1
ATOM 3067 N N . CYS A 1 363 ? 6.405 -8.596 9.341 1.00 89.06 363 CYS A N 1
ATOM 3068 C CA . CYS A 1 363 ? 5.478 -8.565 10.471 1.00 89.06 363 CYS A CA 1
ATOM 3069 C C . CYS A 1 363 ? 4.133 -9.223 10.130 1.00 89.06 363 CYS A C 1
ATOM 3071 O O . CYS A 1 363 ? 3.656 -10.102 10.858 1.00 89.06 363 CYS A O 1
ATOM 3073 N N . THR A 1 364 ? 3.542 -8.874 8.983 1.00 89.75 364 THR A N 1
ATOM 3074 C CA . THR A 1 364 ? 2.275 -9.470 8.530 1.00 89.75 364 THR A CA 1
ATOM 3075 C C . THR A 1 364 ? 2.424 -10.975 8.305 1.00 89.75 364 THR A C 1
ATOM 3077 O O . THR A 1 364 ? 1.577 -11.757 8.747 1.00 89.75 364 THR A O 1
ATOM 3080 N N . ALA A 1 365 ? 3.532 -11.400 7.685 1.00 87.12 365 ALA A N 1
ATOM 3081 C CA . ALA A 1 365 ? 3.855 -12.805 7.477 1.00 87.12 365 ALA A CA 1
ATOM 3082 C C . ALA A 1 365 ? 3.930 -13.568 8.794 1.00 87.12 365 ALA A C 1
ATOM 3084 O O . ALA A 1 365 ? 3.336 -14.640 8.931 1.00 87.12 365 ALA A O 1
ATOM 3085 N N . PHE A 1 366 ? 4.662 -13.016 9.759 1.00 86.81 366 PHE A N 1
ATOM 3086 C CA . PHE A 1 366 ? 4.870 -13.620 11.063 1.00 86.81 366 PHE A CA 1
ATOM 3087 C C . PHE A 1 366 ? 3.554 -13.741 11.836 1.00 86.81 366 PHE A C 1
ATOM 3089 O O . PHE A 1 366 ? 3.192 -14.838 12.260 1.00 86.81 366 PHE A O 1
ATOM 3096 N N . LEU A 1 367 ? 2.790 -12.654 11.959 1.00 90.25 367 LEU A N 1
ATOM 3097 C CA . LEU A 1 367 ? 1.537 -12.654 12.715 1.00 90.25 367 LEU A CA 1
ATOM 3098 C C . LEU A 1 367 ? 0.506 -13.598 12.104 1.00 90.25 367 LEU A C 1
ATOM 3100 O O . LEU A 1 367 ? -0.143 -14.355 12.825 1.00 90.25 367 LEU A O 1
ATOM 3104 N N . PHE A 1 368 ? 0.370 -13.602 10.779 1.00 89.25 368 PHE A N 1
ATOM 3105 C CA . PHE A 1 368 ? -0.619 -14.447 10.123 1.00 89.25 368 PHE A CA 1
ATOM 3106 C C . PHE A 1 368 ? -0.175 -15.916 10.056 1.00 89.25 368 PHE A C 1
ATOM 3108 O O . PHE A 1 368 ? -1.003 -16.807 10.250 1.00 89.25 368 PHE A O 1
ATOM 3115 N N . THR A 1 369 ? 1.119 -16.215 9.872 1.00 87.88 369 THR A N 1
ATOM 3116 C CA . THR A 1 369 ? 1.617 -17.602 9.992 1.00 87.88 369 THR A CA 1
ATOM 3117 C C . THR A 1 369 ? 1.459 -18.138 11.411 1.00 87.88 369 THR A C 1
ATOM 3119 O O . THR A 1 369 ? 1.038 -19.286 11.563 1.00 87.88 369 THR A O 1
ATOM 3122 N N . LEU A 1 370 ? 1.728 -17.323 12.436 1.00 88.00 370 LEU A N 1
ATOM 3123 C CA . LEU A 1 370 ? 1.513 -17.670 13.839 1.00 88.00 370 LEU A CA 1
ATOM 3124 C C . LEU A 1 370 ? 0.025 -17.883 14.139 1.00 88.00 370 LEU A C 1
ATOM 3126 O O . LEU A 1 370 ? -0.338 -18.883 14.752 1.00 88.00 370 LEU A O 1
ATOM 3130 N N . LEU A 1 371 ? -0.846 -16.999 13.649 1.00 90.12 371 LEU A N 1
ATOM 3131 C CA . LEU A 1 371 ? -2.295 -17.139 13.777 1.00 90.12 371 LEU A CA 1
ATOM 3132 C C . LEU A 1 371 ? -2.785 -18.435 13.122 1.00 90.12 371 LEU A C 1
ATOM 3134 O O . LEU A 1 371 ? -3.510 -19.202 13.751 1.00 90.12 371 LEU A O 1
ATOM 3138 N N . LEU A 1 372 ? -2.351 -18.731 11.892 1.00 86.38 372 LEU A N 1
ATOM 3139 C CA . LEU A 1 372 ? -2.664 -19.999 11.238 1.00 86.38 372 LEU A CA 1
ATOM 3140 C C . LEU A 1 372 ? -2.099 -21.192 12.016 1.00 86.38 372 LEU A C 1
ATOM 3142 O O . LEU A 1 372 ? -2.768 -22.214 12.113 1.00 86.38 372 LEU A O 1
ATOM 3146 N N . LEU A 1 373 ? -0.885 -21.100 12.564 1.00 86.69 373 LEU A N 1
ATOM 3147 C CA . LEU A 1 373 ? -0.301 -22.167 13.375 1.00 86.69 373 LEU A CA 1
ATOM 3148 C C . LEU A 1 373 ? -1.158 -22.440 14.616 1.00 86.69 373 LEU A C 1
ATOM 3150 O O . LEU A 1 373 ? -1.443 -23.600 14.888 1.00 86.69 373 LEU A O 1
ATOM 3154 N N . ILE A 1 374 ? -1.611 -21.394 15.312 1.00 88.50 374 ILE A N 1
ATOM 3155 C CA . ILE A 1 374 ? -2.503 -21.495 16.474 1.00 88.50 374 ILE A CA 1
ATOM 3156 C C . ILE A 1 374 ? -3.856 -22.075 16.060 1.00 88.50 374 ILE A C 1
ATOM 3158 O O . ILE A 1 374 ? -4.349 -22.993 16.706 1.00 88.50 374 ILE A O 1
ATOM 3162 N N . LEU A 1 375 ? -4.461 -21.592 14.974 1.00 87.81 375 LEU A N 1
ATOM 3163 C CA . LEU A 1 375 ? -5.751 -22.096 14.495 1.00 87.81 375 LEU A CA 1
ATOM 3164 C C . LEU A 1 375 ? -5.683 -23.575 14.104 1.00 87.81 375 LEU A C 1
ATOM 3166 O O . LEU A 1 375 ? -6.627 -24.308 14.381 1.00 87.81 375 LEU A O 1
ATOM 3170 N N . LEU A 1 376 ? -4.576 -24.017 13.496 1.00 82.44 376 LEU A N 1
ATOM 3171 C CA . LEU A 1 376 ? -4.369 -25.416 13.119 1.00 82.44 376 LEU A CA 1
ATOM 3172 C C . LEU A 1 376 ? -3.947 -26.299 14.307 1.00 82.44 376 LEU A C 1
ATOM 3174 O O . LEU A 1 376 ? -4.244 -27.491 14.292 1.00 82.44 376 LEU A O 1
ATOM 3178 N N . SER A 1 377 ? -3.261 -25.754 15.316 1.00 82.81 377 SER A N 1
ATOM 3179 C CA . SER A 1 377 ? -2.838 -26.507 16.507 1.00 82.81 377 SER A CA 1
ATOM 3180 C C . SER A 1 377 ? -3.922 -26.598 17.582 1.00 82.81 377 SER A C 1
ATOM 3182 O O . SER A 1 377 ? -3.904 -27.520 18.396 1.00 82.81 377 SER A O 1
ATOM 3184 N N . THR A 1 378 ? -4.883 -25.672 17.581 1.00 85.06 378 THR A N 1
ATOM 3185 C CA . THR A 1 378 ? -5.987 -25.629 18.546 1.00 85.06 378 THR A CA 1
ATOM 3186 C C . THR A 1 378 ? -7.279 -26.233 17.976 1.00 85.06 378 THR A C 1
ATOM 3188 O O . THR A 1 378 ? -7.505 -26.267 16.762 1.00 85.06 378 THR A O 1
ATOM 3191 N N . PRO A 1 379 ? -8.212 -26.677 18.840 1.00 80.50 379 PRO A N 1
ATOM 3192 C CA . PRO A 1 379 ? -9.530 -27.139 18.404 1.00 80.50 379 PRO A CA 1
ATOM 3193 C C . PRO A 1 379 ? -10.405 -26.022 17.809 1.00 80.50 379 PRO A C 1
ATOM 3195 O O . PRO A 1 379 ? -11.503 -26.313 17.331 1.00 80.50 379 PRO A O 1
ATOM 3198 N N . LEU A 1 380 ? -9.944 -24.759 17.788 1.00 82.69 380 LEU A N 1
ATOM 3199 C CA . LEU A 1 380 ? -10.685 -23.647 17.188 1.00 82.69 380 LEU A CA 1
ATOM 3200 C C . LEU A 1 380 ? -10.984 -23.874 15.704 1.00 82.69 380 LEU A C 1
ATOM 3202 O O . LEU A 1 380 ? -12.015 -23.385 15.249 1.00 82.69 380 LEU A O 1
ATOM 3206 N N . HIS A 1 381 ? -10.177 -24.648 14.965 1.00 79.81 381 HIS A N 1
ATOM 3207 C CA . HIS A 1 381 ? -10.461 -24.928 13.550 1.00 79.81 381 HIS A CA 1
ATOM 3208 C C . HIS A 1 381 ? -11.877 -25.496 13.321 1.00 79.81 381 HIS A C 1
ATOM 3210 O O . HIS A 1 381 ? -12.491 -25.210 12.294 1.00 79.81 381 HIS A O 1
ATOM 3216 N N . SER A 1 382 ? -12.418 -26.244 14.295 1.00 80.25 382 SER A N 1
ATOM 3217 C CA . SER A 1 382 ? -13.770 -26.821 14.245 1.00 80.25 382 SER A CA 1
ATOM 3218 C C . SER A 1 382 ? -14.885 -25.779 14.390 1.00 80.25 382 SER A C 1
ATOM 3220 O O . SER A 1 382 ? -15.990 -25.978 13.895 1.00 80.25 382 SER A O 1
ATOM 3222 N N . ARG A 1 383 ? -14.602 -24.642 15.035 1.00 85.56 383 ARG A N 1
ATOM 3223 C CA . ARG A 1 383 ? -15.574 -23.571 15.303 1.00 85.56 383 ARG A CA 1
ATOM 3224 C C . ARG A 1 383 ? -15.709 -22.585 14.145 1.00 85.56 383 ARG A C 1
ATOM 3226 O O . ARG A 1 383 ? -16.759 -21.973 14.007 1.00 85.56 383 ARG A O 1
ATOM 3233 N N . VAL A 1 384 ? -14.666 -22.414 13.328 1.00 84.94 384 VAL A N 1
ATOM 3234 C CA . VAL A 1 384 ? -14.631 -21.377 12.276 1.00 84.94 384 VAL A CA 1
ATOM 3235 C C . VAL A 1 384 ? -15.406 -21.805 11.015 1.00 84.94 384 VAL A C 1
ATOM 3237 O O . VAL A 1 384 ? -15.636 -20.990 10.132 1.00 84.94 384 VAL A O 1
ATOM 3240 N N . GLY A 1 385 ? -15.858 -23.063 10.913 1.00 82.25 385 GLY A N 1
ATOM 3241 C CA . GLY A 1 385 ? -16.751 -23.515 9.832 1.00 82.25 385 GLY A CA 1
ATOM 3242 C C . GLY A 1 385 ? -16.149 -23.463 8.419 1.00 82.25 385 GLY A C 1
ATOM 3243 O O . GLY A 1 385 ? -16.850 -23.698 7.438 1.00 82.25 385 GLY A O 1
ATOM 3244 N N . ILE A 1 386 ? -14.852 -23.170 8.289 1.00 84.38 386 ILE A N 1
ATOM 3245 C CA . ILE A 1 386 ? -14.159 -23.139 7.001 1.00 84.38 386 ILE A CA 1
ATOM 3246 C C . ILE A 1 386 ? -13.905 -24.579 6.563 1.00 84.38 386 ILE A C 1
ATOM 3248 O O . ILE A 1 386 ? -13.119 -25.309 7.164 1.00 84.38 386 ILE A O 1
ATOM 3252 N N . SER A 1 387 ? -14.559 -24.985 5.478 1.00 79.06 387 SER A N 1
ATOM 3253 C CA . SER A 1 387 ? -14.495 -26.352 4.954 1.00 79.06 387 SER A CA 1
ATOM 3254 C C . SER A 1 387 ? -13.184 -26.687 4.229 1.00 79.06 387 SER A C 1
ATOM 3256 O O . SER A 1 387 ? -12.928 -27.856 3.941 1.00 79.06 387 SER A O 1
ATOM 3258 N N . CYS A 1 388 ? -12.334 -25.696 3.925 1.00 81.75 388 CYS A N 1
ATOM 3259 C CA . CYS A 1 388 ? -11.134 -25.892 3.105 1.00 81.75 388 CYS A CA 1
ATOM 3260 C C . CYS A 1 388 ? -9.887 -25.150 3.627 1.00 81.75 388 CYS A C 1
ATOM 3262 O O . CYS A 1 388 ? -9.295 -24.316 2.940 1.00 81.75 388 CYS A O 1
ATOM 3264 N N . TRP A 1 389 ? -9.446 -25.493 4.838 1.00 83.75 389 TRP A N 1
ATOM 3265 C CA . TRP A 1 389 ? -8.193 -24.995 5.426 1.00 83.75 389 TRP A CA 1
ATOM 3266 C C . TRP A 1 389 ? -6.934 -25.208 4.566 1.00 83.75 389 TRP A C 1
ATOM 3268 O O . TRP A 1 389 ? -6.132 -24.279 4.485 1.00 83.75 389 TRP A O 1
ATOM 3278 N N . PRO A 1 390 ? -6.740 -26.354 3.878 1.00 80.94 390 PRO A N 1
ATOM 3279 C CA . PRO A 1 390 ? -5.555 -26.555 3.043 1.00 80.94 390 PRO A CA 1
ATOM 3280 C C . PRO A 1 390 ? -5.487 -25.582 1.863 1.00 80.94 390 PRO A C 1
ATOM 3282 O O . PRO A 1 390 ? -4.410 -25.110 1.519 1.00 80.94 390 PRO A O 1
ATOM 3285 N N . LYS A 1 391 ? -6.638 -25.236 1.269 1.00 83.75 391 LYS A N 1
ATOM 3286 C CA . LYS A 1 391 ? -6.706 -24.264 0.170 1.00 83.75 391 LYS A CA 1
ATOM 3287 C C . LYS A 1 391 ? -6.403 -22.851 0.659 1.00 83.75 391 LYS A C 1
ATOM 3289 O O . LYS A 1 391 ? -5.719 -22.111 -0.038 1.00 83.75 391 LYS A O 1
ATOM 3294 N N . LEU A 1 392 ? -6.870 -22.495 1.857 1.00 88.12 392 LEU A N 1
ATOM 3295 C CA . LEU A 1 392 ? -6.535 -21.215 2.478 1.00 88.12 392 LEU A CA 1
ATOM 3296 C C . LEU A 1 392 ? -5.034 -21.118 2.788 1.00 88.12 392 LEU A C 1
ATOM 3298 O O . LEU A 1 392 ? -4.412 -20.128 2.418 1.00 88.12 392 LEU A O 1
ATOM 3302 N N . ASP A 1 393 ? -4.449 -22.153 3.406 1.00 86.62 393 ASP A N 1
ATOM 3303 C CA . ASP A 1 393 ? -3.006 -22.215 3.693 1.00 86.62 393 ASP A CA 1
ATOM 3304 C C . ASP A 1 393 ? -2.177 -22.101 2.412 1.00 86.62 393 ASP A C 1
ATOM 3306 O O . ASP A 1 393 ? -1.163 -21.409 2.374 1.00 86.62 393 ASP A O 1
ATOM 3310 N N . PHE A 1 394 ? -2.644 -22.749 1.347 1.00 85.69 394 PHE A N 1
ATOM 3311 C CA . PHE A 1 394 ? -2.023 -22.724 0.035 1.00 85.69 394 PHE A CA 1
ATOM 3312 C C . PHE A 1 394 ? -2.041 -21.326 -0.595 1.00 85.69 394 PHE A C 1
ATOM 3314 O O . PHE A 1 394 ? -0.978 -20.790 -0.900 1.00 85.69 394 PHE A O 1
ATOM 3321 N N . VAL A 1 395 ? -3.220 -20.707 -0.732 1.00 89.75 395 VAL A N 1
ATOM 3322 C CA . VAL A 1 395 ? -3.356 -19.353 -1.304 1.00 89.75 395 VAL A CA 1
ATOM 3323 C C . VAL A 1 395 ? -2.544 -18.347 -0.495 1.00 89.75 395 VAL A C 1
ATOM 3325 O O . VAL A 1 395 ? -1.798 -17.559 -1.070 1.00 89.75 395 VAL A O 1
ATOM 3328 N N . TYR A 1 396 ? -2.624 -18.418 0.833 1.00 90.00 396 TYR A N 1
ATOM 3329 C CA . TYR A 1 396 ? -1.841 -17.559 1.711 1.00 90.00 396 TYR A CA 1
ATOM 3330 C C . TYR A 1 396 ? -0.331 -17.742 1.502 1.00 90.00 396 TYR A C 1
ATOM 3332 O O . TYR A 1 396 ? 0.392 -16.764 1.329 1.00 90.00 396 TYR A O 1
ATOM 3340 N N . THR A 1 397 ? 0.150 -18.989 1.459 1.00 87.44 397 THR A N 1
ATOM 3341 C CA . THR A 1 397 ? 1.574 -19.283 1.238 1.00 87.44 397 THR A CA 1
ATOM 3342 C C . THR A 1 397 ? 2.045 -18.748 -0.120 1.00 87.44 397 THR A C 1
ATOM 3344 O O . THR A 1 397 ? 3.129 -18.176 -0.175 1.00 87.44 397 THR A O 1
ATOM 3347 N N . ALA A 1 398 ? 1.239 -18.854 -1.187 1.00 88.94 398 ALA A N 1
ATOM 3348 C CA . ALA A 1 398 ? 1.555 -18.257 -2.493 1.00 88.94 398 ALA A CA 1
ATOM 3349 C C . ALA A 1 398 ? 1.696 -16.741 -2.426 1.00 88.94 398 ALA A C 1
ATOM 3351 O O . ALA A 1 398 ? 2.682 -16.187 -2.907 1.00 88.94 398 ALA A O 1
ATOM 3352 N N . VAL A 1 399 ? 0.688 -16.079 -1.852 1.00 91.38 399 VAL A N 1
ATOM 3353 C CA . VAL A 1 399 ? 0.635 -14.617 -1.787 1.00 91.38 399 VAL A CA 1
ATOM 3354 C C . VAL A 1 399 ? 1.837 -14.099 -1.012 1.00 91.38 399 VAL A C 1
ATOM 3356 O O . VAL A 1 399 ? 2.545 -13.228 -1.502 1.00 91.38 399 VAL A O 1
ATOM 3359 N N . MET A 1 400 ? 2.143 -14.693 0.142 1.00 89.25 400 MET A N 1
ATOM 3360 C CA . MET A 1 400 ? 3.309 -14.288 0.922 1.00 89.25 400 MET A CA 1
ATOM 3361 C C . MET A 1 400 ? 4.629 -14.583 0.208 1.00 89.25 400 MET A C 1
ATOM 3363 O O . MET A 1 400 ? 5.526 -13.752 0.267 1.00 89.25 400 MET A O 1
ATOM 3367 N N . ALA A 1 401 ? 4.752 -15.712 -0.501 1.00 89.00 401 ALA A N 1
ATOM 3368 C CA . ALA A 1 401 ? 5.943 -16.010 -1.301 1.00 89.00 401 ALA A CA 1
ATOM 3369 C C . ALA A 1 401 ? 6.190 -14.936 -2.370 1.00 89.00 401 ALA A C 1
ATOM 3371 O O . ALA A 1 401 ? 7.313 -14.467 -2.532 1.00 89.00 401 ALA A O 1
ATOM 3372 N N . LEU A 1 402 ? 5.130 -14.534 -3.077 1.00 91.81 402 LEU A N 1
ATOM 3373 C CA . LEU A 1 402 ? 5.195 -13.502 -4.105 1.00 91.81 402 LEU A CA 1
ATOM 3374 C C . LEU A 1 402 ? 5.530 -12.132 -3.505 1.00 91.81 402 LEU A C 1
ATOM 3376 O O . LEU A 1 402 ? 6.379 -11.426 -4.040 1.00 91.81 402 LEU A O 1
ATOM 3380 N N . LEU A 1 403 ? 4.905 -11.769 -2.383 1.00 90.25 403 LEU A N 1
ATOM 3381 C CA . LEU A 1 403 ? 5.183 -10.508 -1.698 1.00 90.25 403 LEU A CA 1
ATOM 3382 C C . LEU A 1 403 ? 6.627 -10.446 -1.186 1.00 90.25 403 LEU A C 1
ATOM 3384 O O . LEU A 1 403 ? 7.297 -9.445 -1.420 1.00 90.25 403 LEU A O 1
ATOM 3388 N N . PHE A 1 404 ? 7.141 -11.517 -0.570 1.00 85.75 404 PHE A N 1
ATOM 3389 C CA . PHE A 1 404 ? 8.547 -11.592 -0.156 1.00 85.75 404 PHE A CA 1
ATOM 3390 C C . PHE A 1 404 ? 9.510 -11.523 -1.340 1.00 85.75 404 PHE A C 1
ATOM 3392 O O . PHE A 1 404 ? 10.558 -10.888 -1.226 1.00 85.75 404 PHE A O 1
ATOM 3399 N N . LEU A 1 405 ? 9.162 -12.130 -2.479 1.00 91.25 405 LEU A N 1
ATOM 3400 C CA . LEU A 1 405 ? 9.954 -12.028 -3.701 1.00 91.25 405 LEU A CA 1
ATOM 3401 C C . LEU A 1 405 ? 10.023 -10.579 -4.193 1.00 91.25 405 LEU A C 1
ATOM 3403 O O . LEU A 1 405 ? 11.114 -10.078 -4.447 1.00 91.25 405 LEU A O 1
ATOM 3407 N N . ILE A 1 406 ? 8.876 -9.900 -4.294 1.00 92.38 406 ILE A N 1
ATOM 3408 C CA . ILE A 1 406 ? 8.804 -8.498 -4.729 1.00 92.38 406 ILE A CA 1
ATOM 3409 C C . ILE A 1 406 ? 9.595 -7.613 -3.767 1.00 92.38 406 ILE A C 1
ATOM 3411 O O . ILE A 1 406 ? 10.433 -6.833 -4.207 1.00 92.38 406 ILE A O 1
ATOM 3415 N N . ALA A 1 407 ? 9.388 -7.776 -2.461 1.00 89.56 407 ALA A N 1
ATOM 3416 C CA . ALA A 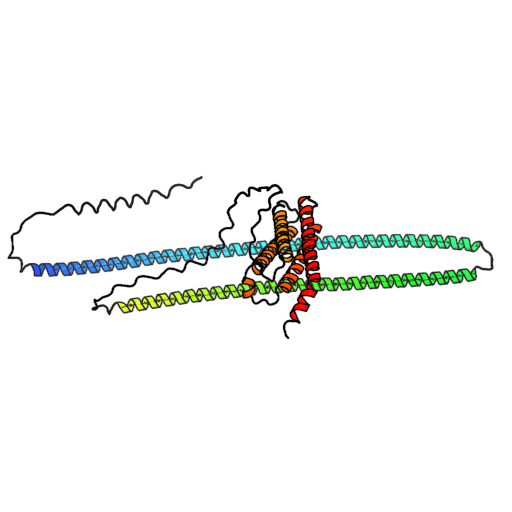1 407 ? 10.083 -6.996 -1.447 1.00 89.56 407 ALA A CA 1
ATOM 3417 C C . ALA A 1 407 ? 11.599 -7.233 -1.479 1.00 89.56 407 ALA A C 1
ATOM 3419 O O . ALA A 1 407 ? 12.363 -6.277 -1.412 1.00 89.56 407 ALA A O 1
ATOM 3420 N N . SER A 1 408 ? 12.043 -8.479 -1.687 1.00 89.25 408 SER A N 1
ATOM 3421 C CA . SER A 1 408 ? 13.467 -8.800 -1.860 1.00 89.25 408 SER A CA 1
ATOM 3422 C C . SER A 1 408 ? 14.047 -8.174 -3.128 1.00 89.25 408 SER A C 1
ATOM 3424 O O . SER A 1 408 ? 15.180 -7.710 -3.099 1.00 89.25 408 SER A O 1
ATOM 3426 N N . ILE A 1 409 ? 13.295 -8.131 -4.235 1.00 92.50 409 ILE A N 1
ATOM 3427 C CA . ILE A 1 409 ? 13.735 -7.492 -5.487 1.00 92.50 409 ILE A CA 1
ATOM 3428 C C . ILE A 1 409 ? 13.855 -5.976 -5.313 1.00 92.50 409 ILE A C 1
ATOM 3430 O O . ILE A 1 409 ? 14.873 -5.409 -5.696 1.00 92.50 409 ILE A O 1
ATOM 3434 N N . VAL A 1 410 ? 12.844 -5.327 -4.727 1.00 91.06 410 VAL A N 1
ATOM 3435 C CA . VAL A 1 410 ? 12.850 -3.876 -4.471 1.00 91.06 410 VAL A CA 1
ATOM 3436 C C . VAL A 1 410 ? 13.993 -3.517 -3.526 1.00 91.06 410 VAL A C 1
ATOM 3438 O O . VAL A 1 410 ? 14.790 -2.632 -3.825 1.00 91.06 410 VAL A O 1
ATOM 3441 N N . PHE A 1 411 ? 14.145 -4.267 -2.435 1.00 86.19 411 PHE A N 1
ATOM 3442 C CA . PHE A 1 411 ? 15.224 -4.051 -1.480 1.00 86.19 411 PHE A CA 1
ATOM 3443 C C . PHE A 1 411 ? 16.609 -4.338 -2.086 1.00 86.19 411 PHE A C 1
ATOM 3445 O O . PHE A 1 411 ? 17.569 -3.628 -1.804 1.00 86.19 411 PHE A O 1
ATOM 3452 N N . ALA A 1 412 ? 16.724 -5.321 -2.985 1.00 89.75 412 ALA A N 1
ATOM 3453 C CA . ALA A 1 412 ? 17.952 -5.568 -3.739 1.00 89.75 412 ALA A CA 1
ATOM 3454 C C . ALA A 1 412 ? 18.274 -4.453 -4.747 1.00 89.75 412 ALA A C 1
ATOM 3456 O O . ALA A 1 412 ? 19.448 -4.187 -4.990 1.00 89.75 412 ALA A O 1
ATOM 3457 N N . ALA A 1 413 ? 17.259 -3.818 -5.337 1.00 91.19 413 ALA A N 1
ATOM 3458 C CA . ALA A 1 413 ? 17.432 -2.722 -6.287 1.00 91.19 413 ALA A CA 1
ATOM 3459 C C . ALA A 1 413 ? 17.858 -1.411 -5.607 1.00 91.19 413 ALA A C 1
ATOM 3461 O O . ALA A 1 413 ? 18.548 -0.603 -6.225 1.00 91.19 413 ALA A O 1
ATOM 3462 N N . GLU A 1 414 ? 17.465 -1.214 -4.347 1.00 86.62 414 GLU A N 1
ATOM 3463 C CA . GLU A 1 414 ? 17.745 0.001 -3.571 1.00 86.62 414 GLU A CA 1
ATOM 3464 C C . GLU A 1 414 ? 18.880 -0.152 -2.546 1.00 86.62 414 GLU A C 1
ATOM 3466 O O . GLU A 1 414 ? 19.126 0.782 -1.776 1.00 86.62 414 GLU A O 1
ATOM 3471 N N . ASN A 1 415 ? 19.574 -1.297 -2.509 1.00 81.94 415 ASN A N 1
ATOM 3472 C CA . ASN A 1 415 ? 20.655 -1.493 -1.545 1.00 81.94 415 ASN A CA 1
ATOM 3473 C C . ASN A 1 415 ? 21.872 -0.606 -1.867 1.00 81.94 415 ASN A C 1
ATOM 3475 O O . ASN A 1 415 ? 22.313 -0.474 -3.008 1.00 81.94 415 ASN A O 1
ATOM 3479 N N . GLY A 1 416 ? 22.436 0.009 -0.828 1.00 80.81 416 GLY A N 1
ATOM 3480 C CA . GLY A 1 416 ? 23.677 0.780 -0.897 1.00 80.81 416 GLY A CA 1
ATOM 3481 C C . GLY A 1 416 ? 24.925 -0.107 -0.866 1.00 80.81 416 GLY A C 1
ATOM 3482 O O . GLY A 1 416 ? 26.047 0.401 -0.891 1.00 80.81 416 GLY A O 1
ATOM 3483 N N . GLY A 1 417 ? 24.740 -1.430 -0.798 1.00 82.38 417 GLY A N 1
ATOM 3484 C CA . GLY A 1 417 ? 25.807 -2.426 -0.775 1.00 82.38 417 GLY A CA 1
ATOM 3485 C C . GLY A 1 417 ? 26.443 -2.635 0.602 1.00 82.38 417 GLY A C 1
ATOM 3486 O O . GLY A 1 417 ? 27.551 -3.172 0.677 1.00 82.38 417 GLY A O 1
ATOM 3487 N N . SER A 1 418 ? 25.785 -2.225 1.694 1.00 85.06 418 SER A N 1
ATOM 3488 C CA . SER A 1 418 ? 26.268 -2.554 3.040 1.00 85.06 418 SER A CA 1
ATOM 3489 C C . SER A 1 418 ? 26.161 -4.065 3.295 1.00 85.06 418 SER A C 1
ATOM 3491 O O . SER A 1 418 ? 25.347 -4.773 2.691 1.00 85.06 418 SER A O 1
ATOM 3493 N N . LYS A 1 419 ? 27.021 -4.602 4.169 1.00 85.19 419 LYS A N 1
ATOM 3494 C CA . LYS A 1 419 ? 27.051 -6.052 4.440 1.00 85.19 419 LYS A CA 1
ATOM 3495 C C . LYS A 1 419 ? 25.763 -6.507 5.122 1.00 85.19 419 LYS A C 1
ATOM 3497 O O . LYS A 1 419 ? 25.310 -7.633 4.918 1.00 85.19 419 LYS A O 1
ATOM 3502 N N . GLU A 1 420 ? 25.183 -5.619 5.912 1.00 82.19 420 GLU A N 1
ATOM 3503 C CA . GLU A 1 420 ? 23.940 -5.784 6.644 1.00 82.19 420 GLU A CA 1
ATOM 3504 C C . GLU A 1 420 ? 22.752 -5.861 5.672 1.00 82.19 420 GLU A C 1
ATOM 3506 O O . GLU A 1 420 ? 21.994 -6.831 5.709 1.00 82.19 420 GLU A O 1
ATOM 3511 N N . GLU A 1 421 ? 22.659 -4.922 4.722 1.00 81.75 421 GLU A N 1
ATOM 3512 C CA . GLU A 1 421 ? 21.627 -4.920 3.674 1.00 81.75 421 GLU A CA 1
ATOM 3513 C C . GLU A 1 421 ? 21.725 -6.164 2.784 1.00 81.75 421 GLU A C 1
ATOM 3515 O O . GLU A 1 421 ? 20.727 -6.841 2.540 1.00 81.75 421 GLU A O 1
ATOM 3520 N N . MET A 1 422 ? 22.935 -6.527 2.346 1.00 85.69 422 MET A N 1
ATOM 3521 C CA . MET A 1 422 ? 23.144 -7.701 1.494 1.00 85.69 422 MET A CA 1
ATOM 3522 C C . MET A 1 422 ? 22.750 -9.007 2.202 1.00 85.69 422 MET A C 1
ATOM 3524 O O . MET A 1 422 ? 22.224 -9.928 1.574 1.00 85.69 422 MET A O 1
ATOM 3528 N N . THR A 1 423 ? 22.961 -9.074 3.520 1.00 86.69 423 THR A N 1
ATOM 3529 C CA . THR A 1 423 ? 22.548 -10.213 4.345 1.00 86.69 423 THR A CA 1
ATOM 3530 C C . THR A 1 423 ? 21.024 -10.296 4.422 1.00 86.69 423 THR A C 1
ATOM 3532 O O . THR A 1 423 ? 20.462 -11.358 4.155 1.00 86.69 423 THR A O 1
ATOM 3535 N N . ALA A 1 424 ? 20.337 -9.185 4.700 1.00 84.12 424 ALA A N 1
ATOM 3536 C CA . ALA A 1 424 ? 18.875 -9.140 4.739 1.00 84.12 424 ALA A CA 1
ATOM 3537 C C . ALA A 1 424 ? 18.239 -9.515 3.383 1.00 84.12 424 ALA A C 1
ATOM 3539 O O . ALA A 1 424 ? 17.332 -10.349 3.344 1.00 84.12 424 ALA A O 1
ATOM 3540 N N . VAL A 1 425 ? 18.785 -9.020 2.263 1.00 86.00 425 VAL A N 1
ATOM 3541 C CA . VAL A 1 425 ? 18.375 -9.428 0.903 1.00 86.00 425 VAL A CA 1
ATOM 3542 C C . VAL A 1 425 ? 18.523 -10.943 0.708 1.00 86.00 425 VAL A C 1
ATOM 3544 O O . VAL A 1 425 ? 17.599 -11.606 0.231 1.00 86.00 425 VAL A O 1
ATOM 3547 N N . ALA A 1 426 ? 19.669 -11.517 1.092 1.00 89.62 426 ALA A N 1
ATOM 3548 C CA . ALA A 1 426 ? 19.918 -12.952 0.953 1.00 89.62 426 ALA A CA 1
ATOM 3549 C C . ALA A 1 426 ? 18.912 -13.792 1.758 1.00 89.62 426 ALA A C 1
ATOM 3551 O O . ALA A 1 426 ? 18.415 -14.806 1.260 1.00 89.62 426 ALA A O 1
ATOM 3552 N N . PHE A 1 427 ? 18.561 -13.353 2.970 1.00 84.62 427 PHE A N 1
ATOM 3553 C CA . PHE A 1 427 ? 17.533 -14.007 3.778 1.00 84.62 427 PHE A CA 1
ATOM 3554 C C . PHE A 1 427 ? 16.122 -13.849 3.195 1.00 84.62 427 PHE A C 1
ATOM 3556 O O . PHE A 1 427 ? 15.350 -14.805 3.265 1.00 84.62 427 PHE A O 1
ATOM 3563 N N . GLY A 1 428 ? 15.797 -12.723 2.554 1.00 85.19 428 GLY A N 1
ATOM 3564 C CA . GLY A 1 428 ? 14.539 -12.543 1.818 1.00 85.19 428 GLY A CA 1
ATOM 3565 C C . GLY A 1 428 ? 14.381 -13.530 0.651 1.00 85.19 428 GLY A C 1
ATOM 3566 O O . GLY A 1 428 ? 13.353 -14.208 0.519 1.00 85.19 428 GLY A O 1
ATOM 3567 N N . PHE A 1 429 ? 15.439 -13.722 -0.144 1.00 88.69 429 PHE A N 1
ATOM 3568 C CA . PHE A 1 429 ? 15.457 -14.740 -1.201 1.00 88.69 429 PHE A CA 1
ATOM 3569 C C . PHE A 1 429 ? 15.416 -16.169 -0.645 1.00 88.69 429 PHE A C 1
ATOM 3571 O O . PHE A 1 429 ? 14.711 -17.022 -1.191 1.00 88.69 429 PHE A O 1
ATOM 3578 N N . LEU A 1 430 ? 16.121 -16.438 0.458 1.00 87.12 430 LEU A N 1
ATOM 3579 C CA . LEU A 1 430 ? 16.094 -17.743 1.120 1.00 87.12 430 LEU A CA 1
ATOM 3580 C C . LEU A 1 430 ? 14.691 -18.074 1.647 1.00 87.12 430 LEU A C 1
ATOM 3582 O O . LEU A 1 430 ? 14.202 -19.187 1.439 1.00 87.12 430 LEU A O 1
ATOM 3586 N N . ALA A 1 431 ? 14.027 -17.102 2.279 1.00 83.88 431 ALA A N 1
ATOM 3587 C CA . ALA A 1 431 ? 12.646 -17.227 2.720 1.00 83.88 431 ALA A CA 1
ATOM 3588 C C . ALA A 1 431 ? 11.751 -17.557 1.522 1.00 83.88 431 ALA A C 1
ATOM 3590 O O . ALA A 1 431 ? 11.075 -18.586 1.533 1.00 83.88 431 ALA A O 1
ATOM 3591 N N . THR A 1 432 ? 11.839 -16.780 0.440 1.00 87.50 432 THR A N 1
ATOM 3592 C CA . THR A 1 432 ? 11.090 -17.032 -0.801 1.00 87.50 432 THR A CA 1
ATOM 3593 C C . THR A 1 432 ? 11.302 -18.460 -1.319 1.00 87.50 432 THR A C 1
ATOM 3595 O O . THR A 1 432 ? 10.333 -19.164 -1.608 1.00 87.50 432 THR A O 1
ATOM 3598 N N . GLY A 1 433 ? 12.547 -18.945 -1.364 1.00 86.88 433 GLY A N 1
ATOM 3599 C CA . GLY A 1 433 ? 12.863 -20.312 -1.784 1.00 86.88 433 GLY A CA 1
ATOM 3600 C C . GLY A 1 433 ? 12.214 -21.389 -0.907 1.00 86.88 433 GLY A C 1
ATOM 3601 O O . GLY A 1 433 ? 11.746 -22.407 -1.417 1.00 86.88 433 GLY A O 1
ATOM 3602 N N . ILE A 1 434 ? 12.120 -21.165 0.405 1.00 86.25 434 ILE A N 1
ATOM 3603 C CA . ILE A 1 434 ? 11.475 -22.098 1.341 1.00 86.25 434 ILE A CA 1
ATOM 3604 C C . ILE A 1 434 ? 9.952 -22.077 1.189 1.00 86.25 434 ILE A C 1
ATOM 3606 O O . ILE A 1 434 ? 9.326 -23.141 1.182 1.00 86.25 434 ILE A O 1
ATOM 3610 N N . PHE A 1 435 ? 9.358 -20.900 0.988 1.00 83.81 435 PHE A N 1
ATOM 3611 C CA . PHE A 1 435 ? 7.939 -20.767 0.658 1.00 83.81 435 PHE A CA 1
ATOM 3612 C C . PHE A 1 435 ? 7.597 -21.475 -0.668 1.00 83.81 435 PHE A C 1
ATOM 3614 O O . PHE A 1 435 ? 6.609 -22.209 -0.735 1.00 83.81 435 PHE A O 1
ATOM 3621 N N . LEU A 1 436 ? 8.447 -21.350 -1.692 1.00 85.50 436 LEU A N 1
ATOM 3622 C CA . LEU A 1 436 ? 8.291 -22.046 -2.975 1.00 85.50 436 LEU A CA 1
ATOM 3623 C C . LEU A 1 436 ? 8.501 -23.558 -2.854 1.00 85.50 436 LEU A C 1
ATOM 3625 O O . LEU A 1 436 ? 7.746 -24.340 -3.425 1.00 85.50 436 LEU A O 1
ATOM 3629 N N . ARG A 1 437 ? 9.486 -24.008 -2.073 1.00 85.94 437 ARG A N 1
ATOM 3630 C CA . ARG A 1 437 ? 9.683 -25.441 -1.824 1.00 85.94 437 ARG A CA 1
ATOM 3631 C C . ARG A 1 437 ? 8.484 -26.045 -1.101 1.00 85.94 437 ARG A C 1
ATOM 3633 O O . ARG A 1 437 ? 8.073 -27.153 -1.433 1.00 85.94 437 ARG A O 1
ATOM 3640 N N . ARG A 1 438 ? 7.907 -25.318 -0.139 1.00 82.19 438 ARG A N 1
ATOM 3641 C CA . ARG A 1 438 ? 6.661 -25.711 0.529 1.00 82.19 438 ARG A CA 1
ATOM 3642 C C . ARG A 1 438 ? 5.513 -25.792 -0.468 1.00 82.19 438 ARG A C 1
ATOM 3644 O O . ARG A 1 438 ? 4.776 -26.768 -0.422 1.00 82.19 438 ARG A O 1
ATOM 3651 N N . TRP A 1 439 ? 5.384 -24.812 -1.360 1.00 82.56 439 TRP A N 1
ATOM 3652 C CA . TRP A 1 439 ? 4.394 -24.826 -2.435 1.00 82.56 439 TRP A CA 1
ATOM 3653 C C . TRP A 1 439 ? 4.524 -26.070 -3.316 1.00 82.56 439 TRP A C 1
ATOM 3655 O O . TRP A 1 439 ? 3.555 -26.806 -3.460 1.00 82.56 439 TRP A O 1
ATOM 3665 N N . ILE A 1 440 ? 5.730 -26.354 -3.816 1.00 84.69 440 ILE A N 1
ATOM 3666 C CA . ILE A 1 440 ? 6.022 -27.531 -4.649 1.00 84.69 440 ILE A CA 1
ATOM 3667 C C . ILE A 1 440 ? 5.708 -28.825 -3.892 1.00 84.69 440 ILE A C 1
ATOM 3669 O O . ILE A 1 440 ? 5.036 -29.701 -4.422 1.00 84.69 440 ILE A O 1
ATOM 3673 N N . PHE A 1 441 ? 6.131 -28.930 -2.630 1.00 82.00 441 PHE A N 1
ATOM 3674 C CA . PHE A 1 441 ? 5.840 -30.095 -1.792 1.00 82.00 441 PHE A CA 1
ATOM 3675 C C . PHE A 1 441 ? 4.333 -30.275 -1.546 1.00 82.00 441 PHE A C 1
ATOM 3677 O O . PHE A 1 441 ? 3.839 -31.401 -1.489 1.00 82.00 441 PHE A O 1
ATOM 3684 N N . LEU A 1 442 ? 3.585 -29.175 -1.407 1.00 74.88 442 LEU A N 1
ATOM 3685 C CA . LEU A 1 442 ? 2.131 -29.214 -1.265 1.00 74.88 442 LEU A CA 1
ATOM 3686 C C . LEU A 1 442 ? 1.446 -29.633 -2.568 1.00 74.88 442 LEU A C 1
ATOM 3688 O O . LEU A 1 442 ? 0.495 -30.404 -2.500 1.00 74.88 442 LEU A O 1
ATOM 3692 N N . GLU A 1 443 ? 1.923 -29.135 -3.713 1.00 79.69 443 GLU A N 1
ATOM 3693 C CA . GLU A 1 443 ? 1.459 -29.490 -5.061 1.00 79.69 443 GLU A CA 1
ATOM 3694 C C . GLU A 1 443 ? 1.608 -30.994 -5.306 1.00 79.69 443 GLU A C 1
ATOM 3696 O O . GLU A 1 443 ? 0.642 -31.664 -5.666 1.00 79.69 443 GLU A O 1
ATOM 3701 N N . ASP A 1 444 ? 2.785 -31.531 -4.989 1.00 80.44 444 ASP A N 1
ATOM 3702 C CA . ASP A 1 444 ? 3.113 -32.952 -5.115 1.00 80.44 444 ASP A CA 1
ATOM 3703 C C . ASP A 1 444 ? 2.289 -33.828 -4.151 1.00 80.44 444 ASP A C 1
ATOM 3705 O O . ASP A 1 444 ? 1.955 -34.972 -4.442 1.00 80.44 444 ASP A O 1
ATOM 3709 N N . SER A 1 445 ? 1.862 -33.261 -3.017 1.00 69.94 445 SER A N 1
ATOM 3710 C CA . SER A 1 445 ? 0.999 -33.933 -2.036 1.00 69.94 445 SER A CA 1
ATOM 3711 C C . SER A 1 445 ? -0.504 -33.872 -2.365 1.00 69.94 445 SER A C 1
ATOM 3713 O O . SER A 1 445 ? -1.307 -34.469 -1.640 1.00 69.94 445 SER A O 1
ATOM 3715 N N . ARG A 1 446 ? -0.929 -33.146 -3.411 1.00 71.31 446 ARG A N 1
ATOM 3716 C CA . ARG A 1 446 ? -2.353 -33.020 -3.789 1.00 71.31 446 ARG A CA 1
ATOM 3717 C C . ARG A 1 446 ? -3.035 -34.292 -4.313 1.00 71.31 446 ARG A C 1
ATOM 3719 O O . ARG A 1 446 ? -4.213 -34.444 -3.978 1.00 71.31 446 ARG A O 1
ATOM 3726 N N . PRO A 1 447 ? -2.391 -35.190 -5.091 1.00 59.31 447 PRO A N 1
ATOM 3727 C CA . PRO A 1 447 ? -3.088 -36.335 -5.677 1.00 59.31 447 PRO A CA 1
ATOM 3728 C C . PRO A 1 447 ? -3.705 -37.246 -4.604 1.00 59.31 447 PRO A C 1
ATOM 3730 O O . PRO A 1 447 ? -4.844 -37.682 -4.734 1.00 59.31 447 PRO A O 1
ATOM 3733 N N . LEU A 1 448 ? -3.018 -37.427 -3.471 1.00 55.53 448 LEU A N 1
ATOM 3734 C CA . LEU A 1 448 ? -3.468 -38.295 -2.374 1.00 55.53 448 LEU A CA 1
ATOM 3735 C C . LEU A 1 448 ? -4.700 -37.774 -1.610 1.00 55.53 448 LEU A C 1
ATOM 3737 O O . LEU A 1 448 ? -5.396 -38.556 -0.963 1.00 55.53 448 LEU A O 1
ATOM 3741 N N . LEU A 1 449 ? -4.981 -36.467 -1.655 1.00 55.34 449 LEU A N 1
ATOM 3742 C CA . LEU A 1 449 ? -6.128 -35.873 -0.954 1.00 55.34 449 LEU A CA 1
ATOM 3743 C C . LEU A 1 449 ? -7.410 -35.856 -1.793 1.00 55.34 449 LEU A C 1
ATOM 3745 O O . LEU A 1 449 ? -8.494 -35.775 -1.214 1.00 55.34 449 LEU A O 1
ATOM 3749 N N . TYR A 1 450 ? -7.308 -35.942 -3.123 1.00 58.31 450 TYR A N 1
ATOM 3750 C CA . TYR A 1 450 ? -8.485 -36.015 -3.994 1.00 58.31 450 TYR A CA 1
ATOM 3751 C C . TYR A 1 450 ? -9.091 -37.426 -4.001 1.00 58.31 450 TYR A C 1
ATOM 3753 O O . TYR A 1 450 ? -10.311 -37.574 -3.971 1.00 58.31 450 TYR A O 1
ATOM 3761 N N . GLU A 1 451 ? -8.252 -38.462 -3.927 1.00 55.72 451 GLU A N 1
ATOM 3762 C CA . GLU A 1 451 ? -8.697 -39.859 -4.018 1.00 55.72 451 GLU A CA 1
ATOM 3763 C C . GLU A 1 451 ? -9.469 -40.337 -2.775 1.00 55.72 451 GLU A C 1
ATOM 3765 O O . GLU A 1 451 ? -10.392 -41.141 -2.873 1.00 55.72 451 GLU A O 1
ATOM 3770 N N . LYS A 1 452 ? -9.177 -39.775 -1.593 1.00 51.97 452 LYS A N 1
ATOM 3771 C CA . LYS A 1 452 ? -9.826 -40.174 -0.329 1.00 51.97 452 LYS A CA 1
ATOM 3772 C C . LYS A 1 452 ? -11.212 -39.557 -0.101 1.00 51.97 452 LYS A C 1
ATOM 3774 O O . LYS A 1 452 ? -11.898 -39.948 0.836 1.00 51.97 452 LYS A O 1
ATOM 3779 N N . ARG A 1 453 ? -11.629 -38.582 -0.921 1.00 52.81 453 ARG A N 1
ATOM 3780 C CA . ARG A 1 453 ? -12.981 -37.994 -0.851 1.00 52.81 453 ARG A CA 1
ATOM 3781 C C . ARG A 1 453 ? -13.996 -38.761 -1.706 1.00 52.81 453 ARG A C 1
ATOM 3783 O O . ARG A 1 453 ? -15.182 -38.625 -1.458 1.00 52.81 453 ARG A O 1
ATOM 3790 N N . HIS A 1 454 ? -13.544 -39.576 -2.659 1.00 54.25 454 HIS A N 1
ATOM 3791 C CA . HIS A 1 454 ? -14.435 -40.347 -3.530 1.00 54.25 454 HIS A CA 1
ATOM 3792 C C . HIS A 1 454 ? -14.773 -41.752 -3.008 1.00 54.25 454 HIS A C 1
ATOM 3794 O O . HIS A 1 454 ? -15.652 -42.394 -3.566 1.00 54.25 454 HIS A O 1
ATOM 3800 N N . SER A 1 455 ? -14.114 -42.223 -1.944 1.00 56.00 455 SER A N 1
ATOM 3801 C CA . SER A 1 455 ? -14.287 -43.575 -1.386 1.00 56.00 455 SER A CA 1
ATOM 3802 C C . SER A 1 455 ? -15.127 -43.640 -0.101 1.00 56.00 455 SER A C 1
ATOM 3804 O O . SER A 1 455 ? -15.106 -44.657 0.585 1.00 56.00 455 SER A O 1
ATOM 3806 N N . GLY A 1 456 ? -15.835 -42.562 0.256 1.00 51.59 456 GLY A N 1
ATOM 3807 C CA . GLY A 1 456 ? -16.644 -42.472 1.482 1.00 51.59 456 GLY A CA 1
ATOM 3808 C C . GLY A 1 456 ? -18.157 -42.332 1.280 1.00 51.59 456 GLY A C 1
ATOM 3809 O O . GLY A 1 456 ? -18.846 -42.126 2.272 1.00 51.59 456 GLY A O 1
ATOM 3810 N N . ASP A 1 457 ? -18.650 -42.416 0.040 1.00 52.38 457 ASP A N 1
ATOM 3811 C CA . ASP A 1 457 ? -20.078 -42.297 -0.318 1.00 52.38 457 ASP A CA 1
ATOM 3812 C C . ASP A 1 457 ? -20.662 -43.614 -0.897 1.00 52.38 457 ASP A C 1
ATOM 3814 O O . ASP A 1 457 ? -21.624 -43.575 -1.664 1.00 52.38 457 ASP A O 1
ATOM 3818 N N . GLU A 1 458 ? -20.105 -44.780 -0.537 1.00 45.62 458 GLU A N 1
ATOM 3819 C CA . GLU A 1 458 ? -20.735 -46.100 -0.772 1.00 45.62 458 GLU A CA 1
ATOM 3820 C C . GLU A 1 458 ? -21.235 -46.750 0.521 1.00 45.62 458 GLU A C 1
ATOM 3822 O O . GLU A 1 458 ? -20.470 -46.769 1.517 1.00 45.62 458 GLU A O 1
#

Radius of gyration: 48.17 Å; chains: 1; bounding box: 90×81×173 Å

pLDDT: mean 75.8, std 19.09, range [34.38, 97.5]

InterPro domains:
  IPR008253 Marvel domain [PF01284] (326-436)
  IPR008253 Marvel domain [PS51225] (320-447)
  IPR050578 MARVEL domain-containing and chemokine-like factor proteins [PTHR22776] (321-435)

Secondary structure (DSSP, 8-state):
-----SSSTTSSSSSSSSSSSSGGGS----------S--SSTHHHHHHHHHHHHHHHHHHHHHHHHHHHHHHHHHHHHHHHHHHHHHHHHHHHHHHHHHHHHHHHHHHHHHHHHHHHHHHHHHHHHHHHHHHHHHHHHHHHHHHHHHHHHHHHHHHHHHHTT--SSSHHHHHHHHHHHHHHHHHHHHHHHHHHHHHHHHHHHHHHHHHHHHHHHHHHHHHHHHHHHHHHHHHHHHHHHHHHHHHHHHHHHHHHHHHHHHHTSS--S------------------S--SSS------------PPTT--------S---TT--HHHHHHHHHHHHHHHHHHHHHHH----S-HHHHHHHHHHHHHHHHHHHHHHHHHHSGGGGTS--S-HHHHHHHHHHHHHHHHHHHHHHHHHS----HHHHHHHHHHHHHHHHHHHHHHHHHHTSHHHHHTTSSS--

Organism: Dissostichus mawsoni (NCBI:txid36200)

Sequence (458 aa):
MRRGGRGERKRREEEEDEEEEEEERGRGESCSSSCRATKHVDLAAERGRGETKRREEELAAERGRGERKRRGERKRRGERKRREEEEREERRGERKRRGERKRREEEEREERRGEERGRGEERGRGERKRREEEERREGEERGRGERKRRGERERREEEERGRGRGEGERKRREEELAAERGRGERKRRGERKRREEEERGEERREEEERREEEERGEEREERRGEERGRRRGERERREKRREEEERREGEEREEERGRGRGEERGRGEGRGEERGRNKVNAEVCQESVAQQKQSNKLNFVILPAGNVLPLTAESVPSANLDRVRFALKVLQVVLSLVAFLLEELVSSCLSCSALYFFEFLSCTAFLFTLLLLILLSTPLHSRVGISCWPKLDFVYTAVMALLFLIASIVFAAENGGSKEEMTAVAFGFLATGIFLRRWIFLEDSRPLLYEKRHSGDE

Foldseek 3Di:
DDDDDDPPPPVVVVVVVVVVVPPVPPDDDDDDDDDDDDDDPVVVVVVVVVVVVVVVVVVVVVVVVVVVVVVVVVVVVVVVVVVVVVVVVVVVVVVVVVVVVVVVVVVVVVVVVVVVVVVVVVVVVVVVVVVVVVVVVVVVVVVVVVVVVVVVVVVVVVVVVPDDDDPVPVVVVVVVVVVVVVVVVVVVVVVVVVVVVVVVVVVVVVVVVVVVVVVVVVVVVVVVVVVVVVVVVVVVVVVVVVVVVVVVVVVVVVVVVVVVPPPPDDDDDDDDDDDDDDDDDDPPDDDDPPPPDDDDDPPPPPDDPDDDDPPPPPDDPPVPADPVNLVLLVVLLVLLVVLLVLLVVCPDDPCVVLSVLSNVLSVVSNVVSVVLSCCVSDPVVVVVPDPCSVVVVLVVLVVSLVSLVVSLVVLVVPDPPDPSSVVSSVSSVVSSVSSVVVNVVSVVVPVVVVVVVVPPPD